Protein AF-0000000068631338 (afdb_homodimer)

Organism: Oncorhynchus mykiss (NCBI:txid8022)

Nearest PDB structures (foldseek):
  1qh4-assembly1_A  TM=9.628E-01  e=1.682E-66  Gallus gallus
  3drb-assembly1_A  TM=9.688E-01  e=2.022E-65  Homo sapiens
  1u6r-assembly1_B  TM=9.627E-01  e=1.023E-63  Oryctolagus cuniculus
  1vrp-assembly1_A  TM=9.760E-01  e=5.885E-61  Tetronarce californica
  1qk1-assembly1_E  TM=9.845E-01  e=9.499E-56  Homo sapiens

Secondary structure (DSSP, 8-state):
----GGG-TTGGGS-HHHHS---TT--BHHHHH--HHHHHHHTT-B-TT--BHHHHHHHHHH---BTTB-B-----SSTTHHHHTHHHHHHHHHHHTTS--TT--------GGG----S---TTTEEEEEEEEEE-BTTS--TTT--HHHHHHHHHHHHHHHTT--GGG-EEEEESTT--HHHHHHHHHTT-PPPPP-SHHHHHHTTTTTTTTT-EEEEETTSSEEEEESSSSSEEEEEEEESS-HHHHHHHHHHHHHHHHHHHHHTT--B-EETTTEE--SSGGG-BT--EEEEEEE-TTGGGSTTHHHHHHHHTEEEEBTTBTT---BTTEEEEEES--TTS-HHHHHHHHHHHHHHHHHHHHHHHTT---GGGPPP--/----GGG-TTGGGS-HHHHS---TT--BHHHHH--HHHHHHHTT-B-TT--BHHHHHHHHHH---BTTB-B-----SSTTHHHHTHHHHHHHHHHHTTS--TT--------GGG----S---TTTEEEEEEEEEE-BTTS--TTT--HHHHHHHHHHHHHHHTT--GGG-EEEEESTT--HHHHHHHHHTT-PPPPP-SHHHHHHTTTTTTTTT-EEEEETTSSEEEEESSSSSEEEEEEEESS-HHHHHHHHHHHHHHHHHHHHHTT--B-EETTTEE--SSGGG-BT--EEEEEEE-TTGGGSTTHHHHHHHHTEEEEBTTBTT---BTTEEEEEES--TTS-HHHHHHHHHHHHHHHHHHHHHHHTT---GGGPPP--

Solvent-accessible surface area (backbone atoms only — not comparable to full-atom values): 38717 Å² total; per-residue (Å²): 23,9,34,40,44,58,57,29,66,58,46,78,80,38,53,52,76,51,48,50,79,85,49,89,78,39,35,26,40,37,55,74,64,64,42,70,66,58,45,52,71,37,65,87,47,58,36,94,48,49,48,32,52,48,50,25,37,37,28,23,52,59,39,33,60,42,98,88,44,76,46,58,27,48,42,32,33,36,80,54,38,65,63,77,43,30,87,60,45,40,58,34,42,14,62,75,60,76,63,46,51,88,82,43,63,38,49,80,41,71,56,54,82,73,46,76,70,30,68,74,48,54,63,91,35,23,54,24,25,37,38,33,28,56,45,23,52,54,94,46,51,26,44,34,37,30,24,56,30,54,38,37,49,51,38,50,52,48,53,59,46,54,63,68,40,54,79,86,51,25,55,50,76,44,49,53,74,74,52,47,70,65,56,49,50,49,31,51,75,66,68,68,62,79,72,81,66,79,48,68,54,46,27,25,40,6,42,46,52,50,58,51,60,42,25,34,41,30,35,17,76,78,67,36,39,35,36,40,30,49,57,71,32,49,29,34,44,35,14,34,47,78,28,27,45,39,40,59,34,45,38,51,34,37,52,49,52,53,50,49,53,49,45,37,42,76,71,76,39,49,64,32,66,48,63,52,53,23,33,46,54,30,40,68,83,41,20,16,50,25,46,43,35,34,31,38,31,58,34,63,63,45,68,69,37,89,55,38,66,58,52,31,54,30,50,47,33,39,78,36,13,60,79,28,86,93,37,67,61,57,90,34,25,29,31,41,24,39,61,63,26,57,63,39,25,53,40,57,45,46,40,40,36,46,54,41,48,54,50,52,51,51,38,33,53,27,48,73,70,74,39,81,48,77,89,68,61,70,66,83,106,21,8,34,42,43,59,57,27,66,57,48,78,81,39,54,54,78,50,48,50,80,86,49,90,79,40,35,25,40,37,55,74,65,64,42,70,68,58,46,52,73,37,64,86,47,58,35,94,47,49,49,29,52,47,50,24,38,37,29,22,52,60,39,33,60,41,98,88,45,77,45,58,26,50,44,31,34,36,79,52,39,65,62,79,42,28,87,59,46,40,57,32,41,14,62,75,59,76,62,48,51,86,83,44,63,38,49,82,42,71,56,54,82,75,46,77,69,30,68,74,49,55,63,92,36,23,54,23,25,37,39,34,29,55,45,23,53,53,97,47,51,27,45,34,36,29,24,57,30,55,38,38,50,52,38,51,51,50,53,60,44,55,65,68,39,53,80,86,51,26,55,50,77,46,49,52,75,74,53,47,71,68,55,48,49,49,32,51,75,67,69,66,62,78,72,81,66,76,49,66,55,45,29,23,40,8,42,46,54,50,59,51,61,44,25,33,40,30,34,18,76,78,66,35,38,35,35,40,31,49,58,72,31,50,30,34,44,36,13,34,47,79,28,27,44,40,41,60,33,44,37,52,35,38,52,49,50,51,50,50,52,49,46,37,42,75,70,75,38,48,63,31,66,45,62,52,52,22,36,46,53,30,39,70,84,42,21,16,51,26,45,43,35,35,31,38,32,58,34,63,63,45,69,70,38,88,54,38,65,57,51,31,53,30,50,45,33,40,78,36,12,60,79,28,88,96,35,68,61,58,90,32,24,30,30,41,22,39,62,62,26,57,64,38,25,51,40,56,44,46,41,40,38,45,54,40,50,54,51,51,51,51,38,32,53,27,49,73,69,74,40,81,48,76,91,67,62,70,65,83,108

Radius of gyration: 29.47 Å; Cα contacts (8 Å, |Δi|>4): 1676; chains: 2; bounding box: 50×88×73 Å

pLDDT: mean 93.45, std 9.39, range [26.97, 98.81]

Sequence (762 aa):
MPFGNTHNKLKMNYSAEQEYPDLSQHNNHMAKVLTPEMYSNLRDKETPSGFTVDDVIQTGVDNPGHPFIMTVGCVAGDEETYEVFKELLDPVIEDRHGGYKPSDKHKTDLNPDNLVGGDDLDPNYVLSSRVRTGRSVRGFCLPPHCSRGERRAIENMAIESLASLDGDLNGQYYALKNMTDDEQQQLIDDHFLFDKPVSPLLLASGMGRDWPDGRGIWHNDGKTFLVWVNEEDHLRVISMQKGGNMKEVFHRFCTGLTKIESLFKDKGHEFMWNEHLGYVLTCPSNLGTGLRAGVHVKLPNVSKHEKFGEILKRLRLQKRGTGGVDTAAVGGVFDISNADRLGFSEVELVQMVVDGVKTLVEMEKRLEGGQSFDDLMPDQKMPFGNTHNKLKMNYSAEQEYPDLSQHNNHMAKVLTPEMYSNLRDKETPSGFTVDDVIQTGVDNPGHPFIMTVGCVAGDEETYEVFKELLDPVIEDRHGGYKPSDKHKTDLNPDNLVGGDDLDPNYVLSSRVRTGRSVRGFCLPPHCSRGERRAIENMAIESLASLDGDLNGQYYALKNMTDDEQQQLIDDHFLFDKPVSPLLLASGMGRDWPDGRGIWHNDGKTFLVWVNEEDHLRVISMQKGGNMKEVFHRFCTGLTKIESLFKDKGHEFMWNEHLGYVLTCPSNLGTGLRAGVHVKLPNVSKHEKFGEILKRLRLQKRGTGGVDTAAVGGVFDISNADRLGFSEVELVQMVVDGVKTLVEMEKRLEGGQSFDDLMPDQK

InterPro domains:
  IPR000749 ATP:guanido phosphotransferase [PTHR11547] (11-378)
  IPR014746 Glutamine synthetase/guanido kinase, catalytic domain [SSF55931] (105-378)
  IPR022413 ATP:guanido phosphotransferase, N-terminal [PF02807] (24-94)
  IPR022413 ATP:guanido phosphotransferase, N-terminal [PS51509] (11-98)
  IPR022414 ATP:guanido phosphotransferase, catalytic domain [PF00217] (154-366)
  IPR022414 ATP:guanido phosphotransferase, catalytic domain [PS51510] (125-367)
  IPR022415 ATP:guanido phosphotransferase active site [PS00112] (283-289)
  IPR036802 ATP:guanido phosphotransferase, N-terminal domain superfamily [G3DSA:1.10.135.10] (1-102)
  IPR036802 ATP:guanido phosphotransferase, N-terminal domain superfamily [SSF48034] (8-107)

Foldseek 3Di:
DDDQPQPPPCLVVDALVVVPADLVQAAALLSVQDDSVLSNVFNPDADPLGHGVSLFQQLRSQDRDDPVDYHLRGWFFALCRCVSSVSRLQSSLCVLFVGQHQPDFFDADLPLVPFDDQQDQDQVWFWKKKKKFFWAWHPATWLLHGDLVRLQVLLVLLQVLQCPDDDQSHWDKDQPVPADPVRVVVCVVLVNDDDQDPDSSCVSSNLNPPPPRSWTKMGGPVRQWIWTASRQGRIMIMGMDTGRNNSVSSNCRSVVVVSSQVSQVVVVIHTSADGRFGGDGTGSQCTHRSMKIKTWTAQQPLVPDPCNVVQCQQLQKDWDAPSGPPDHNDNRIIIIIHNHHTRDYPSRRSSSRRVSSNLSVVQSVQVVVVHHSVVSRHDRD/DDPQPQPPPCLVVDALVVVPADLVQAAALLSVQDDSVLSNVFNPDADPLGHGVSLFQQLRSQDRDDPVDYHLRGWFFALCRCVSSVSRLQSSLCVLFVGQHQPDFFDADLPLVPFDDQQDQDQVWFWKKKKKFFWAWHPATWLLHGDLVRLQVLLVLCQVLQCPDDDQSHWDKDQPVPADPVRVVVCVVLVNDDDQDPDSSCVSSNLNPPPPRSWTKMGGPVRQWIWTASRQGRIMIMGMDTGRNNSVSSNCRSVVVVSSQVSQVVVVIHTSADGRFGGDGTGSQCTHRSMKIKTWTAQQPLVPDPCNVVQCQQLQKDWDAPSGPPDHNDNRIIIIIHNHHTRDYPSRRSSSRRVSSNLSVVQSVQVVVVHHSVVSRHDRD

Structure (mmCIF, N/CA/C/O backbone):
data_AF-0000000068631338-model_v1
#
loop_
_entity.id
_entity.type
_entity.pdbx_description
1 polymer 'creatine kinase'
#
loop_
_atom_site.group_PDB
_atom_site.id
_atom_site.type_symbol
_atom_site.label_atom_id
_atom_site.label_alt_id
_atom_site.label_comp_id
_atom_site.label_asym_id
_atom_site.label_entity_id
_atom_site.label_seq_id
_atom_site.pdbx_PDB_ins_code
_atom_site.Cartn_x
_atom_site.Cartn_y
_atom_site.Cartn_z
_atom_site.occupancy
_atom_site.B_iso_or_equiv
_atom_site.auth_seq_id
_atom_site.auth_comp_id
_atom_site.auth_asym_id
_atom_site.auth_atom_id
_atom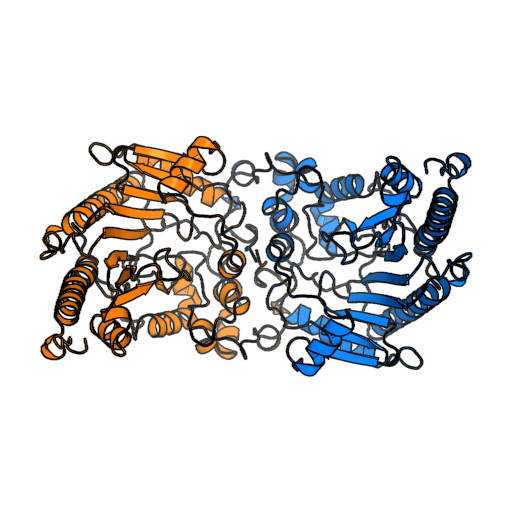_site.pdbx_PDB_model_num
ATOM 1 N N . MET A 1 1 ? -1.948 -2.043 2.312 1 27.7 1 MET A N 1
ATOM 2 C CA . MET A 1 1 ? -0.671 -1.409 2.627 1 27.7 1 MET A CA 1
ATOM 3 C C . MET A 1 1 ? 0.286 -2.404 3.275 1 27.7 1 MET A C 1
ATOM 5 O O . MET A 1 1 ? -0.148 -3.363 3.914 1 27.7 1 MET A O 1
ATOM 9 N N . PRO A 1 2 ? 1.5 -2.311 2.9 1 30.45 2 PRO A N 1
ATOM 10 C CA . PRO A 1 2 ? 2.5 -3.33 3.23 1 30.45 2 PRO A CA 1
ATOM 11 C C . PRO A 1 2 ? 2.615 -3.58 4.73 1 30.45 2 PRO A C 1
ATOM 13 O O . PRO A 1 2 ? 2.309 -2.693 5.535 1 30.45 2 PRO A O 1
ATOM 16 N N . PHE A 1 3 ? 2.367 -4.738 5.184 1 37.66 3 PHE A N 1
ATOM 17 C CA . PHE A 1 3 ? 2.762 -5.352 6.445 1 37.66 3 PHE A CA 1
ATOM 18 C C . PHE A 1 3 ? 4.156 -4.898 6.855 1 37.66 3 PHE A C 1
ATOM 20 O O . PHE A 1 3 ? 5.059 -4.82 6.02 1 37.66 3 PHE A O 1
ATOM 27 N N . GLY A 1 4 ? 4.195 -3.877 7.484 1 38.41 4 GLY A N 1
ATOM 28 C CA . GLY A 1 4 ? 5.539 -3.697 8.008 1 38.41 4 GLY A CA 1
ATOM 29 C C . GLY A 1 4 ? 6.184 -4.992 8.461 1 38.41 4 GLY A C 1
ATOM 30 O O . GLY A 1 4 ? 5.492 -5.988 8.688 1 38.41 4 GLY A O 1
ATOM 31 N N . ASN A 1 5 ? 7.277 -5.246 8.055 1 41.75 5 ASN A N 1
ATOM 32 C CA . ASN A 1 5 ? 8.188 -6.277 8.531 1 41.75 5 ASN A CA 1
ATOM 33 C C . ASN A 1 5 ? 7.953 -6.598 10.008 1 41.75 5 ASN A C 1
ATOM 35 O O . ASN A 1 5 ? 8.383 -7.645 10.492 1 41.75 5 ASN A O 1
ATOM 39 N N . THR A 1 6 ? 7.145 -5.762 10.75 1 57.34 6 THR A N 1
ATOM 40 C CA . THR A 1 6 ? 7.664 -5.598 12.102 1 57.34 6 THR A CA 1
ATOM 41 C C . THR A 1 6 ? 6.926 -6.508 13.078 1 57.34 6 THR A C 1
ATOM 43 O O . THR A 1 6 ? 7.367 -6.691 14.219 1 57.34 6 THR A O 1
ATOM 46 N N . HIS A 1 7 ? 5.91 -7.328 12.289 1 82.81 7 HIS A N 1
ATOM 47 C CA . HIS A 1 7 ? 5.449 -8.094 13.438 1 82.81 7 HIS A CA 1
ATOM 48 C C . HIS A 1 7 ? 5.691 -9.586 13.242 1 82.81 7 HIS A C 1
ATOM 50 O O . HIS A 1 7 ? 5 -10.414 13.844 1 82.81 7 HIS A O 1
ATOM 56 N N . ASN A 1 8 ? 6.66 -9.812 12.312 1 89.19 8 ASN A N 1
ATOM 57 C CA . ASN A 1 8 ? 7.227 -11.148 12.164 1 89.19 8 ASN A CA 1
ATOM 58 C C . ASN A 1 8 ? 8.016 -11.562 13.406 1 89.19 8 ASN A C 1
ATOM 60 O O . ASN A 1 8 ? 9.055 -10.977 13.711 1 89.19 8 ASN A O 1
ATOM 64 N N . LYS A 1 9 ? 7.566 -12.555 14.133 1 91.25 9 LYS A N 1
ATOM 65 C CA . LYS A 1 9 ? 8.164 -12.969 15.398 1 91.25 9 LYS A CA 1
ATOM 66 C C . LYS A 1 9 ? 9.484 -13.695 15.164 1 91.25 9 LYS A C 1
ATOM 68 O O . LYS A 1 9 ? 10.227 -13.961 16.109 1 91.25 9 LYS A O 1
ATOM 73 N N . LEU A 1 10 ? 9.789 -13.938 13.922 1 93.38 10 LEU A N 1
ATOM 74 C CA . LEU A 1 10 ? 11.016 -14.656 13.586 1 93.38 10 LEU A CA 1
ATOM 75 C C . LEU A 1 10 ? 12.117 -13.695 13.164 1 93.38 10 LEU A C 1
ATOM 77 O O . LEU A 1 10 ? 13.258 -14.109 12.945 1 93.38 10 LEU A O 1
ATOM 81 N N . LYS A 1 11 ? 11.836 -12.469 13.102 1 93.12 11 LYS A N 1
ATOM 82 C CA . LYS A 1 11 ? 12.781 -11.445 12.656 1 93.12 11 LYS A CA 1
ATOM 83 C C . LYS A 1 11 ? 14.039 -11.453 13.516 1 93.12 11 LYS A C 1
ATOM 85 O O . LYS A 1 11 ? 15.148 -11.242 13.008 1 93.12 11 LYS A O 1
ATOM 90 N N . MET A 1 12 ? 13.867 -11.711 14.805 1 94.06 12 MET A N 1
ATOM 91 C CA . MET A 1 12 ? 14.977 -11.641 15.75 1 94.06 12 MET A CA 1
ATOM 92 C C . MET A 1 12 ? 15.906 -12.836 15.594 1 94.06 12 MET A C 1
ATOM 94 O O . MET A 1 12 ? 16.984 -12.883 16.188 1 94.06 12 MET A O 1
ATOM 98 N N . ASN A 1 13 ? 15.516 -13.836 14.789 1 95.75 13 ASN A N 1
ATOM 99 C CA . ASN A 1 13 ? 16.422 -14.922 14.422 1 95.75 13 ASN A CA 1
ATOM 100 C C . ASN A 1 13 ? 17.516 -14.438 13.492 1 95.75 13 ASN A C 1
ATOM 102 O O . ASN A 1 13 ? 18.516 -15.141 13.273 1 95.75 13 ASN A O 1
ATOM 106 N N . TYR A 1 14 ? 17.422 -13.281 12.977 1 96.75 14 TYR A N 1
ATOM 107 C CA . TYR A 1 14 ? 18.391 -12.672 12.078 1 96.75 14 TYR A CA 1
ATOM 108 C C . TYR A 1 14 ? 19.094 -11.5 12.75 1 96.75 14 TYR A C 1
ATOM 110 O O . TYR A 1 14 ? 18.516 -10.82 13.602 1 96.75 14 TYR A O 1
ATOM 118 N N . SER A 1 15 ? 20.328 -11.289 12.367 1 97.62 15 SER A N 1
ATOM 119 C CA . SER A 1 15 ? 21.109 -10.195 12.938 1 97.62 15 SER A CA 1
ATOM 120 C C . SER A 1 15 ? 20.562 -8.844 12.508 1 97.62 15 SER A C 1
ATOM 122 O O . SER A 1 15 ? 19.766 -8.758 11.57 1 97.62 15 SER A O 1
ATOM 124 N N . ALA A 1 16 ? 20.922 -7.82 13.258 1 97.25 16 ALA A N 1
ATOM 125 C CA . ALA A 1 16 ? 20.531 -6.461 12.898 1 97.25 16 ALA A CA 1
ATOM 126 C C . ALA A 1 16 ? 20.984 -6.113 11.484 1 97.25 16 ALA A C 1
ATOM 128 O O . ALA A 1 16 ? 20.266 -5.434 10.75 1 97.25 16 ALA A O 1
ATOM 129 N N . GLU A 1 17 ? 22.156 -6.527 11.117 1 97.31 17 GLU A N 1
ATOM 130 C CA . GLU A 1 17 ? 22.688 -6.266 9.781 1 97.31 17 GLU A CA 1
ATOM 131 C C . GLU A 1 17 ? 21.828 -6.918 8.703 1 97.31 17 GLU A C 1
ATOM 133 O O . GLU A 1 17 ? 21.578 -6.324 7.652 1 97.31 17 GLU A O 1
ATOM 138 N N . GLN A 1 18 ? 21.344 -8.102 8.945 1 97.19 18 GLN A N 1
ATOM 139 C CA . GLN A 1 18 ? 20.516 -8.836 8 1 97.19 18 GLN A CA 1
ATOM 140 C C . GLN A 1 18 ? 19.141 -8.188 7.852 1 97.19 18 GLN A C 1
ATOM 142 O O . GLN A 1 18 ? 18.516 -8.289 6.797 1 97.19 18 GLN A O 1
ATOM 147 N N . GLU A 1 19 ? 18.766 -7.535 8.922 1 96.75 19 GLU A N 1
ATOM 148 C CA . GLU A 1 19 ? 17.422 -6.969 8.953 1 96.75 19 GLU A CA 1
ATOM 149 C C . GLU A 1 19 ? 17.438 -5.492 8.578 1 96.75 19 GLU A C 1
ATOM 151 O O . GLU A 1 19 ? 16.375 -4.898 8.336 1 96.75 19 GLU A O 1
ATOM 156 N N . TYR A 1 20 ? 18.641 -4.883 8.516 1 97.62 20 TYR A N 1
ATOM 157 C CA . TYR A 1 20 ? 18.75 -3.457 8.227 1 97.62 20 TYR A CA 1
ATOM 158 C C . TYR A 1 20 ? 18.297 -3.15 6.805 1 97.62 20 TYR A C 1
ATOM 160 O O . TYR A 1 20 ? 18.672 -3.84 5.859 1 97.62 20 TYR A O 1
ATOM 168 N N . PRO A 1 21 ? 17.375 -2.145 6.613 1 96.69 21 PRO A N 1
ATOM 169 C CA . PRO A 1 21 ? 16.906 -1.845 5.258 1 96.69 21 PRO A CA 1
ATOM 170 C C . PRO A 1 21 ? 18.016 -1.29 4.363 1 96.69 21 PRO A C 1
ATOM 172 O O . PRO A 1 21 ? 18.938 -0.635 4.852 1 96.69 21 PRO A O 1
ATOM 175 N N . ASP A 1 22 ? 17.938 -1.6 3.088 1 95.75 22 ASP A N 1
ATOM 176 C CA . ASP A 1 22 ? 18.812 -0.965 2.119 1 95.75 22 ASP A CA 1
ATOM 177 C C . ASP A 1 22 ? 18.375 0.464 1.817 1 95.75 22 ASP A C 1
ATOM 179 O O . ASP A 1 22 ? 17.328 0.674 1.185 1 95.75 22 ASP A O 1
ATOM 183 N N . LEU A 1 23 ? 19.141 1.408 2.201 1 96.38 23 LEU A N 1
ATOM 184 C CA . LEU A 1 23 ? 18.781 2.814 2.062 1 96.38 23 LEU A CA 1
ATOM 185 C C . LEU A 1 23 ? 19.734 3.535 1.123 1 96.38 23 LEU A C 1
ATOM 187 O O . LEU A 1 23 ? 19.781 4.766 1.101 1 96.38 23 LEU A O 1
ATOM 191 N N . SER A 1 24 ? 20.5 2.801 0.33 1 93.06 24 SER A N 1
ATOM 192 C CA . SER A 1 24 ? 21.578 3.352 -0.478 1 93.06 24 SER A CA 1
ATOM 193 C C . SER A 1 24 ? 21.047 4.285 -1.558 1 93.06 24 SER A C 1
ATOM 195 O O . SER A 1 24 ? 21.766 5.164 -2.037 1 93.06 24 SER A O 1
ATOM 197 N N . GLN A 1 25 ? 19.797 4.16 -1.947 1 90.69 25 GLN A N 1
ATOM 198 C CA . GLN A 1 25 ? 19.234 4.977 -3.018 1 90.69 25 GLN A CA 1
ATOM 199 C C . GLN A 1 25 ? 18.125 5.883 -2.492 1 90.69 25 GLN A C 1
ATOM 201 O O . GLN A 1 25 ? 17.281 6.348 -3.26 1 90.69 25 GLN A O 1
ATOM 206 N N . HIS A 1 26 ? 18.078 6.035 -1.253 1 94.88 26 HIS A N 1
ATOM 207 C CA . HIS A 1 26 ? 17 6.785 -0.639 1 94.88 26 HIS A CA 1
ATOM 208 C C . HIS A 1 26 ? 17.406 8.227 -0.349 1 94.88 26 HIS A C 1
ATOM 210 O O . HIS A 1 26 ? 18.562 8.477 0.045 1 94.88 26 HIS A O 1
ATOM 216 N N . ASN A 1 27 ? 16.5 9.109 -0.657 1 95.12 27 ASN A N 1
ATOM 217 C CA . ASN A 1 27 ? 16.656 10.523 -0.321 1 95.12 27 ASN A CA 1
ATOM 218 C C . ASN A 1 27 ? 15.5 11.031 0.534 1 95.12 27 ASN A C 1
ATOM 220 O O . ASN A 1 27 ? 14.602 11.711 0.031 1 95.12 27 ASN A O 1
ATOM 224 N N . ASN A 1 28 ? 15.516 10.852 1.799 1 96 28 ASN A N 1
ATOM 225 C CA . ASN A 1 28 ? 14.594 11.359 2.809 1 96 28 ASN A CA 1
ATOM 226 C C . ASN A 1 28 ? 15.273 11.516 4.164 1 96 28 ASN A C 1
ATOM 228 O O . ASN A 1 28 ? 16.391 11.031 4.363 1 96 28 ASN A O 1
ATOM 232 N N . HIS A 1 29 ? 14.711 12.203 5.07 1 97.25 29 HIS A N 1
ATOM 233 C CA . HIS A 1 29 ? 15.344 12.531 6.344 1 97.25 29 HIS A CA 1
ATOM 234 C C . HIS A 1 29 ? 15.641 11.273 7.148 1 97.25 29 HIS A C 1
ATOM 236 O O . HIS A 1 29 ? 16.688 11.172 7.789 1 97.25 29 HIS A O 1
ATOM 242 N N . MET A 1 30 ? 14.766 10.32 7.156 1 98.06 30 MET A N 1
ATOM 243 C CA . MET A 1 30 ? 14.953 9.07 7.895 1 98.06 30 MET A CA 1
ATOM 244 C C . MET A 1 30 ? 16.188 8.32 7.391 1 98.06 30 MET A C 1
ATOM 246 O O . MET A 1 30 ? 17.016 7.891 8.188 1 98.06 30 MET A O 1
ATOM 250 N N . ALA A 1 31 ? 16.328 8.219 6.086 1 97.75 31 ALA A N 1
ATOM 251 C CA . ALA A 1 31 ? 17.438 7.496 5.488 1 97.75 31 ALA A CA 1
ATOM 252 C C . ALA A 1 31 ? 18.766 8.172 5.816 1 97.75 31 ALA A C 1
ATOM 254 O O . ALA A 1 31 ? 19.797 7.504 5.961 1 97.75 31 ALA A O 1
ATOM 255 N N . LYS A 1 32 ? 18.766 9.453 5.973 1 97.12 32 LYS A N 1
ATOM 256 C CA . LYS A 1 32 ? 19.969 10.211 6.309 1 97.12 32 LYS A CA 1
ATOM 257 C C . LYS A 1 32 ? 20.391 9.953 7.75 1 97.12 32 LYS A C 1
ATOM 259 O O . LYS A 1 32 ? 21.578 10.023 8.078 1 97.12 32 LYS A O 1
ATOM 264 N N . VAL A 1 33 ? 19.469 9.656 8.586 1 98.25 33 VAL A N 1
ATOM 265 C CA . VAL A 1 33 ? 19.719 9.625 10.023 1 98.25 33 VAL A CA 1
ATOM 266 C C . VAL A 1 33 ? 19.953 8.188 10.477 1 98.25 33 VAL A C 1
ATOM 268 O O . VAL A 1 33 ? 20.812 7.93 11.328 1 98.25 33 VAL A O 1
ATOM 271 N N . LEU A 1 34 ? 19.219 7.242 9.961 1 98.69 34 LEU A N 1
ATOM 272 C CA . LEU A 1 34 ? 19.219 5.871 10.461 1 98.69 34 LEU A CA 1
ATOM 273 C C . LEU A 1 34 ? 20.547 5.18 10.148 1 98.69 34 LEU A C 1
ATOM 275 O O . LEU A 1 34 ? 21 5.164 9 1 98.69 34 LEU A O 1
ATOM 279 N N . THR A 1 35 ? 21.188 4.656 11.125 1 98.38 35 THR A N 1
ATOM 280 C CA . THR A 1 35 ? 22.406 3.869 10.984 1 98.38 35 THR A CA 1
ATOM 281 C C . THR A 1 35 ? 22.172 2.428 11.43 1 98.38 35 THR A C 1
ATOM 283 O O . THR A 1 35 ? 21.219 2.145 12.164 1 98.38 35 THR A O 1
ATOM 286 N N . PRO A 1 36 ? 23.016 1.534 11 1 98 36 PRO A N 1
ATOM 287 C CA . PRO A 1 36 ? 22.891 0.147 11.453 1 98 36 PRO A CA 1
ATOM 288 C C . PRO A 1 36 ? 22.938 0.02 12.977 1 98 36 PRO A C 1
ATOM 290 O O . PRO A 1 36 ? 22.219 -0.798 13.555 1 98 36 PRO A O 1
ATOM 293 N N . GLU A 1 37 ? 23.75 0.789 13.602 1 98.44 37 GLU A N 1
ATOM 294 C CA . GLU A 1 37 ? 23.859 0.762 15.055 1 98.44 37 GLU A CA 1
ATOM 295 C C . GLU A 1 37 ? 22.562 1.229 15.719 1 98.44 37 GLU A C 1
ATOM 297 O O . GLU A 1 37 ? 22.078 0.604 16.672 1 98.44 37 GLU A O 1
ATOM 302 N N . MET A 1 38 ? 22.047 2.352 15.211 1 98.44 38 MET A N 1
ATOM 303 C CA . MET A 1 38 ? 20.766 2.854 15.727 1 98.44 38 MET A CA 1
ATOM 304 C C . MET A 1 38 ? 19.672 1.811 15.57 1 98.44 38 MET A C 1
ATOM 306 O O . MET A 1 38 ? 18.891 1.581 16.484 1 98.44 38 MET A O 1
ATOM 310 N N . TYR A 1 39 ? 19.641 1.215 14.359 1 98.25 39 TYR A N 1
ATOM 311 C CA . TYR A 1 39 ? 18.656 0.18 14.102 1 98.25 39 TYR A CA 1
ATOM 312 C C . TYR A 1 39 ? 18.812 -0.979 15.078 1 98.25 39 TYR A C 1
ATOM 314 O O . TYR A 1 39 ? 17.812 -1.49 15.602 1 98.25 39 TYR A O 1
ATOM 322 N N . SER A 1 40 ? 20 -1.417 15.297 1 98.12 40 SER A N 1
ATOM 323 C CA . SER A 1 40 ? 20.266 -2.5 16.234 1 98.12 40 SER A CA 1
ATOM 324 C C . SER A 1 40 ? 19.766 -2.168 17.641 1 98.12 40 SER A C 1
ATOM 326 O O . SER A 1 40 ? 19.234 -3.037 18.328 1 98.12 40 SER A O 1
ATOM 328 N N . ASN A 1 41 ? 19.844 -0.925 18.062 1 98.31 41 ASN A N 1
ATOM 329 C CA . ASN A 1 41 ? 19.422 -0.479 19.375 1 98.31 41 ASN A CA 1
ATOM 330 C C . ASN A 1 41 ? 17.906 -0.415 19.484 1 98.31 41 ASN A C 1
ATOM 332 O O . ASN A 1 41 ? 17.344 -0.566 20.578 1 98.31 41 ASN A O 1
ATOM 336 N N . LEU A 1 42 ? 17.266 -0.201 18.328 1 98.06 42 LEU A N 1
ATOM 337 C CA . LEU A 1 42 ? 15.844 0.133 18.375 1 98.06 42 LEU A CA 1
ATOM 338 C C . LEU A 1 42 ? 14.992 -1.058 17.953 1 98.06 42 LEU A C 1
ATOM 340 O O . LEU A 1 42 ? 13.789 -1.096 18.234 1 98.06 42 LEU A O 1
ATOM 344 N N . ARG A 1 43 ? 15.539 -2.049 17.266 1 95.62 43 ARG A N 1
ATOM 345 C CA . ARG A 1 43 ? 14.781 -3.066 16.547 1 95.62 43 ARG A CA 1
ATOM 346 C C . ARG A 1 43 ? 14.008 -3.957 17.516 1 95.62 43 ARG A C 1
ATOM 348 O O . ARG A 1 43 ? 13.055 -4.629 17.125 1 95.62 43 ARG A O 1
ATOM 355 N N . ASP A 1 44 ? 14.367 -4.062 18.781 1 94.44 44 ASP A N 1
ATOM 356 C CA . ASP A 1 44 ? 13.664 -4.93 19.719 1 94.44 44 ASP A CA 1
ATOM 357 C C . ASP A 1 44 ? 12.711 -4.125 20.594 1 94.44 44 ASP A C 1
ATOM 359 O O . ASP A 1 44 ? 12.125 -4.66 21.547 1 94.44 44 ASP A O 1
ATOM 363 N N . LYS A 1 45 ? 12.539 -2.832 20.359 1 95.75 45 LYS A N 1
ATOM 364 C CA . LYS A 1 45 ? 11.625 -1.979 21.125 1 95.75 45 LYS A CA 1
ATOM 365 C C . LYS A 1 45 ? 10.266 -1.886 20.438 1 95.75 45 LYS A C 1
ATOM 367 O O . LYS A 1 45 ? 10.164 -2.096 19.219 1 95.75 45 LYS A O 1
ATOM 372 N N . GLU A 1 46 ? 9.266 -1.628 21.156 1 94.69 46 GLU A N 1
ATOM 373 C CA . GLU A 1 46 ? 7.918 -1.349 20.672 1 94.69 46 GLU A CA 1
ATOM 374 C C . GLU A 1 46 ? 7.164 -0.423 21.609 1 94.69 46 GLU A C 1
ATOM 376 O O . GLU A 1 46 ? 7.457 -0.375 22.812 1 94.69 46 GLU A O 1
ATOM 381 N N . THR A 1 47 ? 6.305 0.335 21.125 1 96.56 47 THR A N 1
ATOM 382 C CA . THR A 1 47 ? 5.43 1.148 21.969 1 96.56 47 THR A CA 1
ATOM 383 C C . THR A 1 47 ? 4.418 0.273 22.703 1 96.56 47 THR A C 1
ATOM 385 O O . THR A 1 47 ? 4.285 -0.916 22.406 1 96.56 47 THR A O 1
ATOM 388 N N . PRO A 1 48 ? 3.684 0.838 23.703 1 95.38 48 PRO A N 1
ATOM 389 C CA . PRO A 1 48 ? 2.67 0.054 24.406 1 95.38 48 PRO A CA 1
ATOM 390 C C . PRO A 1 48 ? 1.608 -0.523 23.469 1 95.38 48 PRO A C 1
ATOM 392 O O . PRO A 1 48 ? 1.059 -1.594 23.75 1 95.38 48 PRO A O 1
ATOM 395 N N . SER A 1 49 ? 1.347 0.132 22.359 1 95.12 49 SER A N 1
ATOM 396 C CA . SER A 1 49 ? 0.345 -0.349 21.406 1 95.12 49 SER A CA 1
ATOM 397 C C . SER A 1 49 ? 0.946 -1.351 20.438 1 95.12 49 SER A C 1
ATOM 399 O O . SER A 1 49 ? 0.234 -1.919 19.594 1 95.12 49 SER A O 1
ATOM 401 N N . GLY A 1 50 ? 2.254 -1.545 20.484 1 93.81 50 GLY A N 1
ATOM 402 C CA . GLY A 1 50 ? 2.896 -2.562 19.656 1 93.81 50 GLY A CA 1
ATOM 403 C C . GLY A 1 50 ? 3.551 -2 18.406 1 93.81 50 GLY A C 1
ATOM 404 O O . GLY A 1 50 ? 3.949 -2.752 17.516 1 93.81 50 GLY A O 1
ATOM 405 N N . PHE A 1 51 ? 3.695 -0.754 18.297 1 94.94 51 PHE A N 1
ATOM 406 C CA . PHE A 1 51 ? 4.324 -0.105 17.141 1 94.94 51 PHE A CA 1
ATOM 407 C C . PHE A 1 51 ? 5.84 -0.21 17.234 1 94.94 51 PHE A C 1
ATOM 409 O O . PHE A 1 51 ? 6.43 0.049 18.281 1 94.94 51 PHE A O 1
ATOM 416 N N . THR A 1 52 ? 6.508 -0.614 16.172 1 94.88 52 THR A N 1
ATOM 417 C CA . THR A 1 52 ? 7.941 -0.896 16.188 1 94.88 52 THR A CA 1
ATOM 418 C C . THR A 1 52 ? 8.703 0.099 15.312 1 94.88 52 THR A C 1
ATOM 420 O O . THR A 1 52 ? 8.094 0.924 14.633 1 94.88 52 THR A O 1
ATOM 423 N N . VAL A 1 53 ? 10.062 0.008 15.383 1 96.12 53 VAL A N 1
ATOM 424 C CA . VAL A 1 53 ? 10.867 0.915 14.578 1 96.12 53 VAL A CA 1
ATOM 425 C C . VAL A 1 53 ? 10.672 0.6 13.094 1 96.12 53 VAL A C 1
ATOM 427 O O . VAL A 1 53 ? 10.688 1.502 12.25 1 96.12 53 VAL A O 1
ATOM 430 N N . ASP A 1 54 ? 10.438 -0.673 12.75 1 94.62 54 ASP A N 1
ATOM 431 C CA . ASP A 1 54 ? 10.203 -1.046 11.359 1 94.62 54 ASP A CA 1
ATOM 432 C C . ASP A 1 54 ? 8.906 -0.43 10.836 1 94.62 54 ASP A C 1
ATOM 434 O O . ASP A 1 54 ? 8.805 -0.09 9.656 1 94.62 54 ASP A O 1
ATOM 438 N N . ASP A 1 55 ? 7.945 -0.308 11.727 1 93.81 55 ASP A N 1
ATOM 439 C CA . ASP A 1 55 ? 6.723 0.399 11.352 1 93.81 55 ASP A CA 1
ATOM 440 C C . ASP A 1 55 ? 7 1.883 11.117 1 93.81 55 ASP A C 1
ATOM 442 O O . ASP A 1 55 ? 6.488 2.471 10.156 1 93.81 55 ASP A O 1
ATOM 446 N N . VAL A 1 56 ? 7.805 2.49 11.938 1 95.38 56 VAL A N 1
ATOM 447 C CA . VAL A 1 56 ? 8.125 3.912 11.867 1 95.38 56 VAL A CA 1
ATOM 448 C C . VAL A 1 56 ? 8.781 4.23 10.531 1 95.38 56 VAL A C 1
ATOM 450 O O . VAL A 1 56 ? 8.469 5.242 9.898 1 95.38 56 VAL A O 1
ATOM 453 N N . ILE A 1 57 ? 9.648 3.355 10.055 1 95.69 57 ILE A N 1
ATOM 454 C CA . ILE A 1 57 ? 10.547 3.73 8.969 1 95.69 57 ILE A CA 1
ATOM 455 C C . ILE A 1 57 ? 10.023 3.168 7.652 1 95.69 57 ILE A C 1
ATOM 457 O O . ILE A 1 57 ? 10.539 3.496 6.578 1 95.69 57 ILE A O 1
ATOM 461 N N . GLN A 1 58 ? 8.992 2.301 7.648 1 93 58 GLN A N 1
ATOM 462 C CA . GLN A 1 58 ? 8.609 1.513 6.477 1 93 58 GLN A CA 1
ATOM 463 C C . GLN A 1 58 ? 8.234 2.416 5.305 1 93 58 GLN A C 1
ATOM 465 O O . GLN A 1 58 ? 8.586 2.129 4.156 1 93 58 GLN A O 1
ATOM 470 N N . THR A 1 59 ? 7.457 3.457 5.586 1 91.88 59 THR A N 1
ATOM 471 C CA . THR A 1 59 ? 7.051 4.367 4.523 1 91.88 59 THR A CA 1
ATOM 472 C C . THR A 1 59 ? 8.266 4.949 3.811 1 91.88 59 THR A C 1
ATOM 474 O O . THR A 1 59 ? 8.258 5.125 2.592 1 91.88 59 THR A O 1
ATOM 477 N N . GLY A 1 60 ? 9.297 5.312 4.543 1 93.75 60 GLY A N 1
ATOM 478 C CA . GLY A 1 60 ? 10.516 5.848 3.951 1 93.75 60 GLY A CA 1
ATOM 479 C C . GLY A 1 60 ? 11.32 4.809 3.193 1 93.75 60 GLY A C 1
ATOM 480 O O . GLY A 1 60 ? 11.977 5.125 2.201 1 93.75 60 GLY A O 1
ATOM 481 N N . VAL A 1 61 ? 11.266 3.578 3.713 1 93.94 61 VAL A N 1
ATOM 482 C CA . VAL A 1 61 ? 11.977 2.479 3.062 1 93.94 61 VAL A CA 1
ATOM 483 C C . VAL A 1 61 ? 11.328 2.174 1.716 1 93.94 61 VAL A C 1
ATOM 485 O O . VAL A 1 61 ? 12.016 1.989 0.713 1 93.94 61 VAL A O 1
ATOM 488 N N . ASP A 1 62 ? 10.047 2.178 1.663 1 90.94 62 ASP A N 1
ATOM 489 C CA . ASP A 1 62 ? 9.312 1.804 0.457 1 90.94 62 ASP A CA 1
ATOM 490 C C . ASP A 1 62 ? 9.289 2.949 -0.551 1 90.94 62 ASP A C 1
ATOM 492 O O . ASP A 1 62 ? 8.992 2.742 -1.729 1 90.94 62 ASP A O 1
ATOM 496 N N . ASN A 1 63 ? 9.555 4.148 -0.051 1 89.44 63 ASN A N 1
ATOM 497 C CA . ASN A 1 63 ? 9.578 5.324 -0.913 1 89.44 63 ASN A CA 1
ATOM 498 C C . ASN A 1 63 ? 10.93 6.027 -0.874 1 89.44 63 ASN A C 1
ATOM 500 O O . ASN A 1 63 ? 11.164 6.887 -0.023 1 89.44 63 ASN A O 1
ATOM 504 N N . PRO A 1 64 ? 11.742 5.746 -1.803 1 89.06 64 PRO A N 1
ATOM 505 C CA . PRO A 1 64 ? 13.109 6.281 -1.768 1 89.06 64 PRO A CA 1
ATOM 506 C C . PRO A 1 64 ? 13.148 7.801 -1.931 1 89.06 64 PRO A C 1
ATOM 508 O O . PRO A 1 64 ? 14.156 8.43 -1.604 1 89.06 64 PRO A O 1
ATOM 511 N N . GLY A 1 65 ? 12.086 8.312 -2.355 1 85.5 65 GLY A N 1
ATOM 512 C CA . GLY A 1 65 ? 12.062 9.758 -2.512 1 85.5 65 GLY A CA 1
ATOM 513 C C . GLY A 1 65 ? 12.586 10.219 -3.859 1 85.5 65 GLY A C 1
ATOM 514 O O . GLY A 1 65 ? 12.82 9.406 -4.754 1 85.5 65 GLY A O 1
ATOM 515 N N . HIS A 1 66 ? 12.539 11.477 -4.082 1 83.56 66 HIS A N 1
ATOM 516 C CA . HIS A 1 66 ? 13.016 12.133 -5.289 1 83.56 66 HIS A CA 1
ATOM 517 C C . HIS A 1 66 ? 14.32 12.883 -5.027 1 83.56 66 HIS A C 1
ATOM 519 O O . HIS A 1 66 ? 14.523 13.422 -3.936 1 83.56 66 HIS A O 1
ATOM 525 N N . PRO A 1 67 ? 15.156 12.914 -6.012 1 81.81 67 PRO A N 1
ATOM 526 C CA . PRO A 1 67 ? 16.453 13.562 -5.797 1 81.81 67 PRO A CA 1
ATOM 527 C C . PRO A 1 67 ? 16.328 15.023 -5.379 1 81.81 67 PRO A C 1
ATOM 529 O O . PRO A 1 67 ? 17.172 15.547 -4.656 1 81.81 67 PRO A O 1
ATOM 532 N N . PHE A 1 68 ? 15.203 15.633 -5.703 1 79.12 68 PHE A N 1
ATOM 533 C CA . PHE A 1 68 ? 15.117 17.078 -5.492 1 79.12 68 PHE A CA 1
ATOM 534 C C . PHE A 1 68 ? 14.102 17.406 -4.402 1 79.12 68 PHE A C 1
ATOM 536 O O . PHE A 1 68 ? 13.922 18.562 -4.039 1 79.12 68 PHE A O 1
ATOM 543 N N . ILE A 1 69 ? 13.453 16.469 -3.879 1 79 69 ILE A N 1
ATOM 544 C CA . ILE A 1 69 ? 12.453 16.688 -2.842 1 79 69 ILE A CA 1
ATOM 545 C C . ILE A 1 69 ? 12.703 15.734 -1.674 1 79 69 ILE A C 1
ATOM 547 O O . ILE A 1 69 ? 12.656 14.508 -1.835 1 79 69 ILE A O 1
ATOM 551 N N . MET A 1 70 ? 12.953 16.344 -0.638 1 86.44 70 MET A N 1
ATOM 552 C CA . MET A 1 70 ? 13.234 15.539 0.55 1 86.44 70 MET A CA 1
ATOM 553 C C . MET A 1 70 ? 11.969 15.289 1.36 1 86.44 70 MET A C 1
ATOM 555 O O . MET A 1 70 ? 11.344 16.234 1.842 1 86.44 70 MET A O 1
ATOM 559 N N . THR A 1 71 ? 11.57 14.109 1.48 1 90.38 71 THR A N 1
ATOM 560 C CA . THR A 1 71 ? 10.453 13.727 2.336 1 90.38 71 THR A CA 1
ATOM 561 C C . THR A 1 71 ? 10.953 13.305 3.717 1 90.38 71 THR A C 1
ATOM 563 O O . THR A 1 71 ? 12.156 13.25 3.957 1 90.38 71 THR A O 1
ATOM 566 N N . VAL A 1 72 ? 10.047 13.102 4.648 1 95.31 72 VAL A N 1
ATOM 567 C CA . VAL A 1 72 ? 10.438 12.758 6.016 1 95.31 72 VAL A CA 1
ATOM 568 C C . VAL A 1 72 ? 10.898 11.305 6.07 1 95.31 72 VAL A C 1
ATOM 570 O O . VAL A 1 72 ? 11.961 11 6.613 1 95.31 72 VAL A O 1
ATOM 573 N N . GLY A 1 73 ? 10.031 10.414 5.617 1 95.19 73 GLY A N 1
ATOM 574 C CA . GLY A 1 73 ? 10.367 9 5.566 1 95.19 73 GLY A CA 1
ATOM 575 C C . GLY A 1 73 ? 9.984 8.25 6.828 1 95.19 73 GLY A C 1
ATOM 576 O O . GLY A 1 73 ? 10.398 7.105 7.027 1 95.19 73 GLY A O 1
ATOM 577 N N . CYS A 1 74 ? 9.258 8.883 7.73 1 95.5 74 CYS A N 1
ATOM 578 C CA . CYS A 1 74 ? 8.789 8.266 8.969 1 95.5 74 CYS A CA 1
ATOM 579 C C . CYS A 1 74 ? 7.344 8.633 9.25 1 95.5 74 CYS A C 1
ATOM 581 O O . CYS A 1 74 ? 6.875 9.695 8.828 1 95.5 74 CYS A O 1
ATOM 583 N N . VAL A 1 75 ? 6.734 7.738 10 1 95.94 75 VAL A N 1
ATOM 584 C CA . VAL A 1 75 ? 5.426 8.055 10.555 1 95.94 75 VAL A CA 1
ATOM 585 C C . VAL A 1 75 ? 5.328 7.539 11.984 1 95.94 75 VAL A C 1
ATOM 587 O O . VAL A 1 75 ? 6.047 6.609 12.367 1 95.94 75 VAL A O 1
ATOM 590 N N . ALA A 1 76 ? 4.477 8.141 12.758 1 97 76 ALA A N 1
ATOM 591 C CA . ALA A 1 76 ? 4.184 7.672 14.109 1 97 76 ALA A CA 1
ATOM 592 C C . ALA A 1 76 ? 2.895 6.859 14.148 1 97 76 ALA A C 1
ATOM 594 O O . ALA A 1 76 ? 1.955 7.141 13.398 1 97 76 ALA A O 1
ATOM 595 N N . GLY A 1 77 ? 2.861 5.867 15.047 1 95.81 77 GLY A N 1
ATOM 596 C CA . GLY A 1 77 ? 1.671 5.043 15.188 1 95.81 77 GLY A CA 1
ATOM 597 C C . GLY A 1 77 ? 0.864 5.371 16.422 1 95.81 77 GLY A C 1
ATOM 598 O O . GLY A 1 77 ? -0.296 4.973 16.547 1 95.81 77 GLY A O 1
ATOM 599 N N . ASP A 1 78 ? 1.435 6.031 17.328 1 96.81 78 ASP A N 1
ATOM 600 C CA . ASP A 1 78 ? 0.815 6.469 18.578 1 96.81 78 ASP A CA 1
ATOM 601 C C . ASP A 1 78 ? 1.635 7.578 19.234 1 96.81 78 ASP A C 1
ATOM 603 O O . ASP A 1 78 ? 2.65 8.016 18.688 1 96.81 78 ASP A O 1
ATOM 607 N N . GLU A 1 79 ? 1.094 8.109 20.297 1 98.12 79 GLU A N 1
ATOM 608 C CA . GLU A 1 79 ? 1.73 9.227 20.969 1 98.12 79 GLU A CA 1
ATOM 609 C C . GLU A 1 79 ? 3.109 8.844 21.5 1 98.12 79 GLU A C 1
ATOM 611 O O . GLU A 1 79 ? 4.047 9.641 21.453 1 98.12 79 GLU A O 1
ATOM 616 N N . GLU A 1 80 ? 3.312 7.648 21.984 1 98.25 80 GLU A N 1
ATOM 617 C CA . GLU A 1 80 ? 4.527 7.16 22.625 1 98.25 80 GLU A CA 1
ATOM 618 C C . GLU A 1 80 ? 5.637 6.926 21.609 1 98.25 80 GLU A C 1
ATOM 620 O O . GLU A 1 80 ? 6.801 6.762 21.969 1 98.25 80 GLU A O 1
ATOM 625 N N . THR A 1 81 ? 5.301 6.891 20.312 1 98 81 THR A N 1
ATOM 626 C CA . THR A 1 81 ? 6.285 6.668 19.266 1 98 81 THR A CA 1
ATOM 627 C C . THR A 1 81 ? 7.445 7.652 19.391 1 98 81 THR A C 1
ATOM 629 O O . THR A 1 81 ? 8.609 7.266 19.266 1 98 81 THR A O 1
ATOM 632 N N . TYR A 1 82 ? 7.16 8.914 19.672 1 98.62 82 TYR A N 1
ATOM 633 C CA . TYR A 1 82 ? 8.148 9.984 19.688 1 98.62 82 TYR A CA 1
ATOM 634 C C . TYR A 1 82 ? 9.055 9.875 20.906 1 98.62 82 TYR A C 1
ATOM 636 O O . TYR A 1 82 ? 10.125 10.484 20.953 1 98.62 82 TYR A O 1
ATOM 644 N N . GLU A 1 83 ? 8.617 9.133 21.891 1 98.31 83 GLU A N 1
ATOM 645 C CA . GLU A 1 83 ? 9.461 8.891 23.047 1 98.31 83 GLU A CA 1
ATOM 646 C C . GLU A 1 83 ? 10.258 7.594 22.906 1 98.31 83 GLU A C 1
ATOM 648 O O . GLU A 1 83 ? 11.461 7.57 23.125 1 98.31 83 GLU A O 1
ATOM 653 N N . VAL A 1 84 ? 9.633 6.523 22.547 1 98.31 84 VAL A N 1
ATOM 654 C CA . VAL A 1 84 ? 10.25 5.203 22.453 1 98.31 84 VAL A CA 1
ATOM 655 C C . VAL A 1 84 ? 11.352 5.223 21.391 1 98.31 84 VAL A C 1
ATOM 657 O O . VAL A 1 84 ? 12.398 4.605 21.578 1 98.31 84 VAL A O 1
ATOM 660 N N . PHE A 1 85 ? 11.148 5.969 20.328 1 98.56 85 PHE A N 1
ATOM 661 C CA . PHE A 1 85 ? 12.094 5.961 19.219 1 98.56 85 PHE A CA 1
ATOM 662 C C . PHE A 1 85 ? 12.742 7.332 19.047 1 98.56 85 PHE A C 1
ATOM 664 O O . PHE A 1 85 ? 13.07 7.734 17.938 1 98.56 85 PHE A O 1
ATOM 671 N N . LYS A 1 86 ? 12.914 8.07 20.094 1 98.56 86 LYS A N 1
ATOM 672 C CA . LYS A 1 86 ? 13.453 9.43 20.062 1 98.56 86 LYS A CA 1
ATOM 673 C C . LYS A 1 86 ? 14.875 9.445 19.516 1 98.56 86 LYS A C 1
ATOM 675 O O . LYS A 1 86 ? 15.305 10.43 18.906 1 98.56 86 LYS A O 1
ATOM 680 N N . GLU A 1 87 ? 15.633 8.297 19.688 1 98.62 87 GLU A N 1
ATOM 681 C CA . GLU A 1 87 ? 16.984 8.211 19.141 1 98.62 87 GLU A CA 1
ATOM 682 C C . GLU A 1 87 ? 16.984 8.453 17.641 1 98.62 87 GLU A C 1
ATOM 684 O O . GLU A 1 87 ? 17.938 9.031 17.109 1 98.62 87 GLU A O 1
ATOM 689 N N . LEU A 1 88 ? 16.016 8.016 16.938 1 98.81 88 LEU A N 1
ATOM 690 C CA . LEU A 1 88 ? 15.852 8.195 15.5 1 98.81 88 LEU A CA 1
ATOM 691 C C . LEU A 1 88 ? 15.078 9.477 15.195 1 98.81 88 LEU A C 1
ATOM 693 O O . LEU A 1 88 ? 15.5 10.281 14.359 1 98.81 88 LEU A O 1
ATOM 697 N N . LEU A 1 89 ? 14 9.695 15.914 1 98.81 89 LEU A N 1
ATOM 698 C CA . LEU A 1 89 ? 13.039 10.719 15.523 1 98.81 89 LEU A CA 1
ATOM 699 C C . LEU A 1 89 ? 13.531 12.109 15.906 1 98.81 89 LEU A C 1
ATOM 701 O O . LEU A 1 89 ? 13.258 13.086 15.203 1 98.81 89 LEU A O 1
ATOM 705 N N . ASP A 1 90 ? 14.258 12.242 16.984 1 98.62 90 ASP A N 1
ATOM 706 C CA . ASP A 1 90 ? 14.758 13.562 17.375 1 98.62 90 ASP A CA 1
ATOM 707 C C . ASP A 1 90 ? 15.656 14.141 16.281 1 98.62 90 ASP A C 1
ATOM 709 O O . ASP A 1 90 ? 15.453 15.281 15.844 1 98.62 90 ASP A O 1
ATOM 713 N N . PRO A 1 91 ? 16.672 13.352 15.805 1 98.62 91 PRO A N 1
ATOM 714 C CA . PRO A 1 91 ? 17.484 13.906 14.727 1 98.62 91 PRO A CA 1
ATOM 715 C C . PRO A 1 91 ? 16.703 14.164 13.445 1 98.62 91 PRO A C 1
ATOM 717 O O . PRO A 1 91 ? 16.984 15.117 12.719 1 98.62 91 PRO A O 1
ATOM 720 N N . VAL A 1 92 ? 15.75 13.352 13.109 1 98.56 92 VAL A N 1
ATOM 721 C CA . VAL A 1 92 ? 14.898 13.562 11.938 1 98.56 92 VAL A CA 1
ATOM 722 C C . VAL A 1 92 ? 14.141 14.875 12.078 1 98.56 92 VAL A C 1
ATOM 724 O O . VAL A 1 92 ? 14.094 15.68 11.141 1 98.56 92 VAL A O 1
ATOM 727 N N . ILE A 1 93 ? 13.547 15.062 13.242 1 98.44 93 ILE A N 1
ATOM 728 C CA . ILE A 1 93 ? 12.789 16.266 13.531 1 98.44 93 ILE A CA 1
ATOM 729 C C . ILE A 1 93 ? 13.703 17.484 13.469 1 98.44 93 ILE A C 1
ATOM 731 O O . ILE A 1 93 ? 13.352 18.516 12.883 1 98.44 93 ILE A O 1
ATOM 735 N N . GLU A 1 94 ? 14.875 17.344 14.07 1 98.12 94 GLU A N 1
ATOM 736 C CA . GLU A 1 94 ? 15.844 18.438 14.055 1 98.12 94 GLU A CA 1
ATOM 737 C C . GLU A 1 94 ? 16.219 18.828 12.633 1 98.12 94 GLU A C 1
ATOM 739 O O . GLU A 1 94 ? 16.25 20.016 12.289 1 98.12 94 GLU A O 1
ATOM 744 N N . ASP A 1 95 ? 16.484 17.859 11.852 1 96.62 95 ASP A N 1
ATOM 745 C CA . ASP A 1 95 ? 16.859 18.094 10.461 1 96.62 95 ASP A CA 1
ATOM 746 C C . ASP A 1 95 ? 15.703 18.688 9.664 1 96.62 95 ASP A C 1
ATOM 748 O O . ASP A 1 95 ? 15.867 19.672 8.945 1 96.62 95 ASP A O 1
ATOM 752 N N . ARG A 1 96 ? 14.555 18.156 9.773 1 95.88 96 ARG A N 1
ATOM 753 C CA . ARG A 1 96 ? 13.383 18.562 9 1 95.88 96 ARG A CA 1
ATOM 754 C C . ARG A 1 96 ? 12.945 19.969 9.367 1 95.88 96 ARG A C 1
ATOM 756 O O . ARG A 1 96 ? 12.477 20.734 8.508 1 95.88 96 ARG A O 1
ATOM 763 N N . HIS A 1 97 ? 13.07 20.328 10.648 1 95.81 97 HIS A N 1
ATOM 764 C CA . HIS A 1 97 ? 12.539 21.594 11.148 1 95.81 97 HIS A CA 1
ATOM 765 C C . HIS A 1 97 ? 13.656 22.609 11.344 1 95.81 97 HIS A C 1
ATOM 767 O O . HIS A 1 97 ? 13.547 23.5 12.203 1 95.81 97 HIS A O 1
ATOM 773 N N . GLY A 1 98 ? 14.734 22.453 10.656 1 92.38 98 GLY A N 1
ATOM 774 C CA . GLY A 1 98 ? 15.758 23.484 10.57 1 92.38 98 GLY A CA 1
ATOM 775 C C . GLY A 1 98 ? 16.516 23.688 11.867 1 92.38 98 GLY A C 1
ATOM 776 O O . GLY A 1 98 ? 16.828 24.812 12.25 1 92.38 98 GLY A O 1
ATOM 777 N N . GLY A 1 99 ? 16.688 22.641 12.633 1 96.31 99 GLY A N 1
ATOM 778 C CA . GLY A 1 99 ? 17.547 22.719 13.797 1 96.31 99 GLY A CA 1
ATOM 779 C C . GLY A 1 99 ? 16.797 22.703 15.109 1 96.31 99 GLY A C 1
ATOM 780 O O . GLY A 1 99 ? 17.312 23.141 16.141 1 96.31 99 GLY A O 1
ATOM 781 N N . TYR A 1 100 ? 15.586 22.281 15.117 1 97.44 100 TYR A N 1
ATOM 782 C CA . TYR A 1 100 ? 14.812 22.156 16.344 1 97.44 100 TYR A CA 1
ATOM 783 C C . TYR A 1 100 ? 15.391 21.078 17.25 1 97.44 100 TYR A C 1
ATOM 785 O O . TYR A 1 100 ? 15.219 19.891 17 1 97.44 100 TYR A O 1
ATOM 793 N N . LYS A 1 101 ? 15.977 21.406 18.359 1 98 101 LYS A N 1
ATOM 794 C CA . LYS A 1 101 ? 16.734 20.5 19.219 1 98 101 LYS A CA 1
ATOM 795 C C . LYS A 1 101 ? 15.812 19.734 20.156 1 98 101 LYS A C 1
ATOM 797 O O . LYS A 1 101 ? 14.711 20.188 20.469 1 98 101 LYS A O 1
ATOM 802 N N . PRO A 1 102 ? 16.328 18.562 20.641 1 96.75 102 PRO A N 1
ATOM 803 C CA . PRO A 1 102 ? 15.531 17.766 21.578 1 96.75 102 PRO A CA 1
ATOM 804 C C . PRO A 1 102 ? 15.172 18.516 22.844 1 96.75 102 PRO A C 1
ATOM 806 O O . PRO A 1 102 ? 14.195 18.172 23.516 1 96.75 102 PRO A O 1
ATOM 809 N N . SER A 1 103 ? 15.891 19.547 23.172 1 97.31 103 SER A N 1
ATOM 810 C CA . SER A 1 103 ? 15.68 20.297 24.406 1 97.31 103 SER A CA 1
ATOM 811 C C . SER A 1 103 ? 14.758 21.484 24.188 1 97.31 103 SER A C 1
ATOM 813 O O . SER A 1 103 ? 14.32 22.125 25.141 1 97.31 103 SER A O 1
ATOM 815 N N . ASP A 1 104 ? 14.477 21.812 22.938 1 97.75 104 ASP A N 1
ATOM 816 C CA . ASP A 1 104 ? 13.656 22.984 22.641 1 97.75 104 ASP A CA 1
ATOM 817 C C . ASP A 1 104 ? 12.219 22.781 23.094 1 97.75 104 ASP A C 1
ATOM 819 O O . ASP A 1 104 ? 11.766 21.656 23.266 1 97.75 104 ASP A O 1
ATOM 823 N N . LYS A 1 105 ? 11.531 23.906 23.312 1 97.69 105 LYS A N 1
ATOM 824 C CA . LYS A 1 105 ? 10.133 23.906 23.719 1 97.69 105 LYS A CA 1
ATOM 825 C C . LYS A 1 105 ? 9.258 24.594 22.688 1 97.69 105 LYS A C 1
ATOM 827 O O . LYS A 1 105 ? 9.695 25.531 22.031 1 97.69 105 LYS A O 1
ATOM 832 N N . HIS A 1 106 ? 8.039 24.109 22.516 1 97.25 106 HIS A N 1
ATOM 833 C CA . HIS A 1 106 ? 7.102 24.641 21.547 1 97.25 106 HIS A CA 1
ATOM 834 C C . HIS A 1 106 ? 6.219 25.719 22.156 1 97.25 106 HIS A C 1
ATOM 836 O O . HIS A 1 106 ? 5.875 25.641 23.344 1 97.25 106 HIS A O 1
ATOM 842 N N . LYS A 1 107 ? 5.891 26.766 21.359 1 95.44 107 LYS A N 1
ATOM 843 C CA . LYS A 1 107 ? 5.02 27.859 21.797 1 95.44 107 LYS A CA 1
ATOM 844 C C . LYS A 1 107 ? 3.65 27.766 21.125 1 95.44 107 LYS A C 1
ATOM 846 O O . LYS A 1 107 ? 3.529 27.25 20.016 1 95.44 107 LYS A O 1
ATOM 851 N N . THR A 1 108 ? 2.668 28.25 21.797 1 95.81 108 THR A N 1
ATOM 852 C CA . THR A 1 108 ? 1.311 28.297 21.266 1 95.81 108 THR A CA 1
ATOM 853 C C . THR A 1 108 ? 0.684 29.656 21.484 1 95.81 108 THR A C 1
ATOM 855 O O . THR A 1 108 ? 0.931 30.297 22.516 1 95.81 108 THR A O 1
ATOM 858 N N . ASP A 1 109 ? 0.015 30.234 20.562 1 97.81 109 ASP A N 1
ATOM 859 C CA . ASP A 1 109 ? -0.798 31.438 20.609 1 97.81 109 ASP A CA 1
ATOM 860 C C . ASP A 1 109 ? -1.993 31.344 19.672 1 97.81 109 ASP A C 1
ATOM 862 O O . ASP A 1 109 ? -1.856 31.562 18.469 1 97.81 109 ASP A O 1
ATOM 866 N N . LEU A 1 110 ? -3.148 31.109 20.266 1 97.19 110 LEU A N 1
ATOM 867 C CA . LEU A 1 110 ? -4.375 30.953 19.484 1 97.19 110 LEU A CA 1
ATOM 868 C C . LEU A 1 110 ? -5.289 32.156 19.688 1 97.19 110 LEU A C 1
ATOM 870 O O . LEU A 1 110 ? -6.496 32.062 19.438 1 97.19 110 LEU A O 1
ATOM 874 N N . ASN A 1 111 ? -4.738 33.25 20.188 1 98.12 111 ASN A N 1
ATOM 875 C CA . ASN A 1 111 ? -5.508 34.5 20.281 1 98.12 111 ASN A CA 1
ATOM 876 C C . ASN A 1 111 ? -5.484 35.25 18.953 1 98.12 111 ASN A C 1
ATOM 878 O O . ASN A 1 111 ? -4.535 36 18.672 1 98.12 111 ASN A O 1
ATOM 882 N N . PRO A 1 112 ? -6.562 35.188 18.25 1 97.75 112 PRO A N 1
ATOM 883 C CA . PRO A 1 112 ? -6.555 35.812 16.922 1 97.75 112 PRO A CA 1
ATOM 884 C C . PRO A 1 112 ? -6.363 37.312 16.953 1 97.75 112 PRO A C 1
ATOM 886 O O . PRO A 1 112 ? -5.949 37.906 15.961 1 97.75 112 PRO A O 1
ATOM 889 N N . ASP A 1 113 ? -6.598 37.938 18.047 1 97.88 113 ASP A N 1
ATOM 890 C CA . ASP A 1 113 ? -6.473 39.375 18.172 1 97.88 113 ASP A CA 1
ATOM 891 C C . ASP A 1 113 ? -5.008 39.812 18.109 1 97.88 113 ASP A C 1
ATOM 893 O O . ASP A 1 113 ? -4.711 41 17.906 1 97.88 113 ASP A O 1
ATOM 897 N N . ASN A 1 114 ? -4.145 38.906 18.312 1 98.5 114 ASN A N 1
ATOM 898 C CA . ASN A 1 114 ? -2.717 39.219 18.266 1 98.5 114 ASN A CA 1
ATOM 899 C C . ASN A 1 114 ? -2.207 39.312 16.828 1 98.5 114 ASN A C 1
ATOM 901 O O . ASN A 1 114 ? -1.086 39.781 16.594 1 98.5 114 ASN A O 1
ATOM 905 N N . LEU A 1 115 ? -2.986 38.906 15.875 1 98.31 115 LEU A N 1
ATOM 906 C CA . LEU A 1 115 ? -2.619 39.031 14.469 1 98.31 115 LEU A CA 1
ATOM 907 C C . LEU A 1 115 ? -2.707 40.5 14.023 1 98.31 115 LEU A C 1
ATOM 909 O O . LEU A 1 115 ? -3.682 41.188 14.336 1 98.31 115 LEU A O 1
ATOM 913 N N . VAL A 1 116 ? -1.688 40.938 13.375 1 98.06 116 VAL A N 1
ATOM 914 C CA . VAL A 1 116 ? -1.681 42.312 12.844 1 98.06 116 VAL A CA 1
ATOM 915 C C . VAL A 1 116 ? -1.9 42.25 11.328 1 98.06 116 VAL A C 1
ATOM 917 O O . VAL A 1 116 ? -1.148 41.594 10.602 1 98.06 116 VAL A O 1
ATOM 920 N N . GLY A 1 117 ? -2.979 42.969 10.914 1 96.56 117 GLY A N 1
ATOM 921 C CA . GLY A 1 117 ? -3.301 42.969 9.5 1 96.56 117 GLY A CA 1
ATOM 922 C C . GLY A 1 117 ? -4.031 41.688 9.062 1 96.56 117 GLY A C 1
ATOM 923 O O . GLY A 1 117 ? -4.727 41.062 9.859 1 96.56 117 GLY A O 1
ATOM 924 N N . GLY A 1 118 ? -4.02 41.438 7.727 1 96.44 118 GLY A N 1
ATOM 925 C CA . GLY A 1 118 ? -4.641 40.25 7.18 1 96.44 118 GLY A CA 1
ATOM 926 C C . GLY A 1 118 ? -6.035 40.5 6.629 1 96.44 118 GLY A C 1
ATOM 927 O O . GLY A 1 118 ? -6.605 39.625 5.957 1 96.44 118 GLY A O 1
ATOM 928 N N . ASP A 1 119 ? -6.52 41.625 6.914 1 96.69 119 ASP A N 1
ATOM 929 C CA . ASP A 1 119 ? -7.816 42 6.355 1 96.69 119 ASP A CA 1
ATOM 930 C C . ASP A 1 119 ? -7.652 42.938 5.156 1 96.69 119 ASP A C 1
ATOM 932 O O . ASP A 1 119 ? -8.641 43.438 4.613 1 96.69 119 ASP A O 1
ATOM 936 N N . ASP A 1 120 ? -6.465 43.156 4.719 1 95.19 120 ASP A N 1
ATOM 937 C CA . ASP A 1 120 ? -6.207 44.156 3.689 1 95.19 120 ASP A CA 1
ATOM 938 C C . ASP A 1 120 ? -5.387 43.594 2.543 1 95.19 120 ASP A C 1
ATOM 940 O O . ASP A 1 120 ? -4.691 44.312 1.833 1 95.19 120 ASP A O 1
ATOM 944 N N . LEU A 1 121 ? -5.383 42.25 2.387 1 97.44 121 LEU A N 1
ATOM 945 C CA . LEU A 1 121 ? -4.707 41.656 1.237 1 97.44 121 LEU A CA 1
ATOM 946 C C . LEU A 1 121 ? -5.438 42 -0.058 1 97.44 121 LEU A C 1
ATOM 948 O O . LEU A 1 121 ? -6.668 42 -0.102 1 97.44 121 LEU A O 1
ATOM 952 N N . ASP A 1 122 ? -4.727 42.344 -1.078 1 97.38 122 ASP A N 1
ATOM 953 C CA . ASP A 1 122 ? -5.281 42.875 -2.314 1 97.38 122 ASP A CA 1
ATOM 954 C C . ASP A 1 122 ? -6.133 41.844 -3.039 1 97.38 122 ASP A C 1
ATOM 956 O O . ASP A 1 122 ? -5.613 40.812 -3.516 1 97.38 122 ASP A O 1
ATOM 960 N N . PRO A 1 123 ? -7.418 42.094 -3.195 1 96.75 123 PRO A N 1
ATOM 961 C CA . PRO A 1 123 ? -8.32 41.125 -3.797 1 96.75 123 PRO A CA 1
ATOM 962 C C . PRO A 1 123 ? -8.031 40.875 -5.277 1 96.75 123 PRO A C 1
ATOM 964 O O . PRO A 1 123 ? -8.523 39.906 -5.855 1 96.75 123 PRO A O 1
ATOM 967 N N . ASN A 1 124 ? -7.328 41.75 -5.914 1 96.88 124 ASN A N 1
ATOM 968 C CA . ASN A 1 124 ? -6.961 41.531 -7.312 1 96.88 124 ASN A CA 1
ATOM 969 C C . ASN A 1 124 ? -5.926 40.438 -7.461 1 96.88 124 ASN A C 1
ATOM 971 O O . ASN A 1 124 ? -5.738 39.875 -8.555 1 96.88 124 ASN A O 1
ATOM 975 N N . TYR A 1 125 ? -5.277 40.125 -6.379 1 97.81 125 TYR A N 1
ATOM 976 C CA . TYR A 1 125 ? -4.199 39.125 -6.445 1 97.81 125 TYR A CA 1
ATOM 977 C C . TYR A 1 125 ? -4.52 37.906 -5.598 1 97.81 125 TYR A C 1
ATOM 979 O O . TYR A 1 125 ? -4.242 36.781 -6 1 97.81 125 TYR A O 1
ATOM 987 N N . VAL A 1 126 ? -5.031 38.156 -4.406 1 98.12 126 VAL A N 1
ATOM 988 C CA . VAL A 1 126 ? -5.316 37.062 -3.492 1 98.12 126 VAL A CA 1
ATOM 989 C C . VAL A 1 126 ? -6.734 36.531 -3.732 1 98.12 126 VAL A C 1
ATOM 991 O O . VAL A 1 126 ? -7.711 37.25 -3.504 1 98.12 126 VAL A O 1
ATOM 994 N N . LEU A 1 127 ? -6.82 35.281 -4.094 1 97 127 LEU A N 1
ATOM 995 C CA . LEU A 1 127 ? -8.078 34.719 -4.57 1 97 127 LEU A CA 1
ATOM 996 C C . LEU A 1 127 ? -8.812 34 -3.443 1 97 127 LEU A C 1
ATOM 998 O O . LEU A 1 127 ? -10.047 33.938 -3.443 1 97 127 LEU A O 1
ATOM 1002 N N . SER A 1 128 ? -8.055 33.375 -2.545 1 96.94 128 SER A N 1
ATOM 1003 C CA . SER A 1 128 ? -8.641 32.656 -1.429 1 96.94 128 SER A CA 1
ATOM 1004 C C . SER A 1 128 ? -7.652 32.5 -0.277 1 96.94 128 SER A C 1
ATOM 1006 O O . SER A 1 128 ? -6.441 32.625 -0.473 1 96.94 128 SER A O 1
ATOM 1008 N N . SER A 1 129 ? -8.18 32.375 0.916 1 97.88 129 SER A N 1
ATOM 1009 C CA . SER A 1 129 ? -7.395 32.188 2.135 1 97.88 129 SER A CA 1
ATOM 1010 C C . SER A 1 129 ? -7.84 30.938 2.898 1 97.88 129 SER A C 1
ATOM 1012 O O . SER A 1 129 ? -9.031 30.625 2.951 1 97.88 129 SER A O 1
ATOM 1014 N N . ARG A 1 130 ? -6.883 30.25 3.469 1 97.81 130 ARG A N 1
ATOM 1015 C CA . ARG A 1 130 ? -7.168 29 4.176 1 97.81 130 ARG A CA 1
ATOM 1016 C C . ARG A 1 130 ? -6.188 28.797 5.324 1 97.81 130 ARG A C 1
ATOM 1018 O O . ARG A 1 130 ? -4.992 29.062 5.188 1 97.81 130 ARG A O 1
ATOM 1025 N N . VAL A 1 131 ? -6.695 28.406 6.48 1 98.62 131 VAL A N 1
ATOM 1026 C CA . VAL A 1 131 ? -5.898 27.969 7.625 1 98.62 131 VAL A CA 1
ATOM 1027 C C . VAL A 1 131 ? -6.348 26.578 8.07 1 98.62 131 VAL A C 1
ATOM 1029 O O . VAL A 1 131 ? -7.547 26.328 8.234 1 98.62 131 VAL A O 1
ATOM 1032 N N . ARG A 1 132 ? -5.402 25.672 8.18 1 98.19 132 ARG A N 1
ATOM 1033 C CA . ARG A 1 132 ? -5.742 24.312 8.57 1 98.19 132 ARG A CA 1
ATOM 1034 C C . ARG A 1 132 ? -4.738 23.766 9.578 1 98.19 132 ARG A C 1
ATOM 1036 O O . ARG A 1 132 ? -3.6 24.219 9.641 1 98.19 132 ARG A O 1
ATOM 1043 N N . THR A 1 133 ? -5.156 22.75 10.391 1 98.5 133 THR A N 1
ATOM 1044 C CA . THR A 1 133 ? -4.27 22.078 11.328 1 98.5 133 THR A CA 1
ATOM 1045 C C . THR A 1 133 ? -4.754 20.656 11.602 1 98.5 133 THR A C 1
ATOM 1047 O O . THR A 1 133 ? -5.926 20.344 11.383 1 98.5 133 THR A O 1
ATOM 1050 N N . GLY A 1 134 ? -3.828 19.797 12.047 1 98.12 134 GLY A N 1
ATOM 1051 C CA . GLY A 1 134 ? -4.164 18.453 12.5 1 98.12 134 GLY A CA 1
ATOM 1052 C C . GLY A 1 134 ? -4.242 18.344 14.016 1 98.12 134 GLY A C 1
ATOM 1053 O O . GLY A 1 134 ? -3.494 19.016 14.734 1 98.12 134 GLY A O 1
ATOM 1054 N N . ARG A 1 135 ? -5.145 17.547 14.516 1 98.75 135 ARG A N 1
ATOM 1055 C CA . ARG A 1 135 ? -5.234 17.172 15.922 1 98.75 135 ARG A CA 1
ATOM 1056 C C . ARG A 1 135 ? -5.453 15.664 16.062 1 98.75 135 ARG A C 1
ATOM 1058 O O . ARG A 1 135 ? -6.203 15.062 15.297 1 98.75 135 ARG A O 1
ATOM 1065 N N . SER A 1 136 ? -4.793 15.109 17.016 1 98.69 136 SER A N 1
ATOM 1066 C CA . SER A 1 136 ? -4.949 13.695 17.344 1 98.69 136 SER A CA 1
ATOM 1067 C C . SER A 1 136 ? -5.352 13.508 18.812 1 98.69 136 SER A C 1
ATOM 1069 O O . SER A 1 136 ? -4.855 14.219 19.688 1 98.69 136 SER A O 1
ATOM 1071 N N . VAL A 1 137 ? -6.164 12.586 19.047 1 98.56 137 VAL A N 1
ATOM 1072 C CA . VAL A 1 137 ? -6.746 12.375 20.359 1 98.56 137 VAL A CA 1
ATOM 1073 C C . VAL A 1 137 ? -5.852 11.445 21.172 1 98.56 137 VAL A C 1
ATOM 1075 O O . VAL A 1 137 ? -5.465 10.375 20.703 1 98.56 137 VAL A O 1
ATOM 1078 N N . ARG A 1 138 ? -5.508 11.867 22.406 1 98.06 138 ARG A N 1
ATOM 1079 C CA . ARG A 1 138 ? -4.699 11.07 23.328 1 98.06 138 ARG A CA 1
ATOM 1080 C C . ARG A 1 138 ? -5.387 9.75 23.656 1 98.06 138 ARG A C 1
ATOM 1082 O O . ARG A 1 138 ? -6.602 9.711 23.875 1 98.06 138 ARG A O 1
ATOM 1089 N N . GLY A 1 139 ? -4.598 8.695 23.75 1 96.75 139 GLY A N 1
ATOM 1090 C CA . GLY A 1 139 ? -5.137 7.406 24.141 1 96.75 139 GLY A CA 1
ATOM 1091 C C . GLY A 1 139 ? -5.523 6.535 22.969 1 96.75 139 GLY A C 1
ATOM 1092 O O . GLY A 1 139 ? -5.914 5.379 23.141 1 96.75 139 GLY A O 1
ATOM 1093 N N . PHE A 1 140 ? -5.477 7.051 21.781 1 97.31 140 PHE A N 1
ATOM 1094 C CA . PHE A 1 140 ? -5.77 6.312 20.562 1 97.31 140 PHE A CA 1
ATOM 1095 C C . PHE A 1 140 ? -4.539 6.238 19.672 1 97.31 140 PHE A C 1
ATOM 1097 O O . PHE A 1 140 ? -3.715 7.156 19.656 1 97.31 140 PHE A O 1
ATOM 1104 N N . CYS A 1 141 ? -4.422 5.133 18.938 1 96.69 141 CYS A N 1
ATOM 1105 C CA . CYS A 1 141 ? -3.35 5.051 17.953 1 96.69 141 CYS A CA 1
ATOM 1106 C C . CYS A 1 141 ? -3.645 5.938 16.75 1 96.69 141 CYS A C 1
ATOM 1108 O O . CYS A 1 141 ? -4.805 6.199 16.438 1 96.69 141 CYS A O 1
ATOM 1110 N N . LEU A 1 142 ? -2.619 6.41 16.156 1 97 142 LEU A N 1
ATOM 1111 C CA . LEU A 1 142 ? -2.719 7.227 14.945 1 97 142 LEU A CA 1
ATOM 1112 C C . LEU A 1 142 ? -3.082 6.375 13.734 1 97 142 LEU A C 1
ATOM 1114 O O . LEU A 1 142 ? -3.008 5.145 13.797 1 97 142 LEU A O 1
ATOM 1118 N N . PRO A 1 143 ? -3.486 6.949 12.648 1 93.94 143 PRO A N 1
ATOM 1119 C CA . PRO A 1 143 ? -4.055 6.238 11.5 1 93.94 143 PRO A CA 1
ATOM 1120 C C . PRO A 1 143 ? -3.137 5.137 10.977 1 93.94 143 PRO A C 1
ATOM 1122 O O . PRO A 1 143 ? -3.611 4.07 10.578 1 93.94 143 PRO A O 1
ATOM 1125 N N . PRO A 1 144 ? -1.821 5.25 10.969 1 92.69 144 PRO A N 1
ATOM 1126 C CA . PRO A 1 144 ? -0.986 4.156 10.469 1 92.69 144 PRO A CA 1
ATOM 1127 C C . PRO A 1 144 ? -1.105 2.887 11.305 1 92.69 144 PRO A C 1
ATOM 1129 O O . PRO A 1 144 ? -0.742 1.802 10.844 1 92.69 144 PRO A O 1
ATOM 1132 N N . HIS A 1 145 ? -1.581 3.012 12.531 1 94.12 145 HIS A N 1
ATOM 1133 C CA . HIS A 1 145 ? -1.48 1.881 13.445 1 94.12 145 HIS A CA 1
ATOM 1134 C C . HIS A 1 145 ? -2.818 1.596 14.117 1 94.12 145 HIS A C 1
ATOM 1136 O O . HIS A 1 145 ? -2.965 0.592 14.82 1 94.12 145 HIS A O 1
ATOM 1142 N N . CYS A 1 146 ? -3.824 2.389 13.922 1 95 146 CYS A N 1
ATOM 1143 C CA . CYS A 1 146 ? -5.086 2.227 14.633 1 95 146 CYS A CA 1
ATOM 1144 C C . CYS A 1 146 ? -5.836 0.996 14.141 1 95 146 CYS A C 1
ATOM 1146 O O . CYS A 1 146 ? -5.695 0.599 12.984 1 95 146 CYS A O 1
ATOM 1148 N N . SER A 1 147 ? -6.57 0.35 15.008 1 94.38 147 SER A N 1
ATOM 1149 C CA . SER A 1 147 ? -7.48 -0.722 14.617 1 94.38 147 SER A CA 1
ATOM 1150 C C . SER A 1 147 ? -8.781 -0.163 14.055 1 94.38 147 SER A C 1
ATOM 1152 O O . SER A 1 147 ? -9.008 1.049 14.086 1 94.38 147 SER A O 1
ATOM 1154 N N . ARG A 1 148 ? -9.625 -1.046 13.531 1 95.88 148 ARG A N 1
ATOM 1155 C CA . ARG A 1 148 ? -10.922 -0.609 13.016 1 95.88 148 ARG A CA 1
ATOM 1156 C C . ARG A 1 148 ? -11.781 -0.012 14.133 1 95.88 148 ARG A C 1
ATOM 1158 O O . ARG A 1 148 ? -12.422 1.022 13.938 1 95.88 148 ARG A O 1
ATOM 1165 N N . GLY A 1 149 ? -11.773 -0.717 15.234 1 96.62 149 GLY A N 1
ATOM 1166 C CA . GLY A 1 149 ? -12.523 -0.219 16.375 1 96.62 149 GLY A CA 1
ATOM 1167 C C . GLY A 1 149 ? -12.078 1.162 16.828 1 96.62 149 GLY A C 1
ATOM 1168 O O . GLY A 1 149 ? -12.914 2.018 17.125 1 96.62 149 GLY A O 1
ATOM 1169 N N . GLU A 1 150 ? -10.797 1.422 16.875 1 96.44 150 GLU A N 1
ATOM 1170 C CA . GLU A 1 150 ? -10.266 2.729 17.25 1 96.44 150 GLU A CA 1
ATOM 1171 C C . GLU A 1 150 ? -10.68 3.803 16.25 1 96.44 150 GLU A C 1
ATOM 1173 O O . GLU A 1 150 ? -11.086 4.898 16.641 1 96.44 150 GLU A O 1
ATOM 1178 N N . ARG A 1 151 ? -10.508 3.502 14.969 1 97 151 ARG A N 1
ATOM 1179 C CA . ARG A 1 151 ? -10.867 4.457 13.922 1 97 151 ARG A CA 1
ATOM 1180 C C . ARG A 1 151 ? -12.336 4.859 14.023 1 97 151 ARG A C 1
ATOM 1182 O O . ARG A 1 151 ? -12.672 6.039 13.914 1 97 151 ARG A O 1
ATOM 1189 N N . ARG A 1 152 ? -13.203 3.895 14.242 1 97.81 152 ARG A N 1
ATOM 1190 C CA . ARG A 1 152 ? -14.633 4.141 14.383 1 97.81 152 ARG A CA 1
ATOM 1191 C C . ARG A 1 152 ? -14.93 4.934 15.648 1 97.81 152 ARG A C 1
ATOM 1193 O O . ARG A 1 152 ? -15.836 5.773 15.664 1 97.81 152 ARG A O 1
ATOM 1200 N N . ALA A 1 153 ? -14.219 4.637 16.672 1 97.75 153 ALA A N 1
ATOM 1201 C CA . ALA A 1 153 ? -14.398 5.383 17.906 1 97.75 153 ALA A CA 1
ATOM 1202 C C . ALA A 1 153 ? -14.078 6.859 17.719 1 97.75 153 ALA A C 1
ATOM 1204 O O . ALA A 1 153 ? -14.789 7.73 18.219 1 97.75 153 ALA A O 1
ATOM 1205 N N . ILE A 1 154 ? -13.023 7.137 17.031 1 97.88 154 ILE A N 1
ATOM 1206 C CA . ILE A 1 154 ? -12.641 8.516 16.734 1 97.88 154 ILE A CA 1
ATOM 1207 C C . ILE A 1 154 ? -13.734 9.188 15.906 1 97.88 154 ILE A C 1
ATOM 1209 O O . ILE A 1 154 ? -14.109 10.336 16.172 1 97.88 154 ILE A O 1
ATOM 1213 N N . GLU A 1 155 ? -14.18 8.492 14.914 1 98 155 GLU A N 1
ATOM 1214 C CA . GLU A 1 155 ? -15.25 9.039 14.086 1 98 155 GLU A CA 1
ATOM 1215 C C . GLU A 1 155 ? -16.484 9.367 14.93 1 98 155 GLU A C 1
ATOM 1217 O O . GLU A 1 155 ? -17.047 10.453 14.805 1 98 155 GLU A O 1
ATOM 1222 N N . ASN A 1 156 ? -16.875 8.438 15.75 1 97.44 156 ASN A N 1
ATOM 1223 C CA . ASN A 1 156 ? -18.047 8.648 16.594 1 97.44 156 ASN A CA 1
ATOM 1224 C C . ASN A 1 156 ? -17.859 9.836 17.531 1 97.44 156 ASN A C 1
ATOM 1226 O O . ASN A 1 156 ? -18.781 10.625 17.734 1 97.44 156 ASN A O 1
ATOM 1230 N N . MET A 1 157 ? -16.703 9.922 18.094 1 96.56 157 MET A N 1
ATOM 1231 C CA . MET A 1 157 ? -16.391 11.055 18.969 1 96.56 157 MET A CA 1
ATOM 1232 C C . MET A 1 157 ? -16.5 12.375 18.203 1 96.56 157 MET A C 1
ATOM 1234 O O . MET A 1 157 ? -17.016 13.359 18.734 1 96.56 157 MET A O 1
ATOM 1238 N N . ALA A 1 158 ? -15.938 12.375 17.016 1 97.25 158 ALA A N 1
ATOM 1239 C CA . ALA A 1 158 ? -15.984 13.57 16.188 1 97.25 158 ALA A CA 1
ATOM 1240 C C . ALA A 1 158 ? -17.438 13.945 15.859 1 97.25 158 ALA A C 1
ATOM 1242 O O . ALA A 1 158 ? -17.812 15.117 15.977 1 97.25 158 ALA A O 1
ATOM 1243 N N . ILE A 1 159 ? -18.234 12.945 15.484 1 96.94 159 ILE A N 1
ATOM 1244 C CA . ILE A 1 159 ? -19.625 13.172 15.148 1 96.94 159 ILE A CA 1
ATOM 1245 C C . ILE A 1 159 ? -20.359 13.805 16.328 1 96.94 159 ILE A C 1
ATOM 1247 O O . ILE A 1 159 ? -21.047 14.82 16.188 1 96.94 159 ILE A O 1
ATOM 1251 N N . GLU A 1 160 ? -20.203 13.25 17.453 1 96.06 160 GLU A N 1
ATOM 1252 C CA . GLU A 1 160 ? -20.891 13.711 18.656 1 96.06 160 GLU A CA 1
ATOM 1253 C C . GLU A 1 160 ? -20.438 15.117 19.031 1 96.06 160 GLU A C 1
ATOM 1255 O O . GLU A 1 160 ? -21.266 15.977 19.359 1 96.06 160 GLU A O 1
ATOM 1260 N N . SER A 1 161 ? -19.172 15.352 19.031 1 96.12 161 SER A N 1
ATOM 1261 C CA . SER A 1 161 ? -18.625 16.641 19.438 1 96.12 161 SER A CA 1
ATOM 1262 C C . SER A 1 161 ? -19.016 17.75 18.453 1 96.12 161 SER A C 1
ATOM 1264 O O . SER A 1 161 ? -19.438 18.828 18.844 1 96.12 161 SER A O 1
ATOM 1266 N N . LEU A 1 162 ? -18.875 17.484 17.172 1 97.19 162 LEU A N 1
ATOM 1267 C CA . LEU A 1 162 ? -19.094 18.5 16.156 1 97.19 162 LEU A CA 1
ATOM 1268 C C . LEU A 1 162 ? -20.578 18.828 16.047 1 97.19 162 LEU A C 1
ATOM 1270 O O . LEU A 1 162 ? -20.938 19.938 15.617 1 97.19 162 LEU A O 1
ATOM 1274 N N . ALA A 1 163 ? -21.422 17.891 16.453 1 96.12 163 ALA A N 1
ATOM 1275 C CA . ALA A 1 163 ? -22.859 18.125 16.438 1 96.12 163 ALA A CA 1
ATOM 1276 C C . ALA A 1 163 ? -23.266 19.203 17.438 1 96.12 163 ALA A C 1
ATOM 1278 O O . ALA A 1 163 ? -24.344 19.797 17.328 1 96.12 163 ALA A O 1
ATOM 1279 N N . SER A 1 164 ? -22.422 19.453 18.344 1 95.31 164 SER A N 1
ATOM 1280 C CA . SER A 1 164 ? -22.734 20.406 19.406 1 95.31 164 SER A CA 1
ATOM 1281 C C . SER A 1 164 ? -22.359 21.828 19 1 95.31 164 SER A C 1
ATOM 1283 O O . SER A 1 164 ? -22.656 22.781 19.719 1 95.31 164 SER A O 1
ATOM 1285 N N . LEU A 1 165 ? -21.672 21.953 17.891 1 96.56 165 LEU A N 1
ATOM 1286 C CA . LEU A 1 165 ? -21.328 23.297 17.422 1 96.56 165 LEU A CA 1
ATOM 1287 C C . LEU A 1 165 ? -22.578 24.062 16.984 1 96.56 165 LEU A C 1
ATOM 1289 O O . LEU A 1 165 ? -23.5 23.469 16.438 1 96.56 165 LEU A O 1
ATOM 1293 N N . ASP A 1 166 ? -22.641 25.359 17.281 1 95.81 166 ASP A N 1
ATOM 1294 C CA . ASP A 1 166 ? -23.828 26.156 17.016 1 95.81 166 ASP A CA 1
ATOM 1295 C C . ASP A 1 166 ? -23.438 27.484 16.375 1 95.81 166 ASP A C 1
ATOM 1297 O O . ASP A 1 166 ? -22.281 27.719 16.047 1 95.81 166 ASP A O 1
ATOM 1301 N N . GLY A 1 167 ? -24.5 28.25 16.078 1 96.06 167 GLY A N 1
ATOM 1302 C CA . GLY A 1 167 ? -24.25 29.531 15.445 1 96.06 167 GLY A CA 1
ATOM 1303 C C . GLY A 1 167 ? -23.641 29.406 14.07 1 96.06 167 GLY A C 1
ATOM 1304 O O . GLY A 1 167 ? -24.125 28.641 13.234 1 96.06 167 GLY A O 1
ATOM 1305 N N . ASP A 1 168 ? -22.562 30.172 13.844 1 95.62 168 ASP A N 1
ATOM 1306 C CA . ASP A 1 168 ? -21.891 30.188 12.555 1 95.62 168 ASP A CA 1
ATOM 1307 C C . ASP A 1 168 ? -21.141 28.875 12.312 1 95.62 168 ASP A C 1
ATOM 1309 O O . ASP A 1 168 ? -20.766 28.562 11.18 1 95.62 168 ASP A O 1
ATOM 1313 N N . LEU A 1 169 ? -21.047 28.062 13.359 1 97.12 169 LEU A N 1
ATOM 1314 C CA . LEU A 1 169 ? -20.312 26.812 13.25 1 97.12 169 LEU A CA 1
ATOM 1315 C C . LEU A 1 169 ? -21.266 25.625 13.203 1 97.12 169 LEU A C 1
ATOM 1317 O O . LEU A 1 169 ? -20.828 24.469 13.227 1 97.12 169 LEU A O 1
ATOM 1321 N N . ASN A 1 170 ? -22.578 25.953 13.117 1 97.44 170 ASN A N 1
ATOM 1322 C CA . ASN A 1 170 ? -23.516 24.859 12.922 1 97.44 170 ASN A CA 1
ATOM 1323 C C . ASN A 1 170 ? -23.297 24.156 11.586 1 97.44 170 ASN A C 1
ATOM 1325 O O . ASN A 1 170 ? -23.031 24.812 10.578 1 97.44 170 ASN A O 1
ATOM 1329 N N . GLY A 1 171 ? -23.375 22.812 11.625 1 97.25 171 GLY A N 1
ATOM 1330 C CA . GLY A 1 171 ? -23.109 22.125 10.375 1 97.25 171 GLY A CA 1
ATOM 1331 C C . GLY A 1 171 ? -23.531 20.656 10.414 1 97.25 171 GLY A C 1
ATOM 1332 O O . GLY A 1 171 ? -24.391 20.281 11.195 1 97.25 171 GLY A O 1
ATOM 1333 N N . GLN A 1 172 ? -22.906 19.953 9.438 1 95.19 172 GLN A N 1
ATOM 1334 C CA . GLN A 1 172 ? -23.312 18.562 9.242 1 95.19 172 GLN A CA 1
ATOM 1335 C C . GLN A 1 172 ? -22.125 17.672 8.906 1 95.19 172 GLN A C 1
ATOM 1337 O O . GLN A 1 172 ? -21.188 18.125 8.242 1 95.19 172 GLN A O 1
ATOM 1342 N N . TYR A 1 173 ? -22.266 16.406 9.398 1 96.69 173 TYR A N 1
ATOM 1343 C CA . TYR A 1 173 ? -21.25 15.406 9.125 1 96.69 173 TYR A CA 1
ATOM 1344 C C . TYR A 1 173 ? -21.672 14.5 7.98 1 96.69 173 TYR A C 1
ATOM 1346 O O . TYR A 1 173 ? -22.828 14.109 7.887 1 96.69 173 TYR A O 1
ATOM 1354 N N . TYR A 1 174 ? -20.766 14.211 7.098 1 95.94 174 TYR A N 1
ATOM 1355 C CA . TYR A 1 174 ? -20.938 13.281 5.984 1 95.94 174 TYR A CA 1
ATOM 1356 C C . TYR A 1 174 ? -19.938 12.133 6.07 1 95.94 174 TYR A C 1
ATOM 1358 O O . TYR A 1 174 ? -18.75 12.312 5.758 1 95.94 174 TYR A O 1
ATOM 1366 N N . ALA A 1 175 ? -20.438 10.953 6.41 1 95.56 175 ALA A N 1
ATOM 1367 C CA . ALA A 1 175 ? -19.578 9.773 6.43 1 95.56 175 ALA A CA 1
ATOM 1368 C C . ALA A 1 175 ? -19.234 9.32 5.012 1 95.56 175 ALA A C 1
ATOM 1370 O O . ALA A 1 175 ? -20.094 9.336 4.125 1 95.56 175 ALA A O 1
ATOM 1371 N N . LEU A 1 176 ? -17.969 8.922 4.758 1 94.12 176 LEU A N 1
ATOM 1372 C CA . LEU A 1 176 ? -17.578 8.508 3.42 1 94.12 176 LEU A CA 1
ATOM 1373 C C . LEU A 1 176 ? -18.281 7.215 3.02 1 94.12 176 LEU A C 1
ATOM 1375 O O . LEU A 1 176 ? -18.625 7.031 1.852 1 94.12 176 LEU A O 1
ATOM 1379 N N . LYS A 1 177 ? -18.391 6.227 3.889 1 90.31 177 LYS A N 1
ATOM 1380 C CA . LYS A 1 177 ? -18.922 4.906 3.566 1 90.31 177 LYS A CA 1
ATOM 1381 C C . LYS A 1 177 ? -20.375 5.004 3.107 1 90.31 177 LYS A C 1
ATOM 1383 O O . LYS A 1 177 ? -20.859 4.145 2.365 1 90.31 177 LYS A O 1
ATOM 1388 N N . ASN A 1 178 ? -21.156 6.047 3.406 1 84.31 178 ASN A N 1
ATOM 1389 C CA . ASN A 1 178 ? -22.578 6.145 3.107 1 84.31 178 ASN A CA 1
ATOM 1390 C C . ASN A 1 178 ? -22.906 7.383 2.27 1 84.31 178 ASN A C 1
ATOM 1392 O O . ASN A 1 178 ? -24.031 7.852 2.256 1 84.31 178 ASN A O 1
ATOM 1396 N N . MET A 1 179 ? -21.891 7.797 1.68 1 88.38 179 MET A N 1
ATOM 1397 C CA . MET A 1 179 ? -22.125 9.008 0.904 1 88.38 179 MET A CA 1
ATOM 1398 C C . MET A 1 179 ? -22.828 8.688 -0.411 1 88.38 179 MET A C 1
ATOM 1400 O O . MET A 1 179 ? -22.438 7.754 -1.114 1 88.38 179 MET A O 1
ATOM 1404 N N . THR A 1 180 ? -23.859 9.352 -0.709 1 90.5 180 THR A N 1
ATOM 1405 C CA . THR A 1 180 ? -24.531 9.203 -1.997 1 90.5 180 THR A CA 1
ATOM 1406 C C . THR A 1 180 ? -23.688 9.82 -3.115 1 90.5 180 THR A C 1
ATOM 1408 O O . THR A 1 180 ? -22.797 10.633 -2.855 1 90.5 180 THR A O 1
ATOM 1411 N N . ASP A 1 181 ? -24 9.523 -4.277 1 88.94 181 ASP A N 1
ATOM 1412 C CA . ASP A 1 181 ? -23.297 10.078 -5.43 1 88.94 181 ASP A CA 1
ATOM 1413 C C . ASP A 1 181 ? -23.453 11.594 -5.492 1 88.94 181 ASP A C 1
ATOM 1415 O O . ASP A 1 181 ? -22.5 12.312 -5.82 1 88.94 181 ASP A O 1
ATOM 1419 N N . ASP A 1 182 ? -24.625 12.016 -5.172 1 92.44 182 ASP A N 1
ATOM 1420 C CA . ASP A 1 182 ? -24.891 13.445 -5.215 1 92.44 182 ASP A CA 1
ATOM 1421 C C . ASP A 1 182 ? -24.094 14.188 -4.145 1 92.44 182 ASP A C 1
ATOM 1423 O O . ASP A 1 182 ? -23.547 15.266 -4.406 1 92.44 182 ASP A O 1
ATOM 1427 N N . GLU A 1 183 ? -24.094 13.602 -3.021 1 90.31 183 GLU A N 1
ATOM 1428 C CA . GLU A 1 183 ? -23.328 14.203 -1.942 1 90.31 183 GLU A CA 1
ATOM 1429 C C . GLU A 1 183 ? -21.844 14.234 -2.285 1 90.31 183 GLU A C 1
ATOM 1431 O O . GLU A 1 183 ? -21.156 15.242 -2.061 1 90.31 183 GLU A O 1
ATOM 1436 N N . GLN A 1 184 ? -21.375 13.172 -2.764 1 89.56 184 GLN A N 1
ATOM 1437 C CA . GLN A 1 184 ? -19.969 13.07 -3.143 1 89.56 184 GLN A CA 1
ATOM 1438 C C . GLN A 1 184 ? -19.609 14.117 -4.195 1 89.56 184 GLN A C 1
ATOM 1440 O O . GLN A 1 184 ? -18.578 14.789 -4.086 1 89.56 184 GLN A O 1
ATOM 1445 N N . GLN A 1 185 ? -20.422 14.211 -5.176 1 90.38 185 GLN A N 1
ATOM 1446 C CA . GLN A 1 185 ? -20.172 15.18 -6.238 1 90.38 185 GLN A CA 1
ATOM 1447 C C . GLN A 1 185 ? -20.156 16.609 -5.691 1 90.38 185 GLN A C 1
ATOM 1449 O O . GLN A 1 185 ? -19.328 17.422 -6.094 1 90.38 185 GLN A O 1
ATOM 1454 N N . GLN A 1 186 ? -21.047 16.844 -4.859 1 89.75 186 GLN A N 1
ATOM 1455 C CA . GLN A 1 186 ? -21.094 18.172 -4.258 1 89.75 186 GLN A CA 1
ATOM 1456 C C . GLN A 1 186 ? -19.781 18.484 -3.516 1 89.75 186 GLN A C 1
ATOM 1458 O O . GLN A 1 186 ? -19.25 19.594 -3.623 1 89.75 186 GLN A O 1
ATOM 1463 N N . LEU A 1 187 ? -19.391 17.562 -2.715 1 89.75 187 LEU A N 1
ATOM 1464 C CA . LEU A 1 187 ? -18.172 17.766 -1.94 1 89.75 187 LEU A CA 1
ATOM 1465 C C . LEU A 1 187 ? -16.953 17.906 -2.859 1 89.75 187 LEU A C 1
ATOM 1467 O O . LEU A 1 187 ? -16.016 18.641 -2.545 1 89.75 187 LEU A O 1
ATOM 1471 N N . ILE A 1 188 ? -16.938 17.172 -3.912 1 86.31 188 ILE A N 1
ATOM 1472 C CA . ILE A 1 188 ? -15.891 17.312 -4.914 1 86.31 188 ILE A CA 1
ATOM 1473 C C . ILE A 1 188 ? -15.914 18.719 -5.504 1 86.31 188 ILE A C 1
ATOM 1475 O O . ILE A 1 188 ? -14.875 19.375 -5.574 1 86.31 188 ILE A O 1
ATOM 1479 N N . ASP A 1 189 ? -17.109 19.141 -5.918 1 86.06 189 ASP A N 1
ATOM 1480 C CA . ASP A 1 189 ? -17.266 20.469 -6.512 1 86.06 189 ASP A CA 1
ATOM 1481 C C . ASP A 1 189 ? -16.844 21.562 -5.543 1 86.06 189 ASP A C 1
ATOM 1483 O O . ASP A 1 189 ? -16.312 22.594 -5.961 1 86.06 189 ASP A O 1
ATOM 1487 N N . ASP A 1 190 ? -17.078 21.281 -4.34 1 86.38 190 ASP A N 1
ATOM 1488 C CA . ASP A 1 190 ? -16.75 22.266 -3.314 1 86.38 190 ASP A CA 1
ATOM 1489 C C . ASP A 1 190 ? -15.289 22.141 -2.885 1 86.38 190 ASP A C 1
ATOM 1491 O O . ASP A 1 190 ? -14.797 22.938 -2.082 1 86.38 190 ASP A O 1
ATOM 1495 N N . HIS A 1 191 ? -14.578 21.125 -3.26 1 82 191 HIS A N 1
ATOM 1496 C CA . HIS A 1 191 ? -13.18 20.859 -2.934 1 82 191 HIS A CA 1
ATOM 1497 C C . HIS A 1 191 ? -13.008 20.562 -1.45 1 82 191 HIS A C 1
ATOM 1499 O O . HIS A 1 191 ? -12.094 21.078 -0.806 1 82 191 HIS A O 1
ATOM 1505 N N . PHE A 1 192 ? -14.023 19.797 -0.972 1 88.56 192 PHE A N 1
ATOM 1506 C CA . PHE A 1 192 ? -14.016 19.453 0.443 1 88.56 192 PHE A CA 1
ATOM 1507 C C . PHE A 1 192 ? -13.555 18.016 0.639 1 88.56 192 PHE A C 1
ATOM 1509 O O . PHE A 1 192 ? -13.109 17.641 1.727 1 88.56 192 PHE A O 1
ATOM 1516 N N . LEU A 1 193 ? -13.727 17.234 -0.423 1 86.81 193 LEU A N 1
ATOM 1517 C CA . LEU A 1 193 ? -13.5 15.805 -0.296 1 86.81 193 LEU A CA 1
ATOM 1518 C C . LEU A 1 193 ? -12.008 15.484 -0.326 1 86.81 193 LEU A C 1
ATOM 1520 O O . LEU A 1 193 ? -11.266 16.047 -1.137 1 86.81 193 LEU A O 1
ATOM 1524 N N . PHE A 1 194 ? -11.57 14.711 0.734 1 83.25 194 PHE A N 1
ATOM 1525 C CA . PHE A 1 194 ? -10.234 14.148 0.583 1 83.25 194 PHE A CA 1
ATOM 1526 C C . PHE A 1 194 ? -10.289 12.789 -0.107 1 83.25 194 PHE A C 1
ATOM 1528 O O . PHE A 1 194 ? -11.242 12.031 0.085 1 83.25 194 PHE A O 1
ATOM 1535 N N . ASP A 1 195 ? -9.352 12.57 -0.913 1 78.38 195 ASP A N 1
ATOM 1536 C CA . ASP A 1 195 ? -9.375 11.43 -1.823 1 78.38 195 ASP A CA 1
ATOM 1537 C C . ASP A 1 195 ? -8.828 10.18 -1.146 1 78.38 195 ASP A C 1
ATOM 1539 O O . ASP A 1 195 ? -8.055 10.266 -0.188 1 78.38 195 ASP A O 1
ATOM 1543 N N . LYS A 1 196 ? -9.406 9.078 -1.691 1 80.19 196 LYS A N 1
ATOM 1544 C CA . LYS A 1 196 ? -8.766 7.82 -1.312 1 80.19 196 LYS A CA 1
ATOM 1545 C C . LYS A 1 196 ? -7.262 7.863 -1.582 1 80.19 196 LYS A C 1
ATOM 1547 O O . LYS A 1 196 ? -6.832 8.258 -2.668 1 80.19 196 LYS A O 1
ATOM 1552 N N . PRO A 1 197 ? -6.598 7.555 -0.556 1 77.56 197 PRO A N 1
ATOM 1553 C CA . PRO A 1 197 ? -5.156 7.52 -0.807 1 77.56 197 PRO A CA 1
ATOM 1554 C C . PRO A 1 197 ? -4.766 6.5 -1.872 1 77.56 197 PRO A C 1
ATOM 1556 O O . PRO A 1 197 ? -5.176 5.336 -1.797 1 77.56 197 PRO A O 1
ATOM 1559 N N . VAL A 1 198 ? -4.062 6.914 -2.93 1 73.88 198 VAL A N 1
ATOM 1560 C CA . VAL A 1 198 ? -3.625 6 -3.98 1 73.88 198 VAL A CA 1
ATOM 1561 C C . VAL A 1 198 ? -2.105 6.062 -4.121 1 73.88 198 VAL A C 1
ATOM 1563 O O . VAL A 1 198 ? -1.498 5.195 -4.754 1 73.88 198 VAL A O 1
ATOM 1566 N N . SER A 1 199 ? -1.547 7.078 -3.449 1 75.31 199 SER A N 1
ATOM 1567 C CA . SER A 1 199 ? -0.097 7.211 -3.537 1 75.31 199 SER A CA 1
ATOM 1568 C C . SER A 1 199 ? 0.61 6.094 -2.779 1 75.31 199 SER A C 1
ATOM 1570 O O . SER A 1 199 ? 0.198 5.723 -1.678 1 75.31 199 SER A O 1
ATOM 1572 N N . PRO A 1 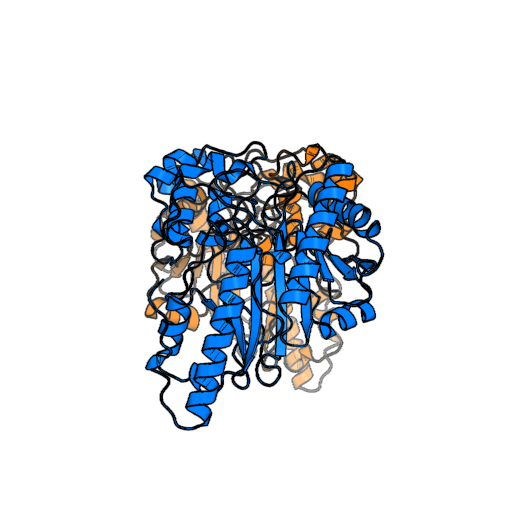200 ? 1.703 5.605 -3.369 1 77.94 200 PRO A N 1
ATOM 1573 C CA . PRO A 1 200 ? 2.465 4.555 -2.686 1 77.94 200 PRO A CA 1
ATOM 1574 C C . PRO A 1 200 ? 2.93 4.977 -1.293 1 77.94 200 PRO A C 1
ATOM 1576 O O . PRO A 1 200 ? 2.977 4.152 -0.377 1 77.94 200 PRO A O 1
ATOM 1579 N N . LEU A 1 201 ? 3.174 6.242 -1.127 1 78.5 201 LEU A N 1
ATOM 1580 C CA . LEU A 1 201 ? 3.637 6.742 0.162 1 78.5 201 LEU A CA 1
ATOM 1581 C C . LEU A 1 201 ? 2.562 6.57 1.231 1 78.5 201 LEU A C 1
ATOM 1583 O O . LEU A 1 201 ? 2.832 6.027 2.305 1 78.5 201 LEU A O 1
ATOM 1587 N N . LEU A 1 202 ? 1.344 6.938 0.91 1 79 202 LEU A N 1
ATOM 1588 C CA . LEU A 1 202 ? 0.252 6.867 1.875 1 79 202 LEU A CA 1
ATOM 1589 C C . LEU A 1 202 ? -0.182 5.426 2.102 1 79 202 LEU A C 1
ATOM 1591 O O . LEU A 1 202 ? -0.504 5.039 3.227 1 79 202 LEU A O 1
ATOM 1595 N N . LEU A 1 203 ? -0.094 4.664 1.008 1 80.5 203 LEU A N 1
ATOM 1596 C CA . LEU A 1 203 ? -0.474 3.262 1.125 1 80.5 203 LEU A CA 1
ATOM 1597 C C . LEU A 1 203 ? 0.537 2.494 1.971 1 80.5 203 LEU A C 1
ATOM 1599 O O . LEU A 1 203 ? 0.156 1.668 2.803 1 80.5 203 LEU A O 1
ATOM 1603 N N . ALA A 1 204 ? 1.782 2.838 1.84 1 80.75 204 ALA A N 1
ATOM 1604 C CA . ALA A 1 204 ? 2.842 2.164 2.588 1 80.75 204 ALA A CA 1
ATOM 1605 C C . ALA A 1 204 ? 2.787 2.533 4.066 1 80.75 204 ALA A C 1
ATOM 1607 O O . ALA A 1 204 ? 3.293 1.796 4.918 1 80.75 204 ALA A O 1
ATOM 1608 N N . SER A 1 205 ? 2.172 3.635 4.352 1 84.19 205 SER A N 1
ATOM 1609 C CA . SER A 1 205 ? 2.08 4.07 5.742 1 84.19 205 SER A CA 1
ATOM 1610 C C . SER A 1 205 ? 0.94 3.365 6.469 1 84.19 205 SER A C 1
ATOM 1612 O O . SER A 1 205 ? 0.867 3.396 7.699 1 84.19 205 SER A O 1
ATOM 1614 N N . GLY A 1 206 ? 0.03 2.799 5.672 1 84.88 206 GLY A N 1
ATOM 1615 C CA . GLY A 1 206 ? -1.1 2.098 6.262 1 84.88 206 GLY A CA 1
ATOM 1616 C C . GLY A 1 206 ? -2.273 3.008 6.566 1 84.88 206 GLY A C 1
ATOM 1617 O O . GLY A 1 206 ? -3.309 2.553 7.059 1 84.88 206 GLY A O 1
ATOM 1618 N N . MET A 1 207 ? -2.209 4.25 6.203 1 86.81 207 MET A N 1
ATOM 1619 C CA . MET A 1 207 ? -3.246 5.223 6.527 1 86.81 207 MET A CA 1
ATOM 1620 C C . MET A 1 207 ? -4.52 4.945 5.734 1 86.81 207 MET A C 1
ATOM 1622 O O . MET A 1 207 ? -5.617 5.297 6.172 1 86.81 207 MET A O 1
ATOM 1626 N N . GLY A 1 208 ? -4.387 4.285 4.621 1 88.06 208 GLY A N 1
ATOM 1627 C CA . GLY A 1 208 ? -5.527 4.059 3.748 1 88.06 208 GLY A CA 1
ATOM 1628 C C . GLY A 1 208 ? -6.246 2.752 4.031 1 88.06 208 GLY A C 1
ATOM 1629 O O . GLY A 1 208 ? -7.234 2.426 3.375 1 88.06 208 GLY A O 1
ATOM 1630 N N . ARG A 1 209 ? -5.848 1.97 5.027 1 89.94 209 ARG A N 1
ATOM 1631 C CA . ARG A 1 209 ? -6.438 0.667 5.324 1 89.94 209 ARG A CA 1
ATOM 1632 C C . ARG A 1 209 ? -7.926 0.796 5.629 1 89.94 209 ARG A C 1
ATOM 1634 O O . ARG A 1 209 ? -8.352 1.745 6.289 1 89.94 209 ARG A O 1
ATOM 1641 N N . ASP A 1 210 ? -8.742 -0.168 5.156 1 92 210 ASP A N 1
ATOM 1642 C CA . ASP A 1 210 ? -10.172 -0.302 5.445 1 92 210 ASP A CA 1
ATOM 1643 C C . ASP A 1 210 ? -10.969 0.851 4.836 1 92 210 ASP A C 1
ATOM 1645 O O . ASP A 1 210 ? -12.078 1.147 5.281 1 92 210 ASP A O 1
ATOM 1649 N N . TRP A 1 211 ? -10.367 1.526 3.936 1 90.81 211 TRP A N 1
ATOM 1650 C CA . TRP A 1 211 ? -11.055 2.635 3.287 1 90.81 211 TRP A CA 1
ATOM 1651 C C . TRP A 1 211 ? -12.398 2.186 2.723 1 90.81 211 TRP A C 1
ATOM 1653 O O . TRP A 1 211 ? -12.492 1.134 2.084 1 90.81 211 TRP A O 1
ATOM 1663 N N . PRO A 1 212 ? -13.398 3.021 2.879 1 93.12 212 PRO A N 1
ATOM 1664 C CA . PRO A 1 212 ? -13.508 4.355 3.471 1 93.12 212 PRO A CA 1
ATOM 1665 C C . PRO A 1 212 ? -14.039 4.324 4.902 1 93.12 212 PRO A C 1
ATOM 1667 O O . PRO A 1 212 ? -14.438 5.363 5.441 1 93.12 212 PRO A O 1
ATOM 1670 N N . ASP A 1 213 ? -13.992 3.238 5.523 1 94.44 213 ASP A N 1
ATOM 1671 C CA . ASP A 1 213 ? -14.609 2.988 6.82 1 94.44 213 ASP A CA 1
ATOM 1672 C C . ASP A 1 213 ? -14.039 3.918 7.891 1 94.44 213 ASP A C 1
ATOM 1674 O O . ASP A 1 213 ? -12.82 4.109 7.969 1 94.44 213 ASP A O 1
ATOM 1678 N N . GLY A 1 214 ? -14.938 4.488 8.703 1 96.44 214 GLY A N 1
ATOM 1679 C CA . GLY A 1 214 ? -14.539 5.297 9.844 1 96.44 214 GLY A CA 1
ATOM 1680 C C . GLY A 1 214 ? -13.969 6.648 9.453 1 96.44 214 GLY A C 1
ATOM 1681 O O . GLY A 1 214 ? -13.148 7.215 10.172 1 96.44 214 GLY A O 1
ATOM 1682 N N . ARG A 1 215 ? -14.336 7.199 8.344 1 96.88 215 ARG A N 1
ATOM 1683 C CA . ARG A 1 215 ? -13.844 8.469 7.82 1 96.88 215 ARG A CA 1
ATOM 1684 C C . ARG A 1 215 ? -14.992 9.352 7.355 1 96.88 215 ARG A C 1
ATOM 1686 O O . ARG A 1 215 ? -16.062 8.852 7.004 1 96.88 215 ARG A O 1
ATOM 1693 N N . GLY A 1 216 ? -14.758 10.656 7.32 1 96.81 216 GLY A N 1
ATOM 1694 C CA . GLY A 1 216 ? -15.781 11.555 6.801 1 96.81 216 GLY A CA 1
ATOM 1695 C C . GLY A 1 216 ? -15.398 13.016 6.895 1 96.81 216 GLY A C 1
ATOM 1696 O O . GLY A 1 216 ? -14.242 13.344 7.16 1 96.81 216 GLY A O 1
ATOM 1697 N N . ILE A 1 217 ? -16.375 13.852 6.559 1 97 217 ILE A N 1
ATOM 1698 C CA . ILE A 1 217 ? -16.188 15.297 6.492 1 97 217 ILE A CA 1
ATOM 1699 C C . ILE A 1 217 ? -17.344 16 7.195 1 97 217 ILE A C 1
ATOM 1701 O O . ILE A 1 217 ? -18.5 15.672 6.969 1 97 217 ILE A O 1
ATOM 1705 N N . TRP A 1 218 ? -16.953 16.875 8.016 1 97.5 218 TRP A N 1
ATOM 1706 C CA . TRP A 1 218 ? -17.922 17.812 8.578 1 97.5 218 TRP A CA 1
ATOM 1707 C C . TRP A 1 218 ? -17.703 19.219 8.031 1 97.5 218 TRP A C 1
ATOM 1709 O O . TRP A 1 218 ? -16.562 19.656 7.871 1 97.5 218 TRP A O 1
ATOM 1719 N N . HIS A 1 219 ? -18.75 19.906 7.711 1 97.31 219 HIS A N 1
ATOM 1720 C CA . HIS A 1 219 ? -18.609 21.328 7.387 1 97.31 219 HIS A CA 1
ATOM 1721 C C . HIS A 1 219 ? -19.797 22.125 7.914 1 97.31 219 HIS A C 1
ATOM 1723 O O . HIS A 1 219 ? -20.891 21.594 8.062 1 97.31 219 HIS A O 1
ATOM 1729 N N . ASN A 1 220 ? -19.531 23.359 8.227 1 97.81 220 ASN A N 1
ATOM 1730 C CA . ASN A 1 220 ? -20.609 24.234 8.648 1 97.81 220 ASN A CA 1
ATOM 1731 C C . ASN A 1 220 ? -21.5 24.641 7.477 1 97.81 220 ASN A C 1
ATOM 1733 O O . ASN A 1 220 ? -21.141 24.422 6.32 1 97.81 220 ASN A O 1
ATOM 1737 N N . ASP A 1 221 ? -22.641 25.25 7.762 1 96.44 221 ASP A N 1
ATOM 1738 C CA . ASP A 1 221 ? -23.609 25.641 6.742 1 96.44 221 ASP A CA 1
ATOM 1739 C C . ASP A 1 221 ? -23 26.641 5.754 1 96.44 221 ASP A C 1
ATOM 1741 O O . ASP A 1 221 ? -23.297 26.578 4.555 1 96.44 221 ASP A O 1
ATOM 1745 N N . GLY A 1 222 ? -22.188 27.438 6.23 1 95.94 222 GLY A N 1
ATOM 1746 C CA . GLY A 1 222 ? -21.594 28.453 5.402 1 95.94 222 GLY A CA 1
ATOM 1747 C C . GLY A 1 222 ? -20.438 27.938 4.555 1 95.94 222 GLY A C 1
ATOM 1748 O O . GLY A 1 222 ? -19.906 28.672 3.719 1 95.94 222 GLY A O 1
ATOM 1749 N N . LYS A 1 223 ? -20.016 26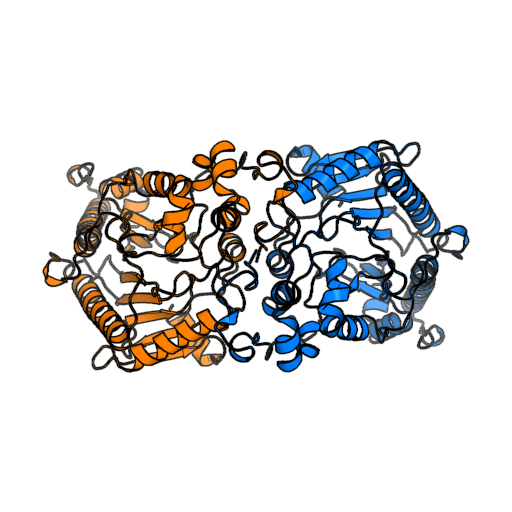.719 4.785 1 96.12 223 LYS A N 1
ATOM 1750 C CA . LYS A 1 223 ? -18.969 26.047 4.027 1 96.12 223 LYS A CA 1
ATOM 1751 C C . LYS A 1 223 ? -17.641 26.812 4.129 1 96.12 223 LYS A C 1
ATOM 1753 O O . LYS A 1 223 ? -16.906 26.922 3.154 1 96.12 223 LYS A O 1
ATOM 1758 N N . THR A 1 224 ? -17.391 27.359 5.258 1 97.69 224 THR A N 1
ATOM 1759 C CA . THR A 1 224 ? -16.156 28.109 5.504 1 97.69 224 THR A CA 1
ATOM 1760 C C . THR A 1 224 ? -15.336 27.453 6.602 1 97.69 224 THR A C 1
ATOM 1762 O O . THR A 1 224 ? -14.219 27.875 6.891 1 97.69 224 THR A O 1
ATOM 1765 N N . PHE A 1 225 ? -15.945 26.5 7.234 1 98.25 225 PHE A N 1
ATOM 1766 C CA . PHE A 1 225 ? -15.297 25.734 8.305 1 98.25 225 PHE A CA 1
ATOM 1767 C C . PHE A 1 225 ? -15.539 24.25 8.125 1 98.25 225 PHE A C 1
ATOM 1769 O O . PHE A 1 225 ? -16.688 23.797 8.023 1 98.25 225 PHE A O 1
ATOM 1776 N N . LEU A 1 226 ? -14.469 23.484 8.07 1 97.94 226 LEU A N 1
ATOM 1777 C CA . LEU A 1 226 ? -14.539 22.047 7.785 1 97.94 226 LEU A CA 1
ATOM 1778 C C . LEU A 1 226 ? -13.68 21.266 8.758 1 97.94 226 LEU A C 1
ATOM 1780 O O . LEU A 1 226 ? -12.68 21.766 9.266 1 97.94 226 LEU A O 1
ATOM 1784 N N . VAL A 1 227 ? -14.078 20.031 9 1 98.25 227 VAL A N 1
ATOM 1785 C CA . VAL A 1 227 ? -13.273 19.094 9.766 1 98.25 227 VAL A CA 1
ATOM 1786 C C . VAL A 1 227 ? -13.203 17.75 9.031 1 98.25 227 VAL A C 1
ATOM 1788 O O . VAL A 1 227 ? -14.234 17.125 8.781 1 98.25 227 VAL A O 1
ATOM 1791 N N . TRP A 1 228 ? -12.031 17.375 8.609 1 97.69 228 TRP A N 1
ATOM 1792 C CA . TRP A 1 228 ? -11.805 16.016 8.109 1 97.69 228 TRP A CA 1
ATOM 1793 C C . TRP A 1 228 ? -11.547 15.055 9.258 1 97.69 228 TRP A C 1
ATOM 1795 O O . TRP A 1 228 ? -10.859 15.391 10.219 1 97.69 228 TRP A O 1
ATOM 1805 N N . VAL A 1 229 ? -12.078 13.883 9.172 1 97.94 229 VAL A N 1
ATOM 1806 C CA . VAL A 1 229 ? -11.93 12.883 10.219 1 97.94 229 VAL A CA 1
ATOM 1807 C C . VAL A 1 229 ? -11.195 11.656 9.672 1 97.94 229 VAL A C 1
ATOM 1809 O O . VAL A 1 229 ? -11.633 11.055 8.688 1 97.94 229 VAL A O 1
ATOM 1812 N N . ASN A 1 230 ? -10.055 11.242 10.273 1 96.94 230 ASN A N 1
ATOM 1813 C CA . ASN A 1 230 ? -9.273 10.039 10.016 1 96.94 230 ASN A CA 1
ATOM 1814 C C . ASN A 1 230 ? -8.68 10.047 8.609 1 96.94 230 ASN A C 1
ATOM 1816 O O . ASN A 1 230 ? -8.75 9.047 7.895 1 96.94 230 ASN A O 1
ATOM 1820 N N . GLU A 1 231 ? -8.219 11.18 8.172 1 93.5 231 GLU A N 1
ATOM 1821 C CA . GLU A 1 231 ? -7.422 11.266 6.953 1 93.5 231 GLU A CA 1
ATOM 1822 C C . GLU A 1 231 ? -5.949 10.969 7.238 1 93.5 231 GLU A C 1
ATOM 1824 O O . GLU A 1 231 ? -5.574 9.812 7.453 1 93.5 231 GLU A O 1
ATOM 1829 N N . GLU A 1 232 ? -5.074 11.922 7.531 1 92.44 232 GLU A N 1
ATOM 1830 C CA . GLU A 1 232 ? -3.684 11.719 7.922 1 92.44 232 GLU A CA 1
ATOM 1831 C C . GLU A 1 232 ? -3.547 11.602 9.438 1 92.44 232 GLU A C 1
ATOM 1833 O O . GLU A 1 232 ? -2.764 10.789 9.938 1 92.44 232 GLU A O 1
ATOM 1838 N N . ASP A 1 233 ? -4.328 12.43 10.109 1 96.81 233 ASP A N 1
ATOM 1839 C CA . ASP A 1 233 ? -4.465 12.438 11.562 1 96.81 233 ASP A CA 1
ATOM 1840 C C . ASP A 1 233 ? -5.918 12.195 11.977 1 96.81 233 ASP A C 1
ATOM 1842 O O . ASP A 1 233 ? -6.77 11.906 11.133 1 96.81 233 ASP A O 1
ATOM 1846 N N . HIS A 1 234 ? -6.242 12.234 13.258 1 98.44 234 HIS A N 1
ATOM 1847 C CA . HIS A 1 234 ? -7.613 12.008 13.695 1 98.44 234 HIS A CA 1
ATOM 1848 C C . HIS A 1 234 ? -8.539 13.109 13.195 1 98.44 234 HIS A C 1
ATOM 1850 O O . HIS A 1 234 ? -9.625 12.828 12.672 1 98.44 234 HIS A O 1
ATOM 1856 N N . LEU A 1 235 ? -8.102 14.336 13.328 1 98.56 235 LEU A N 1
ATOM 1857 C CA . LEU A 1 235 ? -8.875 15.484 12.859 1 98.56 235 LEU A CA 1
ATOM 1858 C C . LEU A 1 235 ? -8.008 16.422 12.031 1 98.56 235 LEU A C 1
ATOM 1860 O O . LEU A 1 235 ? -6.84 16.641 12.359 1 98.56 235 LEU A O 1
ATOM 1864 N N . ARG A 1 236 ? -8.555 16.953 11.016 1 98.12 236 ARG A N 1
ATOM 1865 C CA . ARG A 1 236 ? -8.023 18.125 10.312 1 98.12 236 ARG A CA 1
ATOM 1866 C C . ARG A 1 236 ? -9.047 19.25 10.281 1 98.12 236 ARG A C 1
ATOM 1868 O O . ARG A 1 236 ? -10.07 19.156 9.602 1 98.12 236 ARG A O 1
ATOM 1875 N N . VAL A 1 237 ? -8.734 20.281 10.969 1 98.44 237 VAL A N 1
ATOM 1876 C CA . VAL A 1 237 ? -9.625 21.438 11.078 1 98.44 237 VAL A CA 1
ATOM 1877 C C . VAL A 1 237 ? -9.227 22.5 10.055 1 98.44 237 VAL A C 1
ATOM 1879 O O . VAL A 1 237 ? -8.062 22.891 9.977 1 98.44 237 VAL A O 1
ATOM 1882 N N . ILE A 1 238 ? -10.172 23 9.297 1 98.19 238 ILE A N 1
ATOM 1883 C CA . ILE A 1 238 ? -9.875 23.891 8.188 1 98.19 238 ILE A CA 1
ATOM 1884 C C . ILE A 1 238 ? -10.836 25.078 8.203 1 98.19 238 ILE A C 1
ATOM 1886 O O . ILE A 1 238 ? -12.055 24.891 8.258 1 98.19 238 ILE A O 1
ATOM 1890 N N . SER A 1 239 ? -10.398 26.234 8.234 1 98.62 239 SER A N 1
ATOM 1891 C CA . SER A 1 239 ? -11.125 27.469 7.965 1 98.62 239 SER A CA 1
ATOM 1892 C C . SER A 1 239 ? -10.711 28.078 6.629 1 98.62 239 SER A C 1
ATOM 1894 O O . SER A 1 239 ? -9.523 28.234 6.355 1 98.62 239 SER A O 1
ATOM 1896 N N . MET A 1 240 ? -11.695 28.359 5.797 1 97.69 240 MET A N 1
ATOM 1897 C CA . MET A 1 240 ? -11.344 28.859 4.469 1 97.69 240 MET A CA 1
ATOM 1898 C C . MET A 1 240 ? -12.43 29.781 3.928 1 97.69 240 MET A C 1
ATOM 1900 O O . MET A 1 240 ? -13.578 29.719 4.379 1 97.69 240 MET A O 1
ATOM 1904 N N . GLN A 1 241 ? -12.125 30.625 3.021 1 96.5 241 GLN A N 1
ATOM 1905 C CA . GLN A 1 241 ? -13.086 31.422 2.273 1 96.5 241 GLN A CA 1
ATOM 1906 C C . GLN A 1 241 ? -12.43 32.062 1.044 1 96.5 241 GLN A C 1
ATOM 1908 O O . GLN A 1 241 ? -11.203 32.062 0.915 1 96.5 241 GLN A O 1
ATOM 1913 N N . LYS A 1 242 ? -13.266 32.5 0.121 1 96 242 LYS A N 1
ATOM 1914 C CA . LYS A 1 242 ? -12.781 33.281 -1.016 1 96 242 LYS A CA 1
ATOM 1915 C C . LYS A 1 242 ? -12.266 34.625 -0.569 1 96 242 LYS A C 1
ATOM 1917 O O . LYS A 1 242 ? -12.719 35.188 0.443 1 96 242 LYS A O 1
ATOM 1922 N N . GLY A 1 243 ? -11.281 35.094 -1.292 1 96.38 243 GLY A N 1
ATOM 1923 C CA . GLY A 1 243 ? -10.734 36.406 -1 1 96.38 243 GLY A CA 1
ATOM 1924 C C . GLY A 1 243 ? -9.57 36.344 -0.028 1 96.38 243 GLY A C 1
ATOM 1925 O O . GLY A 1 243 ? -9.156 35.281 0.408 1 96.38 243 GLY A O 1
ATOM 1926 N N . GLY A 1 244 ? -9.078 37.562 0.314 1 96.81 244 GLY A N 1
ATOM 1927 C CA . GLY A 1 244 ? -7.832 37.625 1.054 1 96.81 244 GLY A CA 1
ATOM 1928 C C . GLY A 1 244 ? -8.023 38.062 2.5 1 96.81 244 GLY A C 1
ATOM 1929 O O . GLY A 1 244 ? -7.09 38.531 3.137 1 96.81 244 GLY A O 1
ATOM 1930 N N . ASN A 1 245 ? -9.25 37.875 3.037 1 98 245 ASN A N 1
ATOM 1931 C CA . ASN A 1 245 ? -9.461 38.281 4.43 1 98 245 ASN A CA 1
ATOM 1932 C C . ASN A 1 245 ? -8.953 37.188 5.387 1 98 245 ASN A C 1
ATOM 1934 O O . ASN A 1 245 ? -9.742 36.562 6.102 1 98 245 ASN A O 1
ATOM 1938 N N . MET A 1 246 ? -7.668 37.094 5.547 1 98.56 246 MET A N 1
ATOM 1939 C CA . MET A 1 246 ? -7.004 36.125 6.398 1 98.56 246 MET A CA 1
ATOM 1940 C C . MET A 1 246 ? -7.355 36.312 7.863 1 98.56 246 MET A C 1
ATOM 1942 O O . MET A 1 246 ? -7.457 35.375 8.633 1 98.56 246 MET A O 1
ATOM 1946 N N . LYS A 1 247 ? -7.551 37.562 8.227 1 98.38 247 LYS A N 1
ATOM 1947 C CA . LYS A 1 247 ? -7.91 37.875 9.609 1 98.38 247 LYS A CA 1
ATOM 1948 C C . LYS A 1 247 ? -9.211 37.188 10.008 1 98.38 247 LYS A C 1
ATOM 1950 O O . LYS A 1 247 ? -9.297 36.594 11.086 1 98.38 247 LYS A O 1
ATOM 1955 N N . GLU A 1 248 ? -10.195 37.25 9.164 1 98.31 248 GLU A N 1
ATOM 1956 C CA . GLU A 1 248 ? -11.477 36.625 9.414 1 98.31 248 GLU A CA 1
ATOM 1957 C C . GLU A 1 248 ? -11.328 35.094 9.422 1 98.31 248 GLU A C 1
ATOM 1959 O O . GLU A 1 248 ? -11.898 34.406 10.281 1 98.31 248 GLU A O 1
ATOM 1964 N N . VAL A 1 249 ? -10.617 34.562 8.5 1 98.62 249 VAL A N 1
ATOM 1965 C CA . VAL A 1 249 ? -10.391 33.125 8.391 1 98.62 249 VAL A CA 1
ATOM 1966 C C . VAL A 1 249 ? -9.688 32.625 9.648 1 98.62 249 VAL A C 1
ATOM 1968 O O . VAL A 1 249 ? -10.078 31.594 10.211 1 98.62 249 VAL A O 1
ATOM 1971 N N . PHE A 1 250 ? -8.695 33.375 10.109 1 98.81 250 PHE A N 1
ATOM 1972 C CA . PHE A 1 250 ? -7.91 32.969 11.273 1 98.81 250 PHE A CA 1
ATOM 1973 C C . PHE A 1 250 ? -8.742 33.062 12.547 1 98.81 250 PHE A C 1
ATOM 1975 O O . PHE A 1 250 ? -8.641 32.219 13.43 1 98.81 250 PHE A O 1
ATOM 1982 N N . HIS A 1 251 ? -9.484 34.094 12.609 1 98.56 251 HIS A N 1
ATOM 1983 C CA . HIS A 1 251 ? -10.375 34.219 13.75 1 98.56 251 HIS A CA 1
ATOM 1984 C C . HIS A 1 251 ? -11.344 33.062 13.852 1 98.56 251 HIS A C 1
ATOM 1986 O O . HIS A 1 251 ? -11.523 32.469 14.93 1 98.56 251 HIS A O 1
ATOM 1992 N N . ARG A 1 252 ? -12.008 32.688 12.789 1 98.56 252 ARG A N 1
ATOM 1993 C CA . ARG A 1 252 ? -12.914 31.547 12.75 1 98.56 252 ARG A CA 1
ATOM 1994 C C . ARG A 1 252 ? -12.18 30.25 13.109 1 98.56 252 ARG A C 1
ATOM 1996 O O . ARG A 1 252 ? -12.711 29.422 13.844 1 98.56 252 ARG A O 1
ATOM 2003 N N . PHE A 1 253 ? -11.055 30.125 12.625 1 98.62 253 PHE A N 1
ATOM 2004 C CA . PHE A 1 253 ? -10.211 28.969 12.898 1 98.62 253 PHE A CA 1
ATOM 2005 C C . PHE A 1 253 ? -9.961 28.812 14.391 1 98.62 253 PHE A C 1
ATOM 2007 O O . PHE A 1 253 ? -10.188 27.75 14.969 1 98.62 253 PHE A O 1
ATOM 2014 N N . CYS A 1 254 ? -9.414 29.891 14.969 1 98.5 254 CYS A N 1
ATOM 2015 C CA . CYS A 1 254 ? -9.07 29.859 16.391 1 98.5 254 CYS A CA 1
ATOM 2016 C C . CYS A 1 254 ? -10.305 29.594 17.234 1 98.5 254 CYS A C 1
ATOM 2018 O O . CYS A 1 254 ? -10.258 28.797 18.172 1 98.5 254 CYS A O 1
ATOM 2020 N N . THR A 1 255 ? -11.383 30.266 16.875 1 97.75 255 THR A N 1
ATOM 2021 C CA . THR A 1 255 ? -12.625 30.094 17.625 1 97.75 255 THR A CA 1
ATOM 2022 C C . THR A 1 255 ? -13.133 28.656 17.5 1 97.75 255 THR A C 1
ATOM 2024 O O . THR A 1 255 ? -13.469 28.031 18.5 1 97.75 255 THR A O 1
ATOM 2027 N N . GLY A 1 256 ? -13.195 28.203 16.297 1 98 256 GLY A N 1
ATOM 2028 C CA . GLY A 1 256 ? -13.672 26.844 16.062 1 98 256 GLY A CA 1
ATOM 2029 C C . GLY A 1 256 ? -12.805 25.781 16.719 1 98 256 GLY A C 1
ATOM 2030 O O . GLY A 1 256 ? -13.32 24.844 17.328 1 98 256 GLY A O 1
ATOM 2031 N N . LEU A 1 257 ? -11.531 25.906 16.578 1 98.06 257 LEU A N 1
ATOM 2032 C CA . LEU A 1 257 ? -10.594 24.953 17.156 1 98.06 257 LEU A CA 1
ATOM 2033 C C . LEU A 1 257 ? -10.719 24.906 18.672 1 98.06 257 LEU A C 1
ATOM 2035 O O . LEU A 1 257 ? -10.711 23.828 19.266 1 98.06 257 LEU A O 1
ATOM 2039 N N . THR A 1 258 ? -10.773 26.062 19.281 1 97.25 258 THR A N 1
ATOM 2040 C CA . THR A 1 258 ? -10.922 26.156 20.734 1 97.25 258 THR A CA 1
ATOM 2041 C C . THR A 1 258 ? -12.219 25.5 21.188 1 97.25 258 THR A C 1
ATOM 2043 O O . THR A 1 258 ? -12.242 24.781 22.203 1 97.25 258 THR A O 1
ATOM 2046 N N . LYS A 1 259 ? -13.273 25.719 20.484 1 97.06 259 LYS A N 1
ATOM 2047 C CA . LYS A 1 259 ? -14.562 25.109 20.812 1 97.06 259 LYS A CA 1
ATOM 2048 C C . LYS A 1 259 ? -14.5 23.594 20.703 1 97.06 259 LYS A C 1
ATOM 2050 O O . LYS A 1 259 ? -15.008 22.875 21.562 1 97.06 259 LYS A O 1
ATOM 2055 N N . ILE A 1 260 ? -13.914 23.141 19.656 1 97.38 260 ILE A N 1
ATOM 2056 C CA . ILE A 1 260 ? -13.781 21.703 19.422 1 97.38 260 ILE A CA 1
ATOM 2057 C C . ILE A 1 260 ? -12.977 21.078 20.562 1 97.38 260 ILE A C 1
ATOM 2059 O O . ILE A 1 260 ? -13.359 20.047 21.109 1 97.38 260 ILE A O 1
ATOM 2063 N N . GLU A 1 261 ? -11.867 21.672 20.891 1 96.5 261 GLU A N 1
ATOM 2064 C CA . GLU A 1 261 ? -11.031 21.156 21.984 1 96.5 261 GLU A CA 1
ATOM 2065 C C . GLU A 1 261 ? -11.812 21.094 23.281 1 96.5 261 GLU A C 1
ATOM 2067 O O . GLU A 1 261 ? -11.68 20.141 24.047 1 96.5 261 GLU A O 1
ATOM 2072 N N . SER A 1 262 ? -12.578 22.109 23.531 1 96.94 262 SER A N 1
ATOM 2073 C CA . SER A 1 262 ? -13.398 22.156 24.75 1 96.94 262 SER A CA 1
ATOM 2074 C C . SER A 1 262 ? -14.43 21.031 24.75 1 96.94 262 SER A C 1
ATOM 2076 O O . SER A 1 262 ? -14.688 20.422 25.781 1 96.94 262 SER A O 1
ATOM 2078 N N . LEU A 1 263 ? -15.078 20.844 23.656 1 96.19 263 LEU A N 1
ATOM 2079 C CA . LEU A 1 263 ? -16.094 19.797 23.531 1 96.19 263 LEU A CA 1
ATOM 2080 C C . LEU A 1 263 ? -15.477 18.422 23.766 1 96.19 263 LEU A C 1
ATOM 2082 O O . LEU A 1 263 ? -16.078 17.578 24.438 1 96.19 263 LEU A O 1
ATOM 2086 N N . PHE A 1 264 ? -14.312 18.188 23.25 1 96.19 264 PHE A N 1
ATOM 2087 C CA . PHE A 1 264 ? -13.617 16.922 23.484 1 96.19 264 PHE A CA 1
ATOM 2088 C C . PHE A 1 264 ? -13.258 16.766 24.969 1 96.19 264 PHE A C 1
ATOM 2090 O O . PHE A 1 264 ? -13.43 15.695 25.547 1 96.19 264 PHE A O 1
ATOM 2097 N N . LYS A 1 265 ? -12.781 17.828 25.578 1 95.81 265 LYS A N 1
ATOM 2098 C CA . LYS A 1 265 ? -12.422 17.812 27 1 95.81 265 LYS A CA 1
ATOM 2099 C C . LYS A 1 265 ? -13.641 17.516 27.859 1 95.81 265 LYS A C 1
ATOM 2101 O O . LYS A 1 265 ? -13.547 16.766 28.844 1 95.81 265 LYS A O 1
ATOM 2106 N N . ASP A 1 266 ? -14.719 18.094 27.484 1 95.81 266 ASP A N 1
ATOM 2107 C CA . ASP A 1 266 ? -15.969 17.875 28.219 1 95.81 266 ASP A CA 1
ATOM 2108 C C . ASP A 1 266 ? -16.375 16.406 28.188 1 95.81 266 ASP A C 1
ATOM 2110 O O . ASP A 1 266 ? -17.031 15.93 29.109 1 95.81 266 ASP A O 1
ATOM 2114 N N . LYS A 1 267 ? -15.938 15.789 27.188 1 93.31 267 LYS A N 1
ATOM 2115 C CA . LYS A 1 267 ? -16.266 14.367 27.062 1 93.31 267 LYS A CA 1
ATOM 2116 C C . LYS A 1 267 ? -15.125 13.492 27.562 1 93.31 267 LYS A C 1
ATOM 2118 O O . LYS A 1 267 ? -15.094 12.289 27.297 1 93.31 267 LYS A O 1
ATOM 2123 N N . GLY A 1 268 ? -14.117 14.117 28.203 1 94.5 268 GLY A N 1
ATOM 2124 C CA . GLY A 1 268 ? -13.039 13.391 28.859 1 94.5 268 GLY A CA 1
ATOM 2125 C C . GLY A 1 268 ? -11.891 13.047 27.922 1 94.5 268 GLY A C 1
ATOM 2126 O O . GLY A 1 268 ? -11.109 12.141 28.203 1 94.5 268 GLY A O 1
ATOM 2127 N N . HIS A 1 269 ? -11.844 13.734 26.781 1 95.88 269 HIS A N 1
ATOM 2128 C CA . HIS A 1 269 ? -10.773 13.469 25.812 1 95.88 269 HIS A CA 1
ATOM 2129 C C . HIS A 1 269 ? -9.859 14.68 25.656 1 95.88 269 HIS A C 1
ATOM 2131 O O . HIS A 1 269 ? -10.297 15.82 25.828 1 95.88 269 HIS A O 1
ATOM 2137 N N . GLU A 1 270 ? -8.633 14.367 25.453 1 96.81 270 GLU A N 1
ATOM 2138 C CA . GLU A 1 270 ? -7.637 15.398 25.203 1 96.81 270 GLU A CA 1
ATOM 2139 C C . GLU A 1 270 ? -6.891 15.133 23.891 1 96.81 270 GLU A C 1
ATOM 2141 O O . GLU A 1 270 ? -6.805 13.984 23.453 1 96.81 270 GLU A O 1
ATOM 2146 N N . PHE A 1 271 ? -6.426 16.188 23.328 1 98.12 271 PHE A N 1
ATOM 2147 C CA . PHE A 1 271 ? -5.551 16.016 22.172 1 98.12 271 PHE A CA 1
ATOM 2148 C C . PHE A 1 271 ? -4.133 15.672 22.625 1 98.12 271 PHE A C 1
ATOM 2150 O O . PHE A 1 271 ? -3.707 16.047 23.719 1 98.12 271 PHE A O 1
ATOM 2157 N N . MET A 1 272 ? -3.398 14.922 21.781 1 98.5 272 MET A N 1
ATOM 2158 C CA . MET A 1 272 ? -1.988 14.625 22.016 1 98.5 272 MET A CA 1
ATOM 2159 C C . MET A 1 272 ? -1.16 15.906 22.016 1 98.5 272 MET A C 1
ATOM 2161 O O . MET A 1 272 ? -1.138 16.641 21.031 1 98.5 272 MET A O 1
ATOM 2165 N N . TRP A 1 273 ? -0.474 16.188 23.156 1 97.38 273 TRP A N 1
ATOM 2166 C CA . TRP A 1 273 ? 0.326 17.406 23.281 1 97.38 273 TRP A CA 1
ATOM 2167 C C . TRP A 1 273 ? 1.416 17.234 24.328 1 97.38 273 TRP A C 1
ATOM 2169 O O . TRP A 1 273 ? 1.204 16.594 25.359 1 97.38 273 TRP A O 1
ATOM 2179 N N . ASN A 1 274 ? 2.605 17.75 24.062 1 97 274 ASN A N 1
ATOM 2180 C CA . ASN A 1 274 ? 3.637 17.891 25.078 1 97 274 ASN A CA 1
ATOM 2181 C C . ASN A 1 274 ? 4.461 19.156 24.859 1 97 274 ASN A C 1
ATOM 2183 O O . ASN A 1 274 ? 4.398 19.766 23.797 1 97 274 ASN A O 1
ATOM 2187 N N . GLU A 1 275 ? 5.211 19.547 25.781 1 97.12 275 GLU A N 1
ATOM 2188 C CA . GLU A 1 275 ? 5.891 20.844 25.797 1 97.12 275 GLU A CA 1
ATOM 2189 C C . GLU A 1 275 ? 6.98 20.906 24.734 1 97.12 275 GLU A C 1
ATOM 2191 O O . GLU A 1 275 ? 7.289 21.984 24.219 1 97.12 275 GLU A O 1
ATOM 2196 N N . HIS A 1 276 ? 7.551 19.844 24.391 1 98 276 HIS A N 1
ATOM 2197 C CA . HIS A 1 276 ? 8.656 19.797 23.438 1 98 276 HIS A CA 1
ATOM 2198 C C . HIS A 1 276 ? 8.141 19.781 22 1 98 276 HIS A C 1
ATOM 2200 O O . HIS A 1 276 ? 8.562 20.594 21.172 1 98 276 HIS A O 1
ATOM 2206 N N . LEU A 1 277 ? 7.121 18.953 21.672 1 98.5 277 LEU A N 1
ATOM 2207 C CA . LEU A 1 277 ? 6.727 18.703 20.281 1 98.5 277 LEU A CA 1
ATOM 2208 C C . LEU A 1 277 ? 5.434 19.438 19.953 1 98.5 277 LEU A C 1
ATOM 2210 O O . LEU A 1 277 ? 5.008 19.438 18.797 1 98.5 277 LEU A O 1
ATOM 2214 N N . GLY A 1 278 ? 4.777 20.109 21.016 1 98.25 278 GLY A N 1
ATOM 2215 C CA . GLY A 1 278 ? 3.449 20.641 20.734 1 98.25 278 GLY A CA 1
ATOM 2216 C C . GLY A 1 278 ? 2.416 19.562 20.469 1 98.25 278 GLY A C 1
ATOM 2217 O O . GLY A 1 278 ? 2.346 18.562 21.188 1 98.25 278 GLY A O 1
ATOM 2218 N N . TYR A 1 279 ? 1.586 19.844 19.578 1 98.25 279 TYR A N 1
ATOM 2219 C CA . TYR A 1 279 ? 0.599 18.844 19.203 1 98.25 279 TYR A CA 1
ATOM 2220 C C . TYR A 1 279 ? 1.241 17.734 18.391 1 98.25 279 TYR A C 1
ATOM 2222 O O . TYR A 1 279 ? 1.969 18 17.422 1 98.25 279 TYR A O 1
ATOM 2230 N N . VAL A 1 280 ? 0.961 16.5 18.812 1 98.38 280 VAL A N 1
ATOM 2231 C CA . VAL A 1 280 ? 1.563 15.312 18.219 1 98.38 280 VAL A CA 1
ATOM 2232 C C . VAL A 1 280 ? 0.682 14.797 17.078 1 98.38 280 VAL A C 1
ATOM 2234 O O . VAL A 1 280 ? -0.532 14.656 17.25 1 98.38 280 VAL A O 1
ATOM 2237 N N . LEU A 1 281 ? 1.293 14.562 15.961 1 98.31 281 LEU A N 1
ATOM 2238 C CA . LEU A 1 281 ? 0.602 14.094 14.766 1 98.31 281 LEU A CA 1
ATOM 2239 C C . LEU A 1 281 ? 1.335 12.914 14.141 1 98.31 281 LEU A C 1
ATOM 2241 O O . LEU A 1 281 ? 2.346 12.453 14.672 1 98.31 281 LEU A O 1
ATOM 2245 N N . THR A 1 282 ? 0.832 12.352 13.094 1 97.06 282 THR A N 1
ATOM 2246 C CA . THR A 1 282 ? 1.337 11.148 12.43 1 97.06 282 THR A CA 1
ATOM 2247 C C . THR A 1 282 ? 2.697 11.422 11.797 1 97.06 282 THR A C 1
ATOM 2249 O O . THR A 1 282 ? 3.631 10.633 11.953 1 97.06 282 THR A O 1
ATOM 2252 N N . CYS A 1 283 ? 2.811 12.523 11.07 1 96.94 283 CYS A N 1
ATOM 2253 C CA . CYS A 1 283 ? 4.051 12.867 10.383 1 96.94 283 CYS A CA 1
ATOM 2254 C C . CYS A 1 283 ? 4.883 13.836 11.211 1 96.94 283 CYS A C 1
ATOM 2256 O O . CYS A 1 283 ? 4.391 14.891 11.617 1 96.94 283 CYS A O 1
ATOM 2258 N N . PRO A 1 284 ? 6.168 13.594 11.344 1 97.81 284 PRO A N 1
ATOM 2259 C CA . PRO A 1 284 ? 7.039 14.484 12.109 1 97.81 284 PRO A CA 1
ATOM 2260 C C . PRO A 1 284 ? 7.074 15.906 11.547 1 97.81 284 PRO A C 1
ATOM 2262 O O . PRO A 1 284 ? 7.34 16.859 12.281 1 97.81 284 PRO A O 1
ATOM 2265 N N . SER A 1 285 ? 6.793 16.031 10.273 1 96.5 285 SER A N 1
ATOM 2266 C CA . SER A 1 285 ? 6.848 17.359 9.672 1 96.5 285 SER A CA 1
ATOM 2267 C C . SER A 1 285 ? 5.688 18.234 10.141 1 96.5 285 SER A C 1
ATOM 2269 O O . SER A 1 285 ? 5.723 19.453 9.992 1 96.5 285 SER A O 1
ATOM 2271 N N . ASN A 1 286 ? 4.656 17.641 10.703 1 97.06 286 ASN A N 1
ATOM 2272 C CA . ASN A 1 286 ? 3.451 18.375 11.062 1 97.06 286 ASN A CA 1
ATOM 2273 C C . ASN A 1 286 ? 3.412 18.703 12.555 1 97.06 286 ASN A C 1
ATOM 2275 O O . ASN A 1 286 ? 2.471 19.328 13.031 1 97.06 286 ASN A O 1
ATOM 2279 N N . LEU A 1 287 ? 4.414 18.266 13.297 1 98.44 287 LEU A N 1
ATOM 2280 C CA . LEU A 1 287 ? 4.441 18.5 14.734 1 98.44 287 LEU A CA 1
ATOM 2281 C C . LEU A 1 287 ? 4.391 20 15.039 1 98.44 287 LEU A C 1
ATOM 2283 O O . LEU A 1 287 ? 4.625 20.828 14.156 1 98.44 287 LEU A O 1
ATOM 2287 N N . GLY A 1 288 ? 4.117 20.328 16.281 1 98.19 288 GLY A N 1
ATOM 2288 C CA . GLY A 1 288 ? 3.998 21.719 16.719 1 98.19 288 GLY A CA 1
ATOM 2289 C C . GLY A 1 288 ? 2.576 22.234 16.641 1 98.19 288 GLY A C 1
ATOM 2290 O O . GLY A 1 288 ? 1.67 21.672 17.25 1 98.19 288 GLY A O 1
ATOM 2291 N N . THR A 1 289 ? 2.381 23.219 15.859 1 97.56 289 THR A N 1
ATOM 2292 C CA . THR A 1 289 ? 1.035 23.766 15.68 1 97.56 289 THR A CA 1
ATOM 2293 C C . THR A 1 289 ? 0.235 22.906 14.711 1 97.56 289 THR A C 1
ATOM 2295 O O . THR A 1 289 ? -0.998 22.906 14.734 1 97.56 289 THR A O 1
ATOM 2298 N N . GLY A 1 290 ? 0.973 22.219 13.852 1 97.12 290 GLY A N 1
ATOM 2299 C CA . GLY A 1 290 ? 0.327 21.547 12.742 1 97.12 290 GLY A CA 1
ATOM 2300 C C . GLY A 1 290 ? -0.334 22.5 11.766 1 97.12 290 GLY A C 1
ATOM 2301 O O . GLY A 1 290 ? -1.021 22.062 10.836 1 97.12 290 GLY A O 1
ATOM 2302 N N . LEU A 1 291 ? -0.123 23.75 11.938 1 98.19 291 LEU A N 1
ATOM 2303 C CA . LEU A 1 291 ? -0.878 24.781 11.234 1 98.19 291 LEU A CA 1
ATOM 2304 C C . LEU A 1 291 ? -0.235 25.094 9.883 1 98.19 291 LEU A C 1
ATOM 2306 O O . LEU A 1 291 ? 0.985 25.25 9.797 1 98.19 291 LEU A O 1
ATOM 2310 N N . ARG A 1 292 ? -0.974 25.109 8.867 1 97.62 292 ARG A N 1
ATOM 2311 C CA . ARG A 1 292 ? -0.628 25.656 7.562 1 97.62 292 ARG A CA 1
ATOM 2312 C C . ARG A 1 292 ? -1.616 26.75 7.152 1 97.62 292 ARG A C 1
ATOM 2314 O O . ARG A 1 292 ? -2.811 26.484 7 1 97.62 292 ARG A O 1
ATOM 2321 N N . ALA A 1 293 ? -1.144 27.891 7.125 1 98.25 293 ALA A N 1
ATOM 2322 C CA . ALA A 1 293 ? -1.891 29.016 6.562 1 98.25 293 ALA A CA 1
ATOM 2323 C C . ALA A 1 293 ? -1.425 29.328 5.145 1 98.25 293 ALA A C 1
ATOM 2325 O O . ALA A 1 293 ? -0.225 29.297 4.855 1 98.25 293 ALA A O 1
ATOM 2326 N N . GLY A 1 294 ? -2.4 29.5 4.289 1 97.25 294 GLY A N 1
ATOM 2327 C CA . GLY A 1 294 ? -1.99 29.766 2.922 1 97.25 294 GLY A CA 1
ATOM 2328 C C . GLY A 1 294 ? -3.029 30.531 2.127 1 97.25 294 GLY A C 1
ATOM 2329 O O . GLY A 1 294 ? -4.164 30.703 2.578 1 97.25 294 GLY A O 1
ATOM 2330 N N . VAL A 1 295 ? -2.619 31.109 1.001 1 97.44 295 VAL A N 1
ATOM 2331 C CA . VAL A 1 295 ? -3.486 31.828 0.065 1 97.44 295 VAL A CA 1
ATOM 2332 C C . VAL A 1 295 ? -3.211 31.344 -1.358 1 97.44 295 VAL A C 1
ATOM 2334 O O . VAL A 1 295 ? -2.094 30.938 -1.676 1 97.44 295 VAL A O 1
ATOM 2337 N N . HIS A 1 296 ? -4.223 31.266 -2.127 1 96.5 296 HIS A N 1
ATOM 2338 C CA . HIS A 1 296 ? -4.027 31.266 -3.572 1 96.5 296 HIS A CA 1
ATOM 2339 C C . HIS A 1 296 ? -3.801 32.656 -4.098 1 96.5 296 HIS A C 1
ATOM 2341 O O . HIS A 1 296 ? -4.672 33.531 -3.967 1 96.5 296 HIS A O 1
ATOM 2347 N N . VAL A 1 297 ? -2.654 32.906 -4.766 1 97.56 297 VAL A N 1
ATOM 2348 C CA . VAL A 1 297 ? -2.277 34.25 -5.145 1 97.56 297 VAL A CA 1
ATOM 2349 C C . VAL A 1 297 ? -1.74 34.25 -6.574 1 97.56 297 VAL A C 1
ATOM 2351 O O . VAL A 1 297 ? -1.019 33.344 -6.977 1 97.56 297 VAL A O 1
ATOM 2354 N N . LYS A 1 298 ? -2.146 35.219 -7.309 1 97 298 LYS A N 1
ATOM 2355 C CA . LYS A 1 298 ? -1.677 35.438 -8.672 1 97 298 LYS A CA 1
ATOM 2356 C C . LYS A 1 298 ? -0.312 36.125 -8.695 1 97 298 LYS A C 1
ATOM 2358 O O . LYS A 1 298 ? -0.196 37.281 -8.336 1 97 298 LYS A O 1
ATOM 2363 N N . LEU A 1 299 ? 0.648 35.375 -9.172 1 97 299 LEU A N 1
ATOM 2364 C CA . LEU A 1 299 ? 2.01 35.906 -9.258 1 97 299 LEU A CA 1
ATOM 2365 C C . LEU A 1 299 ? 2.652 35.531 -10.586 1 97 299 LEU A C 1
ATOM 2367 O O . LEU A 1 299 ? 3.723 34.906 -10.617 1 97 299 LEU A O 1
ATOM 2371 N N . PRO A 1 300 ? 2.113 35.969 -11.703 1 95.62 300 PRO A N 1
ATOM 2372 C CA . PRO A 1 300 ? 2.617 35.531 -13 1 95.62 300 PRO A CA 1
ATOM 2373 C C . PRO A 1 300 ? 4.02 36.062 -13.305 1 95.62 300 PRO A C 1
ATOM 2375 O O . PRO A 1 300 ? 4.773 35.406 -14.047 1 95.62 300 PRO A O 1
ATOM 2378 N N . ASN A 1 301 ? 4.438 37.188 -12.789 1 96.06 301 ASN A N 1
ATOM 2379 C CA . ASN A 1 301 ? 5.738 37.781 -13.094 1 96.06 301 ASN A CA 1
ATOM 2380 C C . ASN A 1 301 ? 6.785 37.375 -12.055 1 96.06 301 ASN A C 1
ATOM 2382 O O . ASN A 1 301 ? 7.875 36.938 -12.406 1 96.06 301 ASN A O 1
ATOM 2386 N N . VAL A 1 302 ? 6.43 37.5 -10.812 1 96.06 302 VAL A N 1
ATOM 2387 C CA . VAL A 1 302 ? 7.371 37.188 -9.734 1 96.06 302 VAL A CA 1
ATOM 2388 C C . VAL A 1 302 ? 7.777 35.719 -9.805 1 96.06 302 VAL A C 1
ATOM 2390 O O . VAL A 1 302 ? 8.93 35.375 -9.523 1 96.06 302 VAL A O 1
ATOM 2393 N N . SER A 1 303 ? 6.859 34.844 -10.156 1 94.94 303 SER A N 1
ATOM 2394 C CA . SER A 1 303 ? 7.105 33.406 -10.172 1 94.94 303 SER A CA 1
ATOM 2395 C C . SER A 1 303 ? 8.117 33.031 -11.25 1 94.94 303 SER A C 1
ATOM 2397 O O . SER A 1 303 ? 8.742 31.984 -11.188 1 94.94 303 SER A O 1
ATOM 2399 N N . LYS A 1 304 ? 8.266 33.875 -12.211 1 94.56 304 LYS A N 1
ATOM 2400 C CA . LYS A 1 304 ? 9.203 33.625 -13.305 1 94.56 304 LYS A CA 1
ATOM 2401 C C . LYS A 1 304 ? 10.57 34.25 -13 1 94.56 304 LYS A C 1
ATOM 2403 O O . LYS A 1 304 ? 11.547 33.969 -13.711 1 94.56 304 LYS A O 1
ATOM 2408 N N . HIS A 1 305 ? 10.562 35 -12.031 1 94.19 305 HIS A N 1
ATOM 2409 C CA . HIS A 1 305 ? 11.82 35.656 -11.68 1 94.19 305 HIS A CA 1
ATOM 2410 C C . HIS A 1 305 ? 12.805 34.688 -11.07 1 94.19 305 HIS A C 1
ATOM 2412 O O . HIS A 1 305 ? 12.414 33.781 -10.297 1 94.19 305 HIS A O 1
ATOM 2418 N N . GLU A 1 306 ? 14.062 34.812 -11.234 1 94.81 306 GLU A N 1
ATOM 2419 C CA . GLU A 1 306 ? 15.102 33.875 -10.805 1 94.81 306 GLU A CA 1
ATOM 2420 C C . GLU A 1 306 ? 15.234 33.844 -9.281 1 94.81 306 GLU A C 1
ATOM 2422 O O . GLU A 1 306 ? 15.609 32.844 -8.703 1 94.81 306 GLU A O 1
ATOM 2427 N N . LYS A 1 307 ? 14.82 35 -8.719 1 95 307 LYS A N 1
ATOM 2428 C CA . LYS A 1 307 ? 15 35.125 -7.273 1 95 307 LYS A CA 1
ATOM 2429 C C . LYS A 1 307 ? 13.773 34.594 -6.52 1 95 307 LYS A C 1
ATOM 2431 O O . LYS A 1 307 ? 13.734 34.656 -5.289 1 95 307 LYS A O 1
ATOM 2436 N N . PHE A 1 308 ? 12.797 34.156 -7.168 1 94.81 308 PHE A N 1
ATOM 2437 C CA . PHE A 1 308 ? 11.539 33.75 -6.543 1 94.81 308 PHE A CA 1
ATOM 2438 C C . PHE A 1 308 ? 11.781 32.781 -5.395 1 94.81 308 PHE A C 1
ATOM 2440 O O . PHE A 1 308 ? 11.25 32.969 -4.297 1 94.81 308 PHE A O 1
ATOM 2447 N N . GLY A 1 309 ? 12.602 31.781 -5.637 1 93.94 309 GLY A N 1
ATOM 2448 C CA . GLY A 1 309 ? 12.922 30.812 -4.605 1 93.94 309 GLY A CA 1
ATOM 2449 C C . GLY A 1 309 ? 13.602 31.438 -3.395 1 93.94 309 GLY A C 1
ATOM 2450 O O . GLY A 1 309 ? 13.266 31.094 -2.254 1 93.94 309 GLY A O 1
ATOM 2451 N N . GLU A 1 310 ? 14.531 32.25 -3.688 1 95.12 310 GLU A N 1
ATOM 2452 C CA . GLU A 1 310 ? 15.258 32.906 -2.615 1 95.12 310 GLU A CA 1
ATOM 2453 C C . GLU A 1 310 ? 14.32 33.812 -1.792 1 95.12 310 GLU A C 1
ATOM 2455 O O . GLU A 1 310 ? 14.438 33.875 -0.566 1 95.12 310 GLU A O 1
ATOM 2460 N N . ILE A 1 311 ? 13.445 34.5 -2.451 1 96.06 311 ILE A N 1
ATOM 2461 C CA . ILE A 1 311 ? 12.477 35.375 -1.786 1 96.06 311 ILE A CA 1
ATOM 2462 C C . ILE A 1 311 ? 11.633 34.531 -0.819 1 96.06 311 ILE A C 1
ATOM 2464 O O . ILE A 1 311 ? 11.477 34.906 0.347 1 96.06 311 ILE A O 1
ATOM 2468 N N . LEU A 1 312 ? 11.102 33.438 -1.273 1 96.06 312 LEU A N 1
ATOM 2469 C CA . LEU A 1 312 ? 10.273 32.562 -0.443 1 96.06 312 LEU A CA 1
ATOM 2470 C C . LEU A 1 312 ? 11.047 32.062 0.765 1 96.06 312 LEU A C 1
ATOM 2472 O O . LEU A 1 312 ? 10.531 32.062 1.884 1 96.06 312 LEU A O 1
ATOM 2476 N N . LYS A 1 313 ? 12.219 31.703 0.562 1 93.88 313 LYS A N 1
ATOM 2477 C CA . LYS A 1 313 ? 13.062 31.203 1.644 1 93.88 313 LYS A CA 1
ATOM 2478 C C . LYS A 1 313 ? 13.273 32.281 2.717 1 93.88 313 LYS A C 1
ATOM 2480 O O . LYS A 1 313 ? 13.156 31.984 3.912 1 93.88 313 LYS A O 1
ATOM 2485 N N . ARG A 1 314 ? 13.531 33.438 2.287 1 95.25 314 ARG A N 1
ATOM 2486 C CA . ARG A 1 314 ? 13.797 34.531 3.215 1 95.25 314 ARG A CA 1
ATOM 2487 C C . ARG A 1 314 ? 12.539 34.906 3.975 1 95.25 314 ARG A C 1
ATOM 2489 O O . ARG A 1 314 ? 12.609 35.344 5.125 1 95.25 314 ARG A O 1
ATOM 2496 N N . LEU A 1 315 ? 11.461 34.719 3.32 1 95.75 315 LEU A N 1
ATOM 2497 C CA . LEU A 1 315 ? 10.188 35.062 3.945 1 95.75 315 LEU A CA 1
ATOM 2498 C C . LEU A 1 315 ? 9.672 33.875 4.77 1 95.75 315 LEU A C 1
ATOM 2500 O O . LEU A 1 315 ? 8.633 33.969 5.43 1 95.75 315 LEU A O 1
ATOM 2504 N N . ARG A 1 316 ? 10.336 32.688 4.715 1 95 316 ARG A N 1
ATOM 2505 C CA . ARG A 1 316 ? 9.945 31.469 5.379 1 95 316 ARG A CA 1
ATOM 2506 C C . ARG A 1 316 ? 8.586 30.984 4.891 1 95 316 ARG A C 1
ATOM 2508 O O . ARG A 1 316 ? 7.723 30.625 5.695 1 95 316 ARG A O 1
ATOM 2515 N N . LEU A 1 317 ? 8.461 31.141 3.602 1 96.62 317 LEU A N 1
ATOM 2516 C CA . LEU A 1 317 ? 7.27 30.672 2.908 1 96.62 317 LEU A CA 1
ATOM 2517 C C . LEU A 1 317 ? 7.609 29.562 1.92 1 96.62 317 LEU A C 1
ATOM 2519 O O . LEU A 1 317 ? 8.781 29.344 1.608 1 96.62 317 LEU A O 1
ATOM 2523 N N . GLN A 1 318 ? 6.559 28.844 1.561 1 94.31 318 GLN A N 1
ATOM 2524 C CA . GLN A 1 318 ? 6.695 27.812 0.533 1 94.31 318 GLN A CA 1
ATOM 2525 C C . GLN A 1 318 ? 5.598 27.938 -0.519 1 94.31 318 GLN A C 1
ATOM 2527 O O . GLN A 1 318 ? 4.562 28.562 -0.273 1 94.31 318 GLN A O 1
ATOM 2532 N N . LYS A 1 319 ? 5.875 27.359 -1.703 1 93.19 319 LYS A N 1
ATOM 2533 C CA . LYS A 1 319 ? 4.898 27.406 -2.789 1 93.19 319 LYS A CA 1
ATOM 2534 C C . LYS A 1 319 ? 4.477 25.984 -3.193 1 93.19 319 LYS A C 1
ATOM 2536 O O . LYS A 1 319 ? 5.254 25.047 -3.064 1 93.19 319 LYS A O 1
ATOM 2541 N N . ARG A 1 320 ? 3.287 25.781 -3.559 1 88.94 320 ARG A N 1
ATOM 2542 C CA . ARG A 1 320 ? 2.73 24.609 -4.223 1 88.94 320 ARG A CA 1
ATOM 2543 C C . ARG A 1 320 ? 1.889 25.016 -5.43 1 88.94 320 ARG A C 1
ATOM 2545 O O . ARG A 1 320 ? 1.59 26.188 -5.617 1 88.94 320 ARG A O 1
ATOM 2552 N N . GLY A 1 321 ? 1.638 23.969 -6.266 1 83.25 321 GLY A N 1
ATOM 2553 C CA . GLY A 1 321 ? 0.757 24.234 -7.391 1 83.25 321 GLY A CA 1
ATOM 2554 C C . GLY A 1 321 ? -0.652 24.609 -6.969 1 83.25 321 GLY A C 1
ATOM 2555 O O . GLY A 1 321 ? -0.969 24.609 -5.777 1 83.25 321 GLY A O 1
ATOM 2556 N N . THR A 1 322 ? -1.413 24.969 -8.016 1 78.44 322 THR A N 1
ATOM 2557 C CA . THR A 1 322 ? -2.768 25.453 -7.777 1 78.44 322 THR A CA 1
ATOM 2558 C C . THR A 1 322 ? -3.594 24.406 -7.035 1 78.44 322 THR A C 1
ATOM 2560 O O . THR A 1 322 ? -4.387 24.75 -6.156 1 78.44 322 THR A O 1
ATOM 2563 N N . GLY A 1 323 ? -3.328 23.141 -7.363 1 70.69 323 GLY A N 1
ATOM 2564 C CA . GLY A 1 323 ? -4.078 22.062 -6.738 1 70.69 323 GLY A CA 1
ATOM 2565 C C . GLY A 1 323 ? -3.406 21.516 -5.492 1 70.69 323 GLY A C 1
ATOM 2566 O O . GLY A 1 323 ? -3.867 20.531 -4.918 1 70.69 323 GLY A O 1
ATOM 2567 N N . GLY A 1 324 ? -2.355 22.078 -5.262 1 69.06 324 GLY A N 1
ATOM 2568 C CA . GLY A 1 324 ? -1.701 21.594 -4.055 1 69.06 324 GLY A CA 1
ATOM 2569 C C . GLY A 1 324 ? -0.46 20.766 -4.34 1 69.06 324 GLY A C 1
ATOM 2570 O O . GLY A 1 324 ? 0.311 21.094 -5.246 1 69.06 324 GLY A O 1
ATOM 2571 N N . VAL A 1 325 ? -0.207 19.781 -3.457 1 63.03 325 VAL A N 1
ATOM 2572 C CA . VAL A 1 325 ? 1.017 18.984 -3.471 1 63.03 325 VAL A CA 1
ATOM 2573 C C . VAL A 1 325 ? 1.146 18.25 -4.805 1 63.03 325 VAL A C 1
ATOM 2575 O O . VAL A 1 325 ? 0.197 17.609 -5.262 1 63.03 325 VAL A O 1
ATOM 2578 N N . ASP A 1 326 ? 2.262 18.438 -5.43 1 61.19 326 ASP A N 1
ATOM 2579 C CA . ASP A 1 326 ? 2.684 17.734 -6.633 1 61.19 326 ASP A CA 1
ATOM 2580 C C . ASP A 1 326 ? 1.815 18.109 -7.828 1 61.19 326 ASP A C 1
ATOM 2582 O O . ASP A 1 326 ? 1.635 17.312 -8.75 1 61.19 326 ASP A O 1
ATOM 2586 N N . THR A 1 327 ? 1.148 19.203 -7.773 1 67.06 327 THR A N 1
ATOM 2587 C CA . THR A 1 327 ? 0.369 19.672 -8.914 1 67.06 327 THR A CA 1
ATOM 2588 C C . THR A 1 327 ? 1.058 20.859 -9.594 1 67.06 327 THR A C 1
ATOM 2590 O O . THR A 1 327 ? 1.925 21.5 -9.008 1 67.06 327 THR A O 1
ATOM 2593 N N . ALA A 1 328 ? 0.739 21.141 -10.852 1 71.62 328 ALA A N 1
ATOM 2594 C CA . ALA A 1 328 ? 1.279 22.25 -11.633 1 71.62 328 ALA A CA 1
ATOM 2595 C C . ALA A 1 328 ? 0.578 23.562 -11.281 1 71.62 328 ALA A C 1
ATOM 2597 O O . ALA A 1 328 ? -0.597 23.562 -10.898 1 71.62 328 ALA A O 1
ATOM 2598 N N . ALA A 1 329 ? 1.427 24.672 -11.312 1 78.75 329 ALA A N 1
ATOM 2599 C CA . ALA A 1 329 ? 0.82 26 -11.234 1 78.75 329 ALA A CA 1
ATOM 2600 C C . ALA A 1 329 ? 0.111 26.344 -12.539 1 78.75 329 ALA A C 1
ATOM 2602 O O . ALA A 1 329 ? 0.674 26.188 -13.625 1 78.75 329 ALA A O 1
ATOM 2603 N N . VAL A 1 330 ? -1.094 26.781 -12.445 1 83.38 330 VAL A N 1
ATOM 2604 C CA . VAL A 1 330 ? -1.862 27.141 -13.633 1 83.38 330 VAL A CA 1
ATOM 2605 C C . VAL A 1 330 ? -2.129 28.641 -13.633 1 83.38 330 VAL A C 1
ATOM 2607 O O . VAL A 1 330 ? -2.646 29.188 -12.656 1 83.38 330 VAL A O 1
ATOM 2610 N N . GLY A 1 331 ? -1.735 29.391 -14.719 1 84.12 331 GLY A N 1
ATOM 2611 C CA . GLY A 1 331 ? -2.047 30.797 -14.883 1 84.12 331 GLY A CA 1
ATOM 2612 C C . GLY A 1 331 ? -1.292 31.688 -13.914 1 84.12 331 GLY A C 1
ATOM 2613 O O . GLY A 1 331 ? -1.795 32.75 -13.508 1 84.12 331 GLY A O 1
ATOM 2614 N N . GLY A 1 332 ? -0.258 31.219 -13.398 1 91 332 GLY A N 1
ATOM 2615 C CA . GLY A 1 332 ? 0.532 32.031 -12.477 1 91 332 GLY A CA 1
ATOM 2616 C C . GLY A 1 332 ? -0.065 32.094 -11.078 1 91 332 GLY A C 1
ATOM 2617 O O . GLY A 1 332 ? 0.23 33 -10.32 1 91 332 GLY A O 1
ATOM 2618 N N . VAL A 1 333 ? -0.962 31.25 -10.758 1 94 333 VAL A N 1
ATOM 2619 C CA . VAL A 1 333 ? -1.575 31.188 -9.438 1 94 333 VAL A CA 1
ATOM 2620 C C . VAL A 1 333 ? -0.87 30.125 -8.586 1 94 333 VAL A C 1
ATOM 2622 O O . VAL A 1 333 ? -0.729 28.969 -9.008 1 94 333 VAL A O 1
ATOM 2625 N N . PHE A 1 334 ? -0.482 30.547 -7.371 1 95.06 334 PHE A N 1
ATOM 2626 C CA . PHE A 1 334 ? 0.255 29.656 -6.48 1 95.06 334 PHE A CA 1
ATOM 2627 C C . PHE A 1 334 ? -0.435 29.562 -5.125 1 95.06 334 PHE A C 1
ATOM 2629 O O . PHE A 1 334 ? -1.142 30.484 -4.711 1 95.06 334 PHE A O 1
ATOM 2636 N N . ASP A 1 335 ? -0.261 28.422 -4.547 1 95.62 335 ASP A N 1
ATOM 2637 C CA . ASP A 1 335 ? -0.53 28.281 -3.119 1 95.62 335 ASP A CA 1
ATOM 2638 C C . ASP A 1 335 ? 0.698 28.656 -2.291 1 95.62 335 ASP A C 1
ATOM 2640 O O . ASP A 1 335 ? 1.689 27.922 -2.277 1 95.62 335 ASP A O 1
ATOM 2644 N N . ILE A 1 336 ? 0.617 29.781 -1.604 1 96.81 336 ILE A N 1
ATOM 2645 C CA . ILE A 1 336 ? 1.72 30.234 -0.768 1 96.81 336 ILE A CA 1
ATOM 2646 C C . ILE A 1 336 ? 1.367 30.047 0.705 1 96.81 336 ILE A C 1
ATOM 2648 O O . ILE A 1 336 ? 0.325 30.516 1.168 1 96.81 336 ILE A O 1
ATOM 2652 N N . SER A 1 337 ? 2.229 29.359 1.415 1 97.81 337 SER A N 1
ATOM 2653 C CA . SER A 1 337 ? 1.949 29.031 2.811 1 97.81 337 SER A CA 1
ATOM 2654 C C . SER A 1 337 ? 3.217 29.094 3.656 1 97.81 337 SER A C 1
ATOM 2656 O O . SER A 1 337 ? 4.316 29.281 3.125 1 97.81 337 SER A O 1
ATOM 2658 N N . ASN A 1 338 ? 3.016 29.062 4.945 1 97.69 338 ASN A N 1
ATOM 2659 C CA . ASN A 1 338 ? 4.168 29.031 5.84 1 97.69 338 ASN A CA 1
ATOM 2660 C C . ASN A 1 338 ? 5.008 27.781 5.641 1 97.69 338 ASN A C 1
ATOM 2662 O O . ASN A 1 338 ? 4.469 26.688 5.41 1 97.69 338 ASN A O 1
ATOM 2666 N N . ALA A 1 339 ? 6.312 27.906 5.797 1 93.94 339 ALA A N 1
ATOM 2667 C CA . ALA A 1 339 ? 7.238 26.781 5.664 1 93.94 339 ALA A CA 1
ATOM 2668 C C . ALA A 1 339 ? 7.379 26.031 6.984 1 93.94 339 ALA A C 1
ATOM 2670 O O . ALA A 1 339 ? 7.586 24.812 6.996 1 93.94 339 ALA A O 1
ATOM 2671 N N . ASP A 1 340 ? 7.234 26.75 8.102 1 93.44 340 ASP A N 1
ATOM 2672 C CA . ASP A 1 340 ? 7.5 26.188 9.422 1 93.44 340 ASP A CA 1
ATOM 2673 C C . ASP A 1 340 ? 6.199 25.781 10.117 1 93.44 340 ASP A C 1
ATOM 2675 O O . ASP A 1 340 ? 5.121 26.234 9.734 1 93.44 340 ASP A O 1
ATOM 2679 N N . ARG A 1 341 ? 6.332 24.953 11.094 1 95.5 341 ARG A N 1
ATOM 2680 C CA . ARG A 1 341 ? 5.219 24.547 11.953 1 95.5 341 ARG A CA 1
ATOM 2681 C C . ARG A 1 341 ? 5.652 24.453 13.414 1 95.5 341 ARG A C 1
ATOM 2683 O O . ARG A 1 341 ? 4.984 25 14.297 1 95.5 341 ARG A O 1
ATOM 2690 N N . LEU A 1 342 ? 6.73 23.797 13.641 1 97.38 342 LEU A N 1
ATOM 2691 C CA . LEU A 1 342 ? 7.242 23.516 14.977 1 97.38 342 LEU A CA 1
ATOM 2692 C C . LEU A 1 342 ? 8.094 24.672 15.5 1 97.38 342 LEU A C 1
ATOM 2694 O O . LEU A 1 342 ? 8.906 25.219 14.758 1 97.38 342 LEU A O 1
ATOM 2698 N N . GLY A 1 343 ? 7.91 25.078 16.688 1 96.25 343 GLY A N 1
ATOM 2699 C CA . GLY A 1 343 ? 8.719 26.109 17.328 1 96.25 343 GLY A CA 1
ATOM 2700 C C . GLY A 1 343 ? 8.125 27.5 17.188 1 96.25 343 GLY A C 1
ATOM 2701 O O . GLY A 1 343 ? 8.617 28.453 17.797 1 96.25 343 GLY A O 1
ATOM 2702 N N . PHE A 1 344 ? 7.113 27.656 16.422 1 96.5 344 PHE A N 1
ATOM 2703 C CA . PHE A 1 344 ? 6.406 28.922 16.219 1 96.5 344 PHE A CA 1
ATOM 2704 C C . PHE A 1 344 ? 4.965 28.812 16.703 1 96.5 344 PHE A C 1
ATOM 2706 O O . PHE A 1 344 ? 4.375 27.734 16.672 1 96.5 344 PHE A O 1
ATOM 2713 N N . SER A 1 345 ? 4.469 29.922 17.156 1 97.88 345 SER A N 1
ATOM 2714 C CA . SER A 1 345 ? 3.059 29.922 17.531 1 97.88 345 SER A CA 1
ATOM 2715 C C . SER A 1 345 ? 2.162 30.094 16.312 1 97.88 345 SER A C 1
ATOM 2717 O O . SER A 1 345 ? 2.633 30.453 15.234 1 97.88 345 SER A O 1
ATOM 2719 N N . GLU A 1 346 ? 0.9 29.844 16.5 1 98.38 346 GLU A N 1
ATOM 2720 C CA . GLU A 1 346 ? -0.081 29.984 15.43 1 98.38 346 GLU A CA 1
ATOM 2721 C C . GLU A 1 346 ? -0.102 31.406 14.891 1 98.38 346 GLU A C 1
ATOM 2723 O O . GLU A 1 346 ? -0.055 31.625 13.68 1 98.38 346 GLU A O 1
ATOM 2728 N N . VAL A 1 347 ? -0.114 32.344 15.766 1 98.56 347 VAL A N 1
ATOM 2729 C CA . VAL A 1 347 ? -0.163 33.75 15.367 1 98.56 347 VAL A CA 1
ATOM 2730 C C . VAL A 1 347 ? 1.098 34.094 14.578 1 98.56 347 VAL A C 1
ATOM 2732 O O . VAL A 1 347 ? 1.026 34.812 13.562 1 98.56 347 VAL A O 1
ATOM 2735 N N . GLU A 1 348 ? 2.219 33.625 15.062 1 98.12 348 GLU A N 1
ATOM 2736 C CA . GLU A 1 348 ? 3.477 33.938 14.383 1 98.12 348 GLU A CA 1
ATOM 2737 C C . GLU A 1 348 ? 3.461 33.406 12.945 1 98.12 348 GLU A C 1
ATOM 2739 O O . GLU A 1 348 ? 3.902 34.094 12.031 1 98.12 348 GLU A O 1
ATOM 2744 N N . LEU A 1 349 ? 2.994 32.219 12.773 1 98.25 349 LEU A N 1
ATOM 2745 C CA . LEU A 1 349 ? 2.986 31.594 11.453 1 98.25 349 LEU A CA 1
ATOM 2746 C C . LEU A 1 349 ? 2.051 32.344 10.508 1 98.25 349 LEU A C 1
ATOM 2748 O O . LEU A 1 349 ? 2.41 32.625 9.359 1 98.25 349 LEU A O 1
ATOM 2752 N N . VAL A 1 350 ? 0.887 32.656 10.977 1 98.62 350 VAL A N 1
ATOM 2753 C CA . VAL A 1 350 ? -0.072 33.375 10.133 1 98.62 350 VAL A CA 1
ATOM 2754 C C . VAL A 1 350 ? 0.447 34.781 9.82 1 98.62 350 VAL A C 1
ATOM 2756 O O . VAL A 1 350 ? 0.252 35.281 8.719 1 98.62 350 VAL A O 1
ATOM 2759 N N . GLN A 1 351 ? 1.062 35.406 10.812 1 98.38 351 GLN A N 1
ATOM 2760 C CA . GLN A 1 351 ? 1.658 36.719 10.602 1 98.38 351 GLN A CA 1
ATOM 2761 C C . GLN A 1 351 ? 2.695 36.688 9.484 1 98.38 351 GLN A C 1
ATOM 2763 O O . GLN A 1 351 ? 2.768 37.625 8.664 1 98.38 351 GLN A O 1
ATOM 2768 N N . MET A 1 352 ? 3.496 35.625 9.445 1 97.19 352 MET A N 1
ATOM 2769 C CA . MET A 1 352 ? 4.504 35.469 8.406 1 97.19 352 MET A CA 1
ATOM 2770 C C . MET A 1 352 ? 3.854 35.375 7.027 1 97.19 352 MET A C 1
ATOM 2772 O O . MET A 1 352 ? 4.352 35.969 6.066 1 97.19 352 MET A O 1
ATOM 2776 N N . VAL A 1 353 ? 2.791 34.688 6.926 1 98.38 353 VAL A N 1
ATOM 2777 C CA . VAL A 1 353 ? 2.092 34.531 5.656 1 98.38 353 VAL A CA 1
ATOM 2778 C C . VAL A 1 353 ? 1.502 35.875 5.219 1 98.38 353 VAL A C 1
ATOM 2780 O O . VAL A 1 353 ? 1.648 36.25 4.059 1 98.38 353 VAL A O 1
ATOM 2783 N N . VAL A 1 354 ? 0.862 36.562 6.168 1 98.25 354 VAL A N 1
ATOM 2784 C CA . VAL A 1 354 ? 0.234 37.844 5.867 1 98.25 354 VAL A CA 1
ATOM 2785 C C . VAL A 1 354 ? 1.288 38.844 5.379 1 98.25 354 VAL A C 1
ATOM 2787 O O . VAL A 1 354 ? 1.128 39.469 4.324 1 98.25 354 VAL A O 1
ATOM 2790 N N . ASP A 1 355 ? 2.346 38.969 6.078 1 97.38 355 ASP A N 1
ATOM 2791 C CA . ASP A 1 355 ? 3.412 39.906 5.723 1 97.38 355 ASP A CA 1
ATOM 2792 C C . ASP A 1 355 ? 4.078 39.5 4.41 1 97.38 355 ASP A C 1
ATOM 2794 O O . ASP A 1 355 ? 4.367 40.344 3.564 1 97.38 355 ASP A O 1
ATOM 2798 N N . GLY A 1 356 ? 4.332 38.219 4.301 1 97.62 356 GLY A N 1
ATOM 2799 C CA . GLY A 1 356 ? 4.996 37.75 3.107 1 97.62 356 GLY A CA 1
ATOM 2800 C C . GLY A 1 356 ? 4.172 37.938 1.847 1 97.62 356 GLY A C 1
ATOM 2801 O O . GLY A 1 356 ? 4.703 38.312 0.806 1 97.62 356 GLY A O 1
ATOM 2802 N N . VAL A 1 357 ? 2.938 37.656 1.927 1 97.88 357 VAL A N 1
ATOM 2803 C CA . VAL A 1 357 ? 2.055 37.781 0.773 1 97.88 357 VAL A CA 1
ATOM 2804 C C . VAL A 1 357 ? 1.957 39.25 0.364 1 97.88 357 VAL A C 1
ATOM 2806 O O . VAL A 1 357 ? 1.942 39.562 -0.827 1 97.88 357 VAL A O 1
ATOM 2809 N N . LYS A 1 358 ? 1.866 40.125 1.348 1 97.38 358 LYS A N 1
ATOM 2810 C CA . LYS A 1 358 ? 1.868 41.562 1.043 1 97.38 358 LYS A CA 1
ATOM 2811 C C . LYS A 1 358 ? 3.129 41.938 0.279 1 97.38 358 LYS A C 1
ATOM 2813 O O . LYS A 1 358 ? 3.057 42.688 -0.701 1 97.38 358 LYS A O 1
ATOM 2818 N N . THR A 1 359 ? 4.23 41.438 0.714 1 97.25 359 THR A N 1
ATOM 2819 C CA . THR A 1 359 ? 5.504 41.719 0.06 1 97.25 359 THR A CA 1
ATOM 2820 C C . THR A 1 359 ? 5.516 41.188 -1.362 1 97.25 359 THR A C 1
ATOM 2822 O O . THR A 1 359 ? 5.914 41.875 -2.301 1 97.25 359 THR A O 1
ATOM 2825 N N . LEU A 1 360 ? 5.074 39.938 -1.555 1 97.88 360 LEU A N 1
ATOM 2826 C CA . LEU A 1 360 ? 5.051 39.312 -2.861 1 97.88 360 LEU A CA 1
ATOM 2827 C C . LEU A 1 360 ? 4.148 40.062 -3.83 1 97.88 360 LEU A C 1
ATOM 2829 O O . LEU A 1 360 ? 4.492 40.219 -5.004 1 97.88 360 LEU A O 1
ATOM 2833 N N . VAL A 1 361 ? 2.994 40.531 -3.344 1 97.88 361 VAL A N 1
ATOM 2834 C CA . VAL A 1 361 ? 2.053 41.25 -4.18 1 97.88 361 VAL A CA 1
ATOM 2835 C C . VAL A 1 361 ? 2.662 42.594 -4.59 1 97.88 361 VAL A C 1
ATOM 2837 O O . VAL A 1 361 ? 2.516 43.031 -5.738 1 97.88 361 VAL A O 1
ATOM 2840 N N . GLU A 1 362 ? 3.342 43.219 -3.65 1 97.81 362 GLU A N 1
ATOM 2841 C CA . GLU A 1 362 ? 4.02 44.469 -3.992 1 97.81 362 GLU A CA 1
ATOM 2842 C C . GLU A 1 362 ? 5.094 44.219 -5.051 1 97.81 362 GLU A C 1
ATOM 2844 O O . GLU A 1 362 ? 5.254 45.031 -5.965 1 97.81 362 GLU A O 1
ATOM 2849 N N . MET A 1 363 ? 5.793 43.188 -4.902 1 97.81 363 MET A N 1
ATOM 2850 C CA . MET A 1 363 ? 6.797 42.844 -5.906 1 97.81 363 MET A CA 1
ATOM 2851 C C . MET A 1 363 ? 6.148 42.594 -7.266 1 97.81 363 MET A C 1
ATOM 2853 O O . MET A 1 363 ? 6.676 43.031 -8.289 1 97.81 363 MET A O 1
ATOM 2857 N N . GLU A 1 364 ? 5.07 41.938 -7.246 1 97.88 364 GLU A N 1
ATOM 2858 C CA . GLU A 1 364 ? 4.34 41.656 -8.484 1 97.88 364 GLU A CA 1
ATOM 2859 C C . GLU A 1 364 ? 3.898 42.969 -9.148 1 97.88 364 GLU A C 1
ATOM 2861 O O . GLU A 1 364 ? 4.039 43.125 -10.367 1 97.88 364 GLU A O 1
ATOM 2866 N N . LYS A 1 365 ? 3.391 43.875 -8.352 1 97.38 365 LYS A N 1
ATOM 2867 C CA . LYS A 1 365 ? 2.941 45.188 -8.859 1 97.38 365 LYS A CA 1
ATOM 2868 C C . LYS A 1 365 ? 4.102 45.969 -9.461 1 97.38 365 LYS A C 1
ATOM 2870 O O . LYS A 1 365 ? 3.947 46.625 -10.5 1 97.38 365 LYS A O 1
ATOM 2875 N N . ARG A 1 366 ? 5.207 45.844 -8.828 1 97.25 366 ARG A N 1
ATOM 2876 C CA . ARG A 1 366 ? 6.395 46.5 -9.352 1 97.25 366 ARG A CA 1
ATOM 2877 C C . ARG A 1 366 ? 6.777 45.938 -10.719 1 97.25 366 ARG A C 1
ATOM 2879 O O . ARG A 1 366 ? 7.062 46.719 -11.648 1 97.25 366 ARG A O 1
ATOM 2886 N N . LEU A 1 367 ? 6.801 44.719 -10.805 1 97.12 367 LEU A N 1
ATOM 2887 C CA . LEU A 1 367 ? 7.18 44.094 -12.062 1 97.12 367 LEU A CA 1
ATOM 2888 C C . LEU A 1 367 ? 6.156 44.375 -13.156 1 97.12 367 LEU A C 1
ATOM 2890 O O . LEU A 1 367 ? 6.52 44.562 -14.32 1 97.12 367 LEU A O 1
ATOM 2894 N N . GLU A 1 368 ? 4.918 44.406 -12.758 1 96.06 368 GLU A N 1
ATOM 2895 C CA . GLU A 1 368 ? 3.873 44.781 -13.711 1 96.06 368 GLU A CA 1
ATOM 2896 C C . GLU A 1 368 ? 4.09 46.188 -14.258 1 96.06 368 GLU A C 1
ATOM 2898 O O . GLU A 1 368 ? 3.758 46.469 -15.414 1 96.06 368 GLU A O 1
ATOM 2903 N N . GLY A 1 369 ? 4.633 47 -13.461 1 96.06 369 GLY A N 1
ATOM 2904 C CA . GLY A 1 369 ? 4.906 48.375 -13.852 1 96.06 369 GLY A CA 1
ATOM 2905 C C . GLY A 1 369 ? 6.266 48.562 -14.5 1 96.06 369 GLY A C 1
ATOM 2906 O O . GLY A 1 369 ? 6.668 49.688 -14.805 1 96.06 369 GLY A O 1
ATOM 2907 N N . GLY A 1 370 ? 7.027 47.562 -14.648 1 95.19 370 GLY A N 1
ATOM 2908 C CA . GLY A 1 370 ? 8.336 47.594 -15.281 1 95.19 370 GLY A CA 1
ATOM 2909 C C . GLY A 1 370 ? 9.438 48.062 -14.344 1 95.19 370 GLY A C 1
ATOM 2910 O O . GLY A 1 370 ? 10.477 48.562 -14.797 1 95.19 370 GLY A O 1
ATOM 2911 N N . GLN A 1 371 ? 9.133 47.969 -13.102 1 96.31 371 GLN A N 1
ATOM 2912 C CA . GLN A 1 371 ? 10.109 48.406 -12.109 1 96.31 371 GLN A CA 1
ATOM 2913 C C . GLN A 1 371 ? 10.773 47.219 -11.422 1 96.31 371 GLN A C 1
ATOM 2915 O O . GLN A 1 371 ? 10.227 46.125 -11.398 1 96.31 371 GLN A O 1
ATOM 2920 N N . SER A 1 372 ? 11.945 47.5 -10.93 1 94.12 372 SER A N 1
ATOM 2921 C CA . SER A 1 372 ? 12.641 46.5 -10.125 1 94.12 372 SER A CA 1
ATOM 2922 C C . SER A 1 372 ? 12.094 46.469 -8.703 1 94.12 372 SER A C 1
ATOM 2924 O O . SER A 1 372 ? 11.508 47.438 -8.227 1 94.12 372 SER A O 1
ATOM 2926 N N . PHE A 1 373 ? 12.172 45.281 -8.078 1 94.56 373 PHE A N 1
ATOM 2927 C CA . PHE A 1 373 ? 11.727 45.188 -6.691 1 94.56 373 PHE A CA 1
ATOM 2928 C C . PHE A 1 373 ? 12.906 44.969 -5.75 1 94.56 373 PHE A C 1
ATOM 2930 O O . PHE A 1 373 ? 12.734 44.469 -4.641 1 94.56 373 PHE A O 1
ATOM 2937 N N . ASP A 1 374 ? 14.164 45.219 -6.016 1 92.5 374 ASP A N 1
ATOM 2938 C CA . ASP A 1 374 ? 15.375 44.938 -5.25 1 92.5 374 ASP A CA 1
ATOM 2939 C C . ASP A 1 374 ? 15.297 45.562 -3.861 1 92.5 374 ASP A C 1
ATOM 2941 O O . ASP A 1 374 ? 15.836 45.031 -2.896 1 92.5 374 ASP A O 1
ATOM 2945 N N . ASP A 1 375 ? 14.641 46.688 -3.773 1 92.62 375 ASP A N 1
ATOM 2946 C CA . ASP A 1 375 ? 14.539 47.406 -2.504 1 92.62 375 ASP A CA 1
ATOM 2947 C C . ASP A 1 375 ? 13.562 46.719 -1.559 1 92.62 375 ASP A C 1
ATOM 2949 O O . ASP A 1 375 ? 13.531 47 -0.361 1 92.62 375 ASP A O 1
ATOM 2953 N N . LEU A 1 376 ? 12.773 45.781 -2.066 1 92.38 376 LEU A N 1
ATOM 2954 C CA . LEU A 1 376 ? 11.773 45.062 -1.274 1 92.38 376 LEU A CA 1
ATOM 2955 C C . LEU A 1 376 ? 12.312 43.719 -0.808 1 92.38 376 LEU A C 1
ATOM 2957 O O . LEU A 1 376 ? 11.633 42.969 -0.091 1 92.38 376 LEU A O 1
ATOM 2961 N N . MET A 1 377 ? 13.484 43.406 -1.101 1 91.88 377 MET A N 1
ATOM 2962 C CA . MET A 1 377 ? 14.055 42.125 -0.733 1 91.88 377 MET A CA 1
ATOM 2963 C C . MET A 1 377 ? 14.102 41.969 0.783 1 91.88 377 MET A C 1
ATOM 2965 O O . MET A 1 377 ? 14.641 42.812 1.483 1 91.88 377 MET A O 1
ATOM 2969 N N . PRO A 1 378 ? 13.445 40.844 1.25 1 89.56 378 PRO A N 1
ATOM 2970 C CA . PRO A 1 378 ? 13.438 40.656 2.699 1 89.56 378 PRO A CA 1
ATOM 2971 C C . PRO A 1 378 ? 14.812 40.281 3.25 1 89.56 378 PRO A C 1
ATOM 2973 O O . PRO A 1 378 ? 15.641 39.719 2.531 1 89.56 378 PRO A O 1
ATOM 2976 N N . ASP A 1 379 ? 15.062 40.656 4.512 1 83.69 379 ASP A N 1
ATOM 2977 C CA . ASP A 1 379 ? 16.281 40.219 5.195 1 83.69 379 ASP A CA 1
ATOM 2978 C C . ASP A 1 379 ? 16.219 38.75 5.52 1 83.69 379 ASP A C 1
ATOM 2980 O O . ASP A 1 379 ? 15.141 38.156 5.645 1 83.69 379 ASP A O 1
ATOM 2984 N N . GLN A 1 380 ? 17.281 38.094 5.402 1 71.62 380 GLN A N 1
ATOM 2985 C CA . GLN A 1 380 ? 17.344 36.656 5.781 1 71.62 380 GLN A CA 1
ATOM 2986 C C . GLN A 1 380 ? 16.859 36.469 7.215 1 71.62 380 GLN A C 1
ATOM 2988 O O . GLN A 1 380 ? 17.328 37.156 8.133 1 71.62 380 GLN A O 1
ATOM 2993 N N . LYS A 1 381 ? 15.805 35.812 7.219 1 60.03 381 LYS A N 1
ATOM 2994 C CA . LYS A 1 381 ? 15.281 35.5 8.547 1 60.03 381 LYS A CA 1
ATOM 2995 C C . LYS A 1 381 ? 15.844 34.188 9.062 1 60.03 381 LYS A C 1
ATOM 2997 O O . LYS A 1 381 ? 16.031 33.25 8.297 1 60.03 381 LYS A O 1
ATOM 3002 N N . MET B 1 1 ? 2.58 -0.014 2.367 1 26.97 1 MET B N 1
ATOM 3003 C CA . MET B 1 1 ? 1.758 -1.221 2.412 1 26.97 1 MET B CA 1
ATOM 3004 C C . MET B 1 1 ? 1.012 -1.322 3.738 1 26.97 1 MET B C 1
ATOM 3006 O O . MET B 1 1 ? 1.524 -0.906 4.777 1 26.97 1 MET B O 1
ATOM 3010 N N . PRO B 1 2 ? -0.26 -1.623 3.707 1 29.52 2 PRO B N 1
ATOM 3011 C CA . PRO B 1 2 ? -1.155 -1.362 4.836 1 29.52 2 PRO B CA 1
ATOM 3012 C C . PRO B 1 2 ? -0.742 -2.111 6.102 1 29.52 2 PRO B C 1
ATOM 3014 O O . PRO B 1 2 ? -0.171 -3.201 6.02 1 29.52 2 PRO B O 1
ATOM 3017 N N . PHE B 1 3 ? -0.288 -1.503 7.082 1 36.56 3 PHE B N 1
ATOM 3018 C CA . PHE B 1 3 ? -0.259 -1.973 8.461 1 36.56 3 PHE B CA 1
ATOM 3019 C C . PHE B 1 3 ? -1.518 -2.766 8.789 1 36.56 3 PHE B C 1
ATOM 3021 O O . PHE B 1 3 ? -2.629 -2.334 8.477 1 36.56 3 PHE B O 1
ATOM 3028 N N . GLY B 1 4 ? -1.478 -3.934 8.453 1 37.59 4 GLY B N 1
ATOM 3029 C CA . GLY B 1 4 ? -2.635 -4.637 8.977 1 37.59 4 GLY B CA 1
ATOM 3030 C C . GLY B 1 4 ? -2.988 -4.234 10.398 1 37.59 4 GLY B C 1
ATOM 3031 O O . GLY B 1 4 ? -2.15 -3.686 11.117 1 37.59 4 GLY B O 1
ATOM 3032 N N . ASN B 1 5 ? -4.113 -3.896 10.609 1 41.75 5 ASN B N 1
ATOM 3033 C CA . ASN B 1 5 ? -4.805 -3.725 11.883 1 41.75 5 ASN B CA 1
ATOM 3034 C C . ASN B 1 5 ? -4.203 -4.609 12.977 1 41.75 5 ASN B C 1
ATOM 3036 O O . ASN B 1 5 ? -4.254 -4.266 14.156 1 41.75 5 ASN B O 1
ATOM 3040 N N . THR B 1 6 ? -3.363 -5.617 12.531 1 56.88 6 THR B N 1
ATOM 3041 C CA . THR B 1 6 ? -3.471 -6.797 13.383 1 56.88 6 THR B CA 1
ATOM 3042 C C . THR B 1 6 ? -2.395 -6.785 14.469 1 56.88 6 THR B C 1
ATOM 3044 O O . THR B 1 6 ? -2.482 -7.527 15.445 1 56.88 6 THR B O 1
ATOM 3047 N N . HIS B 1 7 ? -1.515 -5.562 14.289 1 82.38 7 HIS B N 1
ATOM 3048 C CA . HIS B 1 7 ? -0.649 -5.844 15.43 1 82.38 7 HIS B CA 1
ATOM 3049 C C . HIS B 1 7 ? -0.756 -4.746 16.484 1 82.38 7 HIS B C 1
ATOM 3051 O O . HIS B 1 7 ? 0.142 -4.59 17.312 1 82.38 7 HIS B O 1
ATOM 3057 N N . ASN B 1 8 ? -1.901 -4.047 16.297 1 89.25 8 ASN B N 1
ATOM 3058 C CA . ASN B 1 8 ? -2.318 -3.139 17.359 1 89.25 8 ASN B CA 1
ATOM 3059 C C . ASN B 1 8 ? -2.723 -3.898 18.625 1 89.25 8 ASN B C 1
ATOM 3061 O O . ASN B 1 8 ? -3.725 -4.613 18.625 1 89.25 8 ASN B O 1
ATOM 3065 N N . LYS B 1 9 ? -1.986 -3.766 19.703 1 91.06 9 LYS B N 1
ATOM 3066 C CA . LYS B 1 9 ? -2.201 -4.52 20.938 1 91.06 9 LYS B CA 1
ATOM 3067 C C . LYS B 1 9 ? -3.447 -4.027 21.672 1 91.06 9 LYS B C 1
ATOM 3069 O O . LYS B 1 9 ? -3.906 -4.664 22.625 1 91.06 9 LYS B O 1
ATOM 3074 N N . LEU B 1 10 ? -4.023 -2.961 21.172 1 93.38 10 LEU B N 1
ATOM 3075 C CA . LEU B 1 10 ? -5.195 -2.387 21.828 1 93.38 10 LEU B CA 1
ATOM 3076 C C . LEU B 1 10 ? -6.473 -2.816 21.125 1 93.38 10 LEU B C 1
ATOM 3078 O O . LEU B 1 10 ? -7.578 -2.52 21.578 1 93.38 10 LEU B O 1
ATOM 3082 N N . LYS B 1 11 ? -6.367 -3.545 20.078 1 92.94 11 LYS B N 1
ATOM 3083 C CA . LYS B 1 11 ? -7.504 -3.984 19.281 1 92.94 11 LYS B CA 1
ATOM 3084 C C . LYS B 1 11 ? -8.5 -4.773 20.125 1 92.94 11 LYS B C 1
ATOM 3086 O O . LYS B 1 11 ? -9.711 -4.656 19.938 1 92.94 11 LYS B O 1
ATOM 3091 N N . MET B 1 12 ? -7.984 -5.543 21.078 1 93.81 12 MET B N 1
ATOM 3092 C CA . MET B 1 12 ? -8.828 -6.43 21.875 1 93.81 12 MET B CA 1
ATOM 3093 C C . MET B 1 12 ? -9.625 -5.637 22.906 1 93.81 12 MET B C 1
ATOM 3095 O O . MET B 1 12 ? -10.508 -6.184 23.562 1 93.81 12 MET B O 1
ATOM 3099 N N . ASN B 1 13 ? -9.32 -4.348 23.062 1 95.56 13 ASN B N 1
ATOM 3100 C CA . ASN B 1 13 ? -10.156 -3.473 23.891 1 95.56 13 ASN B CA 1
ATOM 3101 C C . ASN B 1 13 ? -11.508 -3.215 23.234 1 95.56 13 ASN B C 1
ATOM 3103 O O . ASN B 1 13 ? -12.43 -2.713 23.875 1 95.56 13 ASN B O 1
ATOM 3107 N N . TYR B 1 14 ? -11.68 -3.574 22.016 1 96.62 14 TYR B N 1
ATOM 3108 C CA . TYR B 1 14 ? -12.914 -3.408 21.266 1 96.62 14 TYR B CA 1
ATOM 3109 C C . TYR B 1 14 ? -13.562 -4.758 20.969 1 96.62 14 TYR B C 1
ATOM 3111 O O . TYR B 1 14 ? -12.859 -5.766 20.828 1 96.62 14 TYR B O 1
ATOM 3119 N N . SER B 1 15 ? -14.867 -4.746 20.875 1 97.62 15 SER B N 1
ATOM 3120 C CA . SER B 1 15 ? -15.594 -5.977 20.609 1 97.62 15 SER B CA 1
ATOM 3121 C C . SER B 1 15 ? -15.336 -6.461 19.172 1 97.62 15 SER B C 1
ATOM 3123 O O . SER B 1 15 ? -14.82 -5.715 18.344 1 97.62 15 SER B O 1
ATOM 3125 N N . ALA B 1 16 ? -15.617 -7.746 18.953 1 97.25 16 ALA B N 1
ATOM 3126 C CA . ALA B 1 16 ? -15.484 -8.305 17.609 1 97.25 16 ALA B CA 1
ATOM 3127 C C . ALA B 1 16 ? -16.312 -7.516 16.594 1 97.25 16 ALA B C 1
ATOM 3129 O O . ALA B 1 16 ? -15.883 -7.312 15.461 1 97.25 16 ALA B O 1
ATOM 3130 N N . GLU B 1 17 ? -17.484 -7.105 16.984 1 97.31 17 GLU B N 1
ATOM 3131 C CA . GLU B 1 17 ? -18.359 -6.336 16.109 1 97.31 17 GLU B CA 1
ATOM 3132 C C . GLU B 1 17 ? -17.734 -4.996 15.734 1 97.31 17 GLU B C 1
ATOM 3134 O O . GLU B 1 17 ? -17.828 -4.562 14.586 1 97.31 17 GLU B O 1
ATOM 3139 N N . GLN B 1 18 ? -17.062 -4.363 16.641 1 97.12 18 GLN B N 1
ATOM 3140 C CA . GLN B 1 18 ? -16.422 -3.072 16.422 1 97.12 18 GLN B CA 1
ATOM 3141 C C . GLN B 1 18 ? -15.211 -3.219 15.492 1 97.12 18 GLN B C 1
ATOM 3143 O O . GLN B 1 18 ? -14.859 -2.283 14.773 1 97.12 18 GLN B O 1
ATOM 3148 N N . GLU B 1 19 ? -14.664 -4.398 15.562 1 96.69 19 GLU B N 1
ATOM 3149 C CA . GLU B 1 19 ? -13.422 -4.629 14.82 1 96.69 19 GLU B CA 1
ATOM 3150 C C . GLU B 1 19 ? -13.703 -5.305 13.477 1 96.69 19 GLU B C 1
ATOM 3152 O O . GLU B 1 19 ? -12.82 -5.387 12.625 1 96.69 19 GLU B O 1
ATOM 3157 N N . TYR B 1 20 ? -14.945 -5.797 13.289 1 97.56 20 TYR B N 1
ATOM 3158 C CA . TYR B 1 20 ? -15.289 -6.516 12.062 1 97.56 20 TYR B CA 1
ATOM 3159 C C . TYR B 1 20 ? -15.242 -5.59 10.852 1 97.56 20 TYR B C 1
ATOM 3161 O O . TYR B 1 20 ? -15.766 -4.477 10.891 1 97.56 20 TYR B O 1
ATOM 3169 N N . PRO B 1 21 ? -14.523 -6 9.75 1 96.69 21 PRO B N 1
ATOM 3170 C CA . PRO B 1 21 ? -14.445 -5.117 8.578 1 96.69 21 PRO B CA 1
ATOM 3171 C C . PRO B 1 21 ? -15.797 -4.934 7.895 1 96.69 21 PRO B C 1
ATOM 3173 O O . PRO B 1 21 ? -16.641 -5.832 7.926 1 96.69 21 PRO B O 1
ATOM 3176 N N . ASP B 1 22 ? -15.992 -3.758 7.328 1 95.75 22 ASP B N 1
ATOM 3177 C CA . ASP B 1 22 ? -17.156 -3.541 6.484 1 95.75 22 ASP B CA 1
ATOM 3178 C C . ASP B 1 22 ? -16.969 -4.184 5.113 1 95.75 22 ASP B C 1
ATOM 3180 O O . ASP B 1 22 ? -16.156 -3.727 4.312 1 95.75 22 ASP B O 1
ATOM 3184 N N . LEU B 1 23 ? -17.734 -5.176 4.832 1 96.38 23 LEU B N 1
ATOM 3185 C CA . LEU B 1 23 ? -17.594 -5.938 3.596 1 96.38 23 LEU B CA 1
ATOM 3186 C C . LEU B 1 23 ? -18.828 -5.805 2.723 1 96.38 23 LEU B C 1
ATOM 3188 O O . LEU B 1 23 ? -19.031 -6.59 1.792 1 96.38 23 LEU B O 1
ATOM 3192 N N . SER B 1 24 ? -19.672 -4.816 2.982 1 93 24 SER B N 1
ATOM 3193 C CA . SER B 1 24 ? -20.984 -4.688 2.346 1 93 24 SER B CA 1
ATOM 3194 C C . SER B 1 24 ? -20.844 -4.418 0.851 1 93 24 SER B C 1
ATOM 3196 O O . SER B 1 24 ? -21.75 -4.707 0.076 1 93 24 SER B O 1
ATOM 3198 N N . GLN B 1 25 ? -19.719 -3.896 0.396 1 90.62 25 GLN B N 1
ATOM 3199 C CA . GLN B 1 25 ? -19.531 -3.555 -1.01 1 90.62 25 GLN B CA 1
ATOM 3200 C C . GLN B 1 25 ? -18.453 -4.41 -1.649 1 90.62 25 GLN B C 1
ATOM 3202 O O . GLN B 1 25 ? -17.891 -4.043 -2.686 1 90.62 25 GLN B O 1
ATOM 3207 N N . HIS B 1 26 ? -18.109 -5.438 -1.016 1 94.88 26 HIS B N 1
ATOM 3208 C CA . HIS B 1 26 ? -17 -6.262 -1.482 1 94.88 26 HIS B CA 1
ATOM 3209 C C . HIS B 1 26 ? -17.516 -7.457 -2.289 1 94.88 26 HIS B C 1
ATOM 3211 O O . HIS B 1 26 ? -18.531 -8.047 -1.959 1 94.88 26 HIS B O 1
ATOM 3217 N N . ASN B 1 27 ? -16.797 -7.695 -3.375 1 95.12 27 ASN B N 1
ATOM 3218 C CA . ASN B 1 27 ? -17.031 -8.883 -4.195 1 95.12 27 ASN B CA 1
ATOM 3219 C C . ASN B 1 27 ? -15.766 -9.711 -4.344 1 95.12 27 ASN B C 1
ATOM 3221 O O . ASN B 1 27 ? -15.109 -9.664 -5.383 1 95.12 27 ASN B O 1
ATOM 3225 N N . ASN B 1 28 ? -15.453 -10.562 -3.436 1 96 28 ASN B N 1
ATOM 3226 C CA . ASN B 1 28 ? -14.375 -11.547 -3.434 1 96 28 ASN B CA 1
ATOM 3227 C C . ASN B 1 28 ? -14.719 -12.742 -2.557 1 96 28 ASN B C 1
ATOM 3229 O O . ASN B 1 28 ? -15.68 -12.711 -1.793 1 96 28 ASN B O 1
ATOM 3233 N N . HIS B 1 29 ? -14.016 -13.812 -2.67 1 97.25 29 HIS B N 1
ATOM 3234 C CA . HIS B 1 29 ? -14.344 -15.055 -1.984 1 97.25 29 HIS B CA 1
ATOM 3235 C C . HIS B 1 29 ? -14.289 -14.883 -0.47 1 97.25 29 HIS B C 1
ATOM 3237 O O . HIS B 1 29 ? -15.125 -15.422 0.254 1 97.25 29 HIS B O 1
ATOM 3243 N N . MET B 1 30 ? -13.328 -14.164 0.039 1 98.06 30 MET B N 1
ATOM 3244 C CA . MET B 1 30 ? -13.18 -13.938 1.473 1 98.06 30 MET B CA 1
ATOM 3245 C C . MET B 1 30 ? -14.406 -13.219 2.037 1 98.06 30 MET B C 1
ATOM 3247 O O . MET B 1 30 ? -14.953 -13.633 3.057 1 98.06 30 MET B O 1
ATOM 3251 N N . ALA B 1 31 ? -14.852 -12.188 1.354 1 97.75 31 ALA B N 1
ATOM 3252 C CA . ALA B 1 31 ? -15.992 -11.398 1.814 1 97.75 31 ALA B CA 1
ATOM 3253 C C . ALA B 1 31 ? -17.266 -12.242 1.835 1 97.75 31 ALA B C 1
ATOM 3255 O O . ALA B 1 31 ? -18.141 -12.031 2.68 1 97.75 31 ALA B O 1
ATOM 3256 N N . LYS B 1 32 ? -17.375 -13.188 0.969 1 97.12 32 LYS B N 1
ATOM 3257 C CA . LYS B 1 32 ? -18.531 -14.07 0.905 1 97.12 32 LYS B CA 1
ATOM 3258 C C . LYS B 1 32 ? -18.547 -15.047 2.078 1 97.12 32 LYS B C 1
ATOM 3260 O O . LYS B 1 32 ? -19.625 -15.477 2.523 1 97.12 32 LYS B O 1
ATOM 3265 N N . VAL B 1 33 ? -17.422 -15.367 2.578 1 98.25 33 VAL B N 1
ATOM 3266 C CA . VAL B 1 33 ? -17.297 -16.453 3.541 1 98.25 33 VAL B CA 1
ATOM 3267 C C . VAL B 1 33 ? -17.25 -15.898 4.957 1 98.25 33 VAL B C 1
ATOM 3269 O O . VAL B 1 33 ? -17.828 -16.469 5.883 1 98.25 33 VAL B O 1
ATOM 3272 N N . LEU B 1 34 ? -16.562 -14.805 5.172 1 98.69 34 LEU B N 1
ATOM 3273 C CA . LEU B 1 34 ? -16.281 -14.297 6.508 1 98.69 34 LEU B CA 1
ATOM 3274 C C . LEU B 1 34 ? -17.547 -13.773 7.172 1 98.69 34 LEU B C 1
ATOM 3276 O O . LEU B 1 34 ? -18.266 -12.945 6.594 1 98.69 34 LEU B O 1
ATOM 3280 N N . THR B 1 35 ? -17.844 -14.234 8.32 1 98.38 35 THR B N 1
ATOM 3281 C CA . THR B 1 35 ? -18.969 -13.766 9.133 1 98.38 35 THR B CA 1
ATOM 3282 C C . THR B 1 35 ? -18.469 -13.141 10.43 1 98.38 35 THR B C 1
ATOM 3284 O O . THR B 1 35 ? -17.328 -13.398 10.852 1 98.38 35 THR B O 1
ATOM 3287 N N . PRO B 1 36 ? -19.266 -12.344 11.047 1 98 36 PRO B N 1
ATOM 3288 C CA . PRO B 1 36 ? -18.875 -11.766 12.336 1 98 36 PRO B CA 1
ATOM 3289 C C . PRO B 1 36 ? -18.531 -12.836 13.367 1 98 36 PRO B C 1
ATOM 3291 O O . PRO B 1 36 ? -17.594 -12.656 14.156 1 98 36 PRO B O 1
ATOM 3294 N N . GLU B 1 37 ? -19.25 -13.898 13.375 1 98.44 37 GLU B N 1
ATOM 3295 C CA . GLU B 1 37 ? -18.984 -14.984 14.312 1 98.44 37 GLU B CA 1
ATOM 3296 C C . GLU B 1 37 ? -17.641 -15.641 14.047 1 98.44 37 GLU B C 1
ATOM 3298 O O . GLU B 1 37 ? -16.859 -15.883 14.969 1 98.44 37 GLU B O 1
ATOM 3303 N N . MET B 1 38 ? -17.391 -15.93 12.766 1 98.44 38 MET B N 1
ATOM 3304 C CA . MET B 1 38 ? -16.094 -16.5 12.383 1 98.44 38 MET B CA 1
ATOM 3305 C C . MET B 1 38 ? -14.961 -15.57 12.797 1 98.44 38 MET B C 1
ATOM 3307 O O . MET B 1 38 ? -13.945 -16.016 13.328 1 98.44 38 MET B O 1
ATOM 3311 N N . TYR B 1 39 ? -15.164 -14.266 12.5 1 98.19 39 TYR B N 1
ATOM 3312 C CA . TYR B 1 39 ? -14.156 -13.281 12.875 1 98.19 39 TYR B CA 1
ATOM 3313 C C . TYR B 1 39 ? -13.922 -13.289 14.383 1 98.19 39 TYR B C 1
ATOM 3315 O O . TYR B 1 39 ? -12.773 -13.234 14.836 1 98.19 39 TYR B O 1
ATOM 3323 N N . SER B 1 40 ? -14.969 -13.312 15.141 1 98.06 40 SER B N 1
ATOM 3324 C CA . SER B 1 40 ? -14.875 -13.344 16.594 1 98.06 40 SER B CA 1
ATOM 3325 C C . SER B 1 40 ? -14.078 -14.555 17.078 1 98.06 40 SER B C 1
ATOM 3327 O O . SER B 1 40 ? -13.297 -14.461 18.016 1 98.06 40 SER B O 1
ATOM 3329 N N . ASN B 1 41 ? -14.195 -15.688 16.422 1 98.31 41 ASN B N 1
ATOM 3330 C CA . ASN B 1 41 ? -13.516 -16.922 16.781 1 98.31 41 ASN B CA 1
ATOM 3331 C C . ASN B 1 41 ? -12.031 -16.875 16.422 1 98.31 41 ASN B C 1
ATOM 3333 O O . ASN B 1 41 ? -11.211 -17.531 17.062 1 98.31 41 ASN B O 1
ATOM 3337 N N . LEU B 1 42 ? -11.727 -16.062 15.398 1 98.06 42 LEU B N 1
ATOM 3338 C CA . LEU B 1 42 ? -10.391 -16.156 14.828 1 98.06 42 LEU B CA 1
ATOM 3339 C C . LEU B 1 42 ? -9.531 -14.961 15.25 1 98.06 42 LEU B C 1
ATOM 3341 O O . LEU B 1 42 ? -8.305 -15.008 15.148 1 98.06 42 LEU B O 1
ATOM 3345 N N . ARG B 1 43 ? -10.117 -13.875 15.711 1 95.62 43 ARG B N 1
ATOM 3346 C CA . ARG B 1 43 ? -9.445 -12.586 15.852 1 95.62 43 ARG B CA 1
ATOM 3347 C C . ARG B 1 43 ? -8.359 -12.641 16.922 1 95.62 43 ARG B C 1
ATOM 3349 O O . ARG B 1 43 ? -7.461 -11.797 16.938 1 95.62 43 ARG B O 1
ATOM 3356 N N . ASP B 1 44 ? -8.375 -13.562 17.844 1 94.38 44 ASP B N 1
ATOM 3357 C CA . ASP B 1 44 ? -7.367 -13.625 18.906 1 94.38 44 ASP B CA 1
ATOM 3358 C C . ASP B 1 44 ? -6.32 -14.688 18.594 1 94.38 44 ASP B C 1
ATOM 3360 O O . ASP B 1 44 ? -5.465 -14.984 19.438 1 94.38 44 ASP B O 1
ATOM 3364 N N . LYS B 1 45 ? -6.367 -15.344 17.438 1 95.75 45 LYS B N 1
ATOM 3365 C CA . LYS B 1 45 ? -5.398 -16.359 17.031 1 95.75 45 LYS B CA 1
ATOM 3366 C C . LYS B 1 45 ? -4.273 -15.734 16.203 1 95.75 45 LYS B C 1
ATOM 3368 O O . LYS B 1 45 ? -4.445 -14.672 15.609 1 95.75 45 LYS B O 1
ATOM 3373 N N . GLU B 1 46 ? -3.152 -16.344 16.203 1 94.81 46 GLU B N 1
ATOM 3374 C CA . GLU B 1 46 ? -2.016 -15.992 15.352 1 94.81 46 GLU B CA 1
ATOM 3375 C C . GLU B 1 46 ? -1.161 -17.219 15.047 1 94.81 46 GLU B C 1
ATOM 3377 O O . GLU B 1 46 ? -1.151 -18.188 15.812 1 94.81 46 GLU B O 1
ATOM 3382 N N . THR B 1 47 ? -0.544 -17.234 13.969 1 96.62 47 THR B N 1
ATOM 3383 C CA . THR B 1 47 ? 0.411 -18.297 13.648 1 96.62 47 THR B CA 1
ATOM 3384 C C . THR B 1 47 ? 1.669 -18.172 14.5 1 96.62 47 THR B C 1
ATOM 3386 O O . THR B 1 47 ? 1.861 -17.156 15.18 1 96.62 47 THR B O 1
ATOM 3389 N N . PRO B 1 48 ? 2.559 -19.203 14.508 1 95.38 48 PRO B N 1
ATOM 3390 C CA . PRO B 1 48 ? 3.801 -19.109 15.273 1 95.38 48 PRO B CA 1
ATOM 3391 C C . PRO B 1 48 ? 4.656 -17.906 14.883 1 95.38 48 PRO B C 1
ATOM 3393 O O . PRO B 1 48 ? 5.371 -17.344 15.719 1 95.38 48 PRO B O 1
ATOM 3396 N N . SER B 1 49 ? 4.559 -17.453 13.641 1 95.19 49 SER B N 1
ATOM 3397 C CA . SER B 1 49 ? 5.344 -16.312 13.18 1 95.19 49 SER B CA 1
ATOM 3398 C C . SER B 1 49 ? 4.637 -15 13.484 1 95.19 49 SER B C 1
ATOM 3400 O O . SER B 1 49 ? 5.18 -13.922 13.227 1 95.19 49 SER B O 1
ATOM 3402 N N . GLY B 1 50 ? 3.408 -15.055 13.977 1 93.81 50 GLY B N 1
ATOM 3403 C CA . GLY B 1 50 ? 2.705 -13.859 14.406 1 93.81 50 GLY B CA 1
ATOM 3404 C C . GLY B 1 50 ? 1.697 -13.359 13.391 1 93.81 50 GLY B C 1
ATOM 3405 O O . GLY B 1 50 ? 1.181 -12.25 13.508 1 93.81 50 GLY B O 1
ATOM 3406 N N . PHE B 1 51 ? 1.381 -14.102 12.406 1 94.94 51 PHE B N 1
ATOM 3407 C CA . PHE B 1 51 ? 0.415 -13.734 11.383 1 94.94 51 PHE B CA 1
ATOM 3408 C C . PHE B 1 51 ? -1.011 -13.906 11.891 1 94.94 51 PHE B C 1
ATOM 3410 O O . PHE B 1 51 ? -1.343 -14.93 12.492 1 94.94 51 PHE B O 1
ATOM 3417 N N . THR B 1 52 ? -1.873 -12.922 11.711 1 94.88 52 THR B N 1
ATOM 3418 C CA . THR B 1 52 ? -3.209 -12.914 12.289 1 94.88 52 THR B CA 1
ATOM 3419 C C . THR B 1 52 ? -4.273 -12.992 11.203 1 94.88 52 THR B C 1
ATOM 3421 O O . THR B 1 52 ? -3.957 -12.945 10.016 1 94.88 52 THR B O 1
ATOM 3424 N N . VAL B 1 53 ? -5.562 -13.148 11.656 1 96.06 53 VAL B N 1
ATOM 3425 C CA . VAL B 1 53 ? -6.648 -13.219 10.68 1 96.06 53 VAL B CA 1
ATOM 3426 C C . VAL B 1 53 ? -6.789 -11.875 9.969 1 96.06 53 VAL B C 1
ATOM 3428 O O . VAL B 1 53 ? -7.121 -11.828 8.781 1 96.06 53 VAL B O 1
ATOM 3431 N N . ASP B 1 54 ? -6.5 -10.766 10.656 1 94.62 54 ASP B N 1
ATOM 3432 C CA . ASP B 1 54 ? -6.574 -9.445 10.031 1 94.62 54 ASP B CA 1
ATOM 3433 C C . ASP B 1 54 ? -5.527 -9.305 8.93 1 94.62 54 ASP B C 1
ATOM 3435 O O . ASP B 1 54 ? -5.766 -8.625 7.93 1 94.62 54 ASP B O 1
ATOM 3439 N N . ASP B 1 55 ? -4.402 -9.945 9.141 1 93.75 55 ASP B N 1
ATOM 3440 C CA . ASP B 1 55 ? -3.406 -9.977 8.078 1 93.75 55 ASP B CA 1
ATOM 3441 C C . ASP B 1 55 ? -3.902 -10.789 6.883 1 93.75 55 ASP B C 1
ATOM 3443 O O . ASP B 1 55 ? -3.719 -10.383 5.73 1 93.75 55 ASP B O 1
ATOM 3447 N N . VAL B 1 56 ? -4.547 -11.883 7.117 1 95.38 56 VAL B N 1
ATOM 3448 C CA . VAL B 1 56 ? -5.035 -12.789 6.086 1 95.38 56 VAL B CA 1
ATOM 3449 C C . VAL B 1 56 ? -6.039 -12.062 5.195 1 95.38 56 VAL B C 1
ATOM 3451 O O . VAL B 1 56 ? -6.012 -12.211 3.969 1 95.38 56 VAL B O 1
ATOM 3454 N N . ILE B 1 57 ? -6.891 -11.242 5.781 1 95.62 57 ILE B N 1
ATOM 3455 C CA . ILE B 1 57 ? -8.07 -10.766 5.062 1 95.62 57 ILE B CA 1
ATOM 3456 C C . ILE B 1 57 ? -7.82 -9.352 4.551 1 95.62 57 ILE B C 1
ATOM 3458 O O . ILE B 1 57 ? -8.625 -8.812 3.779 1 95.62 57 ILE B O 1
ATOM 3462 N N . GLN B 1 58 ? -6.723 -8.664 4.945 1 92.94 58 GLN B N 1
ATOM 3463 C CA . GLN B 1 58 ? -6.559 -7.23 4.73 1 92.94 58 GLN B CA 1
ATOM 3464 C C . GLN B 1 58 ? -6.594 -6.887 3.244 1 92.94 58 GLN B C 1
ATOM 3466 O O . GLN B 1 58 ? -7.172 -5.875 2.848 1 92.94 58 GLN B O 1
ATOM 3471 N N . THR B 1 59 ? -5.895 -7.688 2.443 1 91.81 59 THR B N 1
ATOM 3472 C CA . THR B 1 59 ? -5.871 -7.434 1.007 1 91.81 59 THR B CA 1
ATOM 3473 C C . THR B 1 59 ? -7.285 -7.41 0.438 1 91.81 59 THR B C 1
ATOM 3475 O O . THR B 1 59 ? -7.598 -6.605 -0.442 1 91.81 59 THR B O 1
ATOM 3478 N N . GLY B 1 60 ? -8.141 -8.312 0.861 1 93.56 60 GLY B N 1
ATOM 3479 C CA . GLY B 1 60 ? -9.516 -8.359 0.403 1 93.56 60 GLY B CA 1
ATOM 3480 C C . GLY B 1 60 ? -10.352 -7.203 0.924 1 93.56 60 GLY B C 1
ATOM 3481 O O . GLY B 1 60 ? -11.266 -6.734 0.243 1 93.56 60 GLY B O 1
ATOM 3482 N N . VAL B 1 61 ? -10.039 -6.793 2.154 1 93.88 61 VAL B N 1
ATOM 3483 C CA . VAL B 1 61 ? -10.75 -5.676 2.764 1 93.88 61 VAL B CA 1
ATOM 3484 C C . VAL B 1 61 ? -10.422 -4.387 2.01 1 93.88 61 VAL B C 1
ATOM 3486 O O . VAL B 1 61 ? -11.32 -3.594 1.708 1 93.88 61 VAL B O 1
ATOM 3489 N N . ASP B 1 62 ? -9.203 -4.203 1.654 1 90.94 62 ASP B N 1
ATOM 3490 C CA . ASP B 1 62 ? -8.758 -2.965 1.021 1 90.94 62 ASP B CA 1
ATOM 3491 C C . ASP B 1 62 ? -9.117 -2.945 -0.462 1 90.94 62 ASP B C 1
ATOM 3493 O O . ASP B 1 62 ? -9.094 -1.891 -1.099 1 90.94 62 ASP B O 1
ATOM 3497 N N . ASN B 1 63 ? -9.398 -4.133 -0.994 1 89.44 63 ASN B N 1
ATOM 3498 C CA . ASN B 1 63 ? -9.758 -4.246 -2.4 1 89.44 63 ASN B CA 1
ATOM 3499 C C . ASN B 1 63 ? -11.133 -4.895 -2.572 1 89.44 63 ASN B C 1
ATOM 3501 O O . ASN B 1 63 ? -11.242 -6.117 -2.643 1 89.44 63 ASN B O 1
ATOM 3505 N N . PRO B 1 64 ? -12.117 -4.113 -2.719 1 89.06 64 PRO B N 1
ATOM 3506 C CA . PRO B 1 64 ? -13.477 -4.648 -2.758 1 89.06 64 PRO B CA 1
ATOM 3507 C C . PRO B 1 64 ? -13.742 -5.508 -3.992 1 89.06 64 PRO B C 1
ATOM 3509 O O . PRO B 1 64 ? -14.703 -6.281 -4.02 1 89.06 64 PRO B O 1
ATOM 3512 N N . GLY B 1 65 ? -12.883 -5.387 -4.91 1 85.56 65 GLY B N 1
ATOM 3513 C CA . GLY B 1 65 ? -13.07 -6.199 -6.098 1 85.56 65 GLY B CA 1
ATOM 3514 C C . GLY B 1 65 ? -13.961 -5.547 -7.137 1 85.56 65 GLY B C 1
ATOM 3515 O O . GLY B 1 65 ? -14.305 -4.371 -7.016 1 85.56 65 GLY B O 1
ATOM 3516 N N . HIS B 1 66 ? -14.117 -6.191 -8.227 1 83.62 66 HIS B N 1
ATOM 3517 C CA . HIS B 1 66 ? -14.953 -5.766 -9.344 1 83.62 66 HIS B CA 1
ATOM 3518 C C . HIS B 1 66 ? -16.234 -6.598 -9.43 1 83.62 66 HIS B C 1
ATOM 3520 O O . HIS B 1 66 ? -16.219 -7.793 -9.117 1 83.62 66 HIS B O 1
ATOM 3526 N N . PRO B 1 67 ? -17.281 -5.973 -9.836 1 81.62 67 PRO B N 1
ATOM 3527 C CA . PRO B 1 67 ? -18.547 -6.703 -9.875 1 81.62 67 PRO B CA 1
ATOM 3528 C C . PRO B 1 67 ? -18.484 -7.949 -10.75 1 81.62 67 PRO B C 1
ATOM 3530 O O . PRO B 1 67 ? -19.188 -8.93 -10.492 1 81.62 67 PRO B O 1
ATOM 3533 N N . PHE B 1 68 ? -17.562 -7.969 -11.688 1 79.12 68 PHE B N 1
ATOM 3534 C CA . PHE B 1 68 ? -17.594 -9.047 -12.656 1 79.12 68 PHE B CA 1
ATOM 3535 C C . PHE B 1 68 ? -16.391 -9.969 -12.492 1 79.12 68 PHE B C 1
ATOM 3537 O O . PHE B 1 68 ? -16.266 -10.969 -13.195 1 79.12 68 PHE B O 1
ATOM 3544 N N . ILE B 1 69 ? -15.531 -9.68 -11.625 1 78.75 69 ILE B N 1
ATOM 3545 C CA . ILE B 1 69 ? -14.336 -10.484 -11.398 1 78.75 69 ILE B CA 1
ATOM 3546 C C . ILE B 1 69 ? -14.188 -10.789 -9.914 1 78.75 69 ILE B C 1
ATOM 3548 O O . ILE B 1 69 ? -14.047 -9.867 -9.102 1 78.75 69 ILE B O 1
ATOM 3552 N N . MET B 1 70 ? -14.219 -11.992 -9.68 1 86.44 70 MET B N 1
ATOM 3553 C CA . MET B 1 70 ? -14.109 -12.406 -8.281 1 86.44 70 MET B CA 1
ATOM 3554 C C . MET B 1 70 ? -12.664 -12.703 -7.914 1 86.44 70 MET B C 1
ATOM 3556 O O . MET B 1 70 ? -12.047 -13.609 -8.477 1 86.44 70 MET B O 1
ATOM 3560 N N . THR B 1 71 ? -12.125 -11.977 -7.055 1 90.31 71 THR B N 1
ATOM 3561 C CA . THR B 1 71 ? -10.789 -12.242 -6.523 1 90.31 71 THR B CA 1
ATOM 3562 C C . THR B 1 71 ? -10.867 -13.062 -5.242 1 90.31 71 THR B C 1
ATOM 3564 O O . THR B 1 71 ? -11.961 -13.344 -4.746 1 90.31 71 THR B O 1
ATOM 3567 N N . VAL B 1 72 ? -9.742 -13.531 -4.754 1 95.25 72 VAL B N 1
ATOM 3568 C CA . VAL B 1 72 ? -9.734 -14.375 -3.566 1 95.25 72 VAL B CA 1
ATOM 3569 C C . VAL B 1 72 ? -9.992 -13.531 -2.32 1 95.25 72 VAL B C 1
ATOM 3571 O O . VAL B 1 72 ? -10.836 -13.875 -1.495 1 95.25 72 VAL B O 1
ATOM 3574 N N . GLY B 1 73 ? -9.172 -12.508 -2.148 1 95.06 73 GLY B N 1
ATOM 3575 C CA . GLY B 1 73 ? -9.352 -11.602 -1.028 1 95.06 73 GLY B CA 1
ATOM 3576 C C . GLY B 1 73 ? -8.57 -12.016 0.207 1 95.06 73 GLY B C 1
ATOM 3577 O O . GLY B 1 73 ? -8.773 -11.461 1.29 1 95.06 73 GLY B O 1
ATOM 3578 N N . CYS B 1 74 ? -7.723 -13.031 0.096 1 95.44 74 CYS B N 1
ATOM 3579 C CA . CYS B 1 74 ? -6.895 -13.508 1.201 1 95.44 74 CYS B CA 1
ATOM 3580 C C . CYS B 1 74 ? -5.473 -13.797 0.734 1 95.44 74 CYS B C 1
ATOM 3582 O O . CYS B 1 74 ? -5.254 -14.117 -0.436 1 95.44 74 CYS B O 1
ATOM 3584 N N . VAL B 1 75 ? -4.598 -13.695 1.709 1 95.88 75 VAL B N 1
ATOM 3585 C CA . VAL B 1 75 ? -3.238 -14.172 1.481 1 95.88 75 VAL B CA 1
ATOM 3586 C C . VAL B 1 75 ? -2.732 -14.906 2.723 1 95.88 75 VAL B C 1
ATOM 3588 O O . VAL B 1 75 ? -3.221 -14.672 3.83 1 95.88 75 VAL B O 1
ATOM 3591 N N . ALA B 1 76 ? -1.781 -15.766 2.533 1 96.94 76 ALA B N 1
ATOM 3592 C CA . ALA B 1 76 ? -1.11 -16.453 3.637 1 96.94 76 ALA B CA 1
ATOM 3593 C C . ALA B 1 76 ? 0.234 -15.797 3.949 1 96.94 76 ALA B C 1
ATOM 3595 O O . ALA B 1 76 ? 0.919 -15.312 3.047 1 96.94 76 ALA B O 1
ATOM 3596 N N . GLY B 1 77 ? 0.598 -15.836 5.234 1 95.88 77 GLY B N 1
ATOM 3597 C CA . GLY B 1 77 ? 1.873 -15.266 5.648 1 95.88 77 GLY B CA 1
ATOM 3598 C C . GLY B 1 77 ? 2.92 -16.328 5.957 1 95.88 77 GLY B C 1
ATOM 3599 O O . GLY B 1 77 ? 4.109 -16.016 6.043 1 95.88 77 GLY B O 1
ATOM 3600 N N . ASP B 1 78 ? 2.521 -17.5 6.148 1 96.88 78 ASP B N 1
ATOM 3601 C CA . ASP B 1 78 ? 3.377 -18.656 6.422 1 96.88 78 ASP B CA 1
ATOM 3602 C C . ASP B 1 78 ? 2.623 -19.953 6.195 1 96.88 78 ASP B C 1
ATOM 3604 O O . ASP B 1 78 ? 1.462 -19.953 5.781 1 96.88 78 ASP B O 1
ATOM 3608 N N . GLU B 1 79 ? 3.342 -21.031 6.309 1 98.19 79 GLU B N 1
ATOM 3609 C CA . GLU B 1 79 ? 2.77 -22.359 6.043 1 98.19 79 GLU B CA 1
ATOM 3610 C C . GLU B 1 79 ? 1.621 -22.656 6.996 1 98.19 79 GLU B C 1
ATOM 3612 O O . GLU B 1 79 ? 0.609 -23.234 6.598 1 98.19 79 GLU B O 1
ATOM 3617 N N . GLU B 1 80 ? 1.687 -22.266 8.234 1 98.25 80 GLU B N 1
ATOM 3618 C CA . GLU B 1 80 ? 0.732 -22.578 9.297 1 98.25 80 GLU B CA 1
ATOM 3619 C C . GLU B 1 80 ? -0.56 -21.781 9.125 1 98.25 80 GLU B C 1
ATOM 3621 O O . GLU B 1 80 ? -1.57 -22.094 9.766 1 98.25 80 GLU B O 1
ATOM 3626 N N . THR B 1 81 ? -0.555 -20.766 8.289 1 98.06 81 THR B N 1
ATOM 3627 C CA . THR B 1 81 ? -1.736 -19.938 8.055 1 98.06 81 THR B CA 1
ATOM 3628 C C . THR B 1 81 ? -2.936 -20.797 7.68 1 98.06 81 THR B C 1
ATOM 3630 O O . THR B 1 81 ? -4.039 -20.594 8.188 1 98.06 81 THR B O 1
ATOM 3633 N N . TYR B 1 82 ? -2.736 -21.797 6.84 1 98.62 82 TYR B N 1
ATOM 3634 C CA . TYR B 1 82 ? -3.812 -22.609 6.289 1 98.62 82 TYR B CA 1
ATOM 3635 C C . TYR B 1 82 ? -4.367 -23.578 7.336 1 98.62 82 TYR B C 1
ATOM 3637 O O . TYR B 1 82 ? -5.457 -24.125 7.172 1 98.62 82 TYR B O 1
ATOM 3645 N N . GLU B 1 83 ? -3.621 -23.766 8.383 1 98.31 83 GLU B N 1
ATOM 3646 C CA . GLU B 1 83 ? -4.113 -24.578 9.492 1 98.31 83 GLU B CA 1
ATOM 3647 C C . GLU B 1 83 ? -4.766 -23.719 10.57 1 98.31 83 GLU B C 1
ATOM 3649 O O . GLU B 1 83 ? -5.875 -24.016 11.016 1 98.31 83 GLU B O 1
ATOM 3654 N N . VAL B 1 84 ? -4.125 -22.688 11.008 1 98.31 84 VAL B N 1
ATOM 3655 C CA . VAL B 1 84 ? -4.586 -21.844 12.094 1 98.31 84 VAL B CA 1
ATOM 3656 C C . VAL B 1 84 ? -5.91 -21.188 11.711 1 98.31 84 VAL B C 1
ATOM 3658 O O . VAL B 1 84 ? -6.809 -21.047 12.547 1 98.31 84 VAL B O 1
ATOM 3661 N N . PHE B 1 85 ? -6.062 -20.844 10.438 1 98.56 85 PHE B N 1
ATOM 3662 C CA . PHE B 1 85 ? -7.246 -20.109 10.008 1 98.56 85 PHE B CA 1
ATOM 3663 C C . PHE B 1 85 ? -8.07 -20.953 9.031 1 98.56 85 PHE B C 1
ATOM 3665 O O . PHE B 1 85 ? -8.711 -20.406 8.125 1 98.56 85 PHE B O 1
ATOM 3672 N N . LYS B 1 86 ? -8.07 -22.234 9.148 1 98.56 86 LYS B N 1
ATOM 3673 C CA . LYS B 1 86 ? -8.758 -23.156 8.242 1 98.56 86 LYS B CA 1
ATOM 3674 C C . LYS B 1 86 ? -10.266 -22.906 8.25 1 98.56 86 LYS B C 1
ATOM 3676 O O . LYS B 1 86 ? -10.938 -23.141 7.25 1 98.56 86 LYS B O 1
ATOM 3681 N N . GLU B 1 87 ? -10.82 -22.406 9.414 1 98.62 87 GLU B N 1
ATOM 3682 C CA . GLU B 1 87 ? -12.242 -22.094 9.484 1 98.62 87 GLU B CA 1
ATOM 3683 C C . GLU B 1 87 ? -12.648 -21.109 8.383 1 98.62 87 GLU B C 1
ATOM 3685 O O . GLU B 1 87 ? -13.758 -21.203 7.848 1 98.62 87 GLU B O 1
ATOM 3690 N N . LEU B 1 88 ? -11.828 -20.188 8.047 1 98.81 88 LEU B N 1
ATOM 3691 C CA . LEU B 1 88 ? -12.062 -19.203 6.992 1 98.81 88 LEU B CA 1
ATOM 3692 C C . LEU B 1 88 ? -11.539 -19.719 5.652 1 98.81 88 LEU B C 1
ATOM 3694 O O . LEU B 1 88 ? -12.242 -19.656 4.641 1 98.81 88 LEU B O 1
ATOM 3698 N N . LEU B 1 89 ? -10.344 -20.281 5.652 1 98.75 89 LEU B N 1
ATOM 3699 C CA . LEU B 1 89 ? -9.633 -20.531 4.402 1 98.75 89 LEU B CA 1
ATOM 3700 C C . LEU B 1 89 ? -10.172 -21.781 3.713 1 98.75 89 LEU B C 1
ATOM 3702 O O . LEU B 1 89 ? -10.195 -21.844 2.482 1 98.75 89 LEU B O 1
ATOM 3706 N N . ASP B 1 90 ? -10.617 -22.75 4.449 1 98.62 90 ASP B N 1
ATOM 3707 C CA . ASP B 1 90 ? -11.156 -23.953 3.816 1 98.62 90 ASP B CA 1
ATOM 3708 C C . ASP B 1 90 ? -12.359 -23.609 2.936 1 98.62 90 ASP B C 1
ATOM 3710 O O . ASP B 1 90 ? -12.406 -24 1.767 1 98.62 90 ASP B O 1
ATOM 3714 N N . PRO B 1 91 ? -13.352 -22.859 3.49 1 98.62 91 PRO B N 1
ATOM 3715 C CA . PRO B 1 91 ? -14.484 -22.5 2.627 1 98.62 91 PRO B CA 1
ATOM 3716 C C . PRO B 1 91 ? -14.07 -21.625 1.454 1 98.62 91 PRO B C 1
ATOM 3718 O O . PRO B 1 91 ? -14.641 -21.719 0.365 1 98.62 91 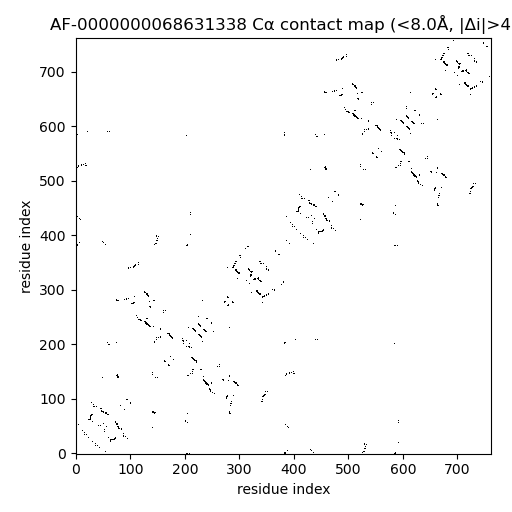PRO B O 1
ATOM 3721 N N . VAL B 1 92 ? -13.148 -20.734 1.624 1 98.56 92 VAL B N 1
ATOM 3722 C CA . VAL B 1 92 ? -12.648 -19.875 0.543 1 98.56 92 VAL B CA 1
ATOM 3723 C C . VAL B 1 92 ? -12.031 -20.75 -0.55 1 98.56 92 VAL B C 1
ATOM 3725 O O . VAL B 1 92 ? -12.312 -20.562 -1.735 1 98.56 92 VAL B O 1
ATOM 3728 N N . ILE B 1 93 ? -11.195 -21.672 -0.131 1 98.44 93 ILE B N 1
ATOM 3729 C CA . ILE B 1 93 ? -10.531 -22.594 -1.055 1 98.44 93 ILE B CA 1
ATOM 3730 C C . ILE B 1 93 ? -11.57 -23.438 -1.779 1 98.44 93 ILE B C 1
ATOM 3732 O O . ILE B 1 93 ? -11.492 -23.625 -2.996 1 98.44 93 ILE B O 1
ATOM 3736 N N . GLU B 1 94 ? -12.531 -23.938 -1.016 1 98.12 94 GLU B N 1
ATOM 3737 C CA . GLU B 1 94 ? -13.594 -24.75 -1.604 1 98.12 94 GLU B CA 1
ATOM 3738 C C . GLU B 1 94 ? -14.352 -23.969 -2.674 1 98.12 94 GLU B C 1
ATOM 3740 O O . GLU B 1 94 ? -14.602 -24.484 -3.766 1 98.12 94 GLU B O 1
ATOM 3745 N N . ASP B 1 95 ? -14.695 -22.781 -2.354 1 96.62 95 ASP B N 1
ATOM 3746 C CA . ASP B 1 95 ? -15.43 -21.938 -3.289 1 96.62 95 ASP B CA 1
ATOM 3747 C C . ASP B 1 95 ? -14.578 -21.594 -4.504 1 96.62 95 ASP B C 1
ATOM 3749 O O . ASP B 1 95 ? -15.031 -21.719 -5.645 1 96.62 95 ASP B O 1
ATOM 3753 N N . ARG B 1 96 ? -13.391 -21.188 -4.324 1 95.94 96 ARG B N 1
ATOM 3754 C CA . ARG B 1 96 ? -12.5 -20.734 -5.387 1 95.94 96 ARG B CA 1
ATOM 3755 C C . ARG B 1 96 ? -12.148 -21.875 -6.336 1 95.94 96 ARG B C 1
ATOM 3757 O O . ARG B 1 96 ? -11.992 -21.656 -7.543 1 95.94 96 ARG B O 1
ATOM 3764 N N . HIS B 1 97 ? -11.992 -23.078 -5.793 1 95.88 97 HIS B N 1
ATOM 3765 C CA . HIS B 1 97 ? -11.508 -24.203 -6.578 1 95.88 97 HIS B CA 1
ATOM 3766 C C . HIS B 1 97 ? -12.648 -25.156 -6.949 1 95.88 97 HIS B C 1
ATOM 3768 O O . HIS B 1 97 ? -12.43 -26.359 -7.133 1 95.88 97 HIS B O 1
ATOM 3774 N N . GLY B 1 98 ? -13.844 -24.672 -6.977 1 92.31 98 GLY B N 1
ATOM 3775 C CA . GLY B 1 98 ? -14.969 -25.391 -7.551 1 92.31 98 GLY B CA 1
ATOM 3776 C C . GLY B 1 98 ? -15.398 -26.578 -6.723 1 92.31 98 GLY B C 1
ATOM 3777 O O . GLY B 1 98 ? -15.727 -27.641 -7.266 1 92.31 98 GLY B O 1
ATOM 3778 N N . GLY B 1 99 ? -15.242 -26.5 -5.422 1 96.31 99 GLY B N 1
ATOM 3779 C CA . GLY B 1 99 ? -15.789 -27.531 -4.559 1 96.31 99 GLY B CA 1
ATOM 3780 C C . GLY B 1 99 ? -14.727 -28.422 -3.939 1 96.31 99 GLY B C 1
ATOM 3781 O O . GLY B 1 99 ? -15.016 -29.547 -3.531 1 96.31 99 GLY B O 1
ATOM 3782 N N . TYR B 1 100 ? -13.523 -28 -3.902 1 97.44 100 TYR B N 1
ATOM 3783 C CA . TYR B 1 100 ? -12.461 -28.766 -3.252 1 97.44 100 TYR B CA 1
ATOM 3784 C C . TYR B 1 100 ? -12.672 -28.812 -1.744 1 97.44 100 TYR B C 1
ATOM 3786 O O . TYR B 1 100 ? -12.422 -27.828 -1.041 1 97.44 100 TYR B O 1
ATOM 3794 N N . LYS B 1 101 ? -12.992 -29.922 -1.167 1 97.94 101 LYS B N 1
ATOM 3795 C CA . LYS B 1 101 ? -13.406 -30.062 0.227 1 97.94 101 LYS B CA 1
ATOM 3796 C C . LYS B 1 101 ? -12.195 -30.172 1.15 1 97.94 101 LYS B C 1
ATOM 3798 O O . LYS B 1 101 ? -11.109 -30.562 0.719 1 97.94 101 LYS B O 1
ATOM 3803 N N . PRO B 1 102 ? -12.438 -29.844 2.434 1 96.75 102 PRO B N 1
ATOM 3804 C CA . PRO B 1 102 ? -11.344 -29.922 3.404 1 96.75 102 PRO B CA 1
ATOM 3805 C C . PRO B 1 102 ? -10.766 -31.344 3.529 1 96.75 102 PRO B C 1
ATOM 3807 O O . PRO B 1 102 ? -9.617 -31.5 3.947 1 96.75 102 PRO B O 1
ATOM 3810 N N . SER B 1 103 ? -11.492 -32.344 3.145 1 97.31 103 SER B N 1
ATOM 3811 C CA . SER B 1 103 ? -11.055 -33.719 3.291 1 97.31 103 SER B CA 1
ATOM 3812 C C . SER B 1 103 ? -10.375 -34.219 2.023 1 97.31 103 SER B C 1
ATOM 3814 O O . SER B 1 103 ? -9.797 -35.312 2.014 1 97.31 103 SER B O 1
ATOM 3816 N N . ASP B 1 104 ? -10.453 -33.469 0.94 1 97.75 104 ASP B N 1
ATOM 3817 C CA . ASP B 1 104 ? -9.883 -33.906 -0.328 1 97.75 104 ASP B CA 1
ATOM 3818 C C . ASP B 1 104 ? -8.359 -33.938 -0.259 1 97.75 104 ASP B C 1
ATOM 3820 O O . ASP B 1 104 ? -7.754 -33.281 0.59 1 97.75 104 ASP B O 1
ATOM 3824 N N . LYS B 1 105 ? -7.777 -34.75 -1.13 1 97.69 105 LYS B N 1
ATOM 3825 C CA . LYS B 1 105 ? -6.328 -34.875 -1.226 1 97.69 105 LYS B CA 1
ATOM 3826 C C . LYS B 1 105 ? -5.824 -34.469 -2.6 1 97.69 105 LYS B C 1
ATOM 3828 O O . LYS B 1 105 ? -6.516 -34.625 -3.604 1 97.69 105 LYS B O 1
ATOM 3833 N N . HIS B 1 106 ? -4.641 -33.875 -2.635 1 97.25 106 HIS B N 1
ATOM 3834 C CA . HIS B 1 106 ? -4.047 -33.375 -3.871 1 97.25 106 HIS B CA 1
ATOM 3835 C C . HIS B 1 106 ? -3.172 -34.438 -4.523 1 97.25 106 HIS B C 1
ATOM 3837 O O . HIS B 1 106 ? -2.547 -35.25 -3.83 1 97.25 106 HIS B O 1
ATOM 3843 N N . LYS B 1 107 ? -3.168 -34.5 -5.871 1 95.44 107 LYS B N 1
ATOM 3844 C CA . LYS B 1 107 ? -2.352 -35.406 -6.641 1 95.44 107 LYS B CA 1
ATOM 3845 C C . LYS B 1 107 ? -1.19 -34.688 -7.324 1 95.44 107 LYS B C 1
ATOM 3847 O O . LYS B 1 107 ? -1.296 -33.531 -7.656 1 95.44 107 LYS B O 1
ATOM 3852 N N . THR B 1 108 ? -0.136 -35.406 -7.535 1 95.88 108 THR B N 1
ATOM 3853 C CA . THR B 1 108 ? 1.031 -34.875 -8.227 1 95.88 108 THR B CA 1
ATOM 3854 C C . THR B 1 108 ? 1.536 -35.844 -9.273 1 95.88 108 THR B C 1
ATOM 3856 O O . THR B 1 108 ? 1.48 -37.062 -9.062 1 95.88 108 THR B O 1
ATOM 3859 N N . ASP B 1 109 ? 1.875 -35.469 -10.438 1 97.81 109 ASP B N 1
ATOM 3860 C CA . ASP B 1 109 ? 2.535 -36.188 -11.516 1 97.81 109 ASP B CA 1
ATOM 3861 C C . ASP B 1 109 ? 3.459 -35.281 -12.312 1 97.81 109 ASP B C 1
ATOM 3863 O O . ASP B 1 109 ? 3.004 -34.531 -13.188 1 97.81 109 ASP B O 1
ATOM 3867 N N . LEU B 1 110 ? 4.746 -35.438 -12.055 1 97.19 110 LEU B N 1
ATOM 3868 C CA . LEU B 1 110 ? 5.746 -34.594 -12.727 1 97.19 110 LEU B CA 1
ATOM 3869 C C . LEU B 1 110 ? 6.543 -35.406 -13.734 1 97.19 110 LEU B C 1
ATOM 3871 O O . LEU B 1 110 ? 7.652 -35.031 -14.109 1 97.19 110 LEU B O 1
ATOM 3875 N N . ASN B 1 111 ? 6.008 -36.562 -14.102 1 98.12 111 ASN B N 1
ATOM 3876 C CA . ASN B 1 111 ? 6.629 -37.344 -15.172 1 98.12 111 ASN B CA 1
ATOM 3877 C C . ASN B 1 111 ? 6.195 -36.844 -16.547 1 98.12 111 ASN B C 1
ATOM 3879 O O . ASN B 1 111 ? 5.129 -37.219 -17.047 1 98.12 111 ASN B O 1
ATOM 3883 N N . PRO B 1 112 ? 7.066 -36.156 -17.203 1 97.75 112 PRO B N 1
ATOM 3884 C CA . PRO B 1 112 ? 6.66 -35.562 -18.469 1 97.75 112 PRO B CA 1
ATOM 3885 C C . PRO B 1 112 ? 6.312 -36.594 -19.531 1 97.75 112 PRO B C 1
ATOM 3887 O O . PRO B 1 112 ? 5.598 -36.281 -20.5 1 97.75 112 PRO B O 1
ATOM 3890 N N . ASP B 1 113 ? 6.734 -37.781 -19.391 1 97.88 113 ASP B N 1
ATOM 3891 C CA . ASP B 1 113 ? 6.48 -38.812 -20.391 1 97.88 113 ASP B CA 1
ATOM 3892 C C . ASP B 1 113 ? 5.008 -39.219 -20.391 1 97.88 113 ASP B C 1
ATOM 3894 O O . ASP B 1 113 ? 4.539 -39.875 -21.328 1 97.88 113 ASP B O 1
ATOM 3898 N N . ASN B 1 114 ? 4.324 -38.875 -19.359 1 98.5 114 ASN B N 1
ATOM 3899 C CA . ASN B 1 114 ? 2.906 -39.219 -19.266 1 98.5 114 ASN B CA 1
ATOM 3900 C C . ASN B 1 114 ? 2.049 -38.281 -20.109 1 98.5 114 ASN B C 1
ATOM 3902 O O . ASN B 1 114 ? 0.861 -38.531 -20.312 1 98.5 114 ASN B O 1
ATOM 3906 N N . LEU B 1 115 ? 2.613 -37.188 -20.562 1 98.31 115 LEU B N 1
ATOM 3907 C CA . LEU B 1 115 ? 1.895 -36.25 -21.438 1 98.31 115 LEU B CA 1
ATOM 3908 C C . LEU B 1 115 ? 1.701 -36.875 -22.828 1 98.31 115 LEU B C 1
ATOM 3910 O O . LEU B 1 115 ? 2.635 -37.438 -23.391 1 98.31 115 LEU B O 1
ATOM 3914 N N . VAL B 1 116 ? 0.51 -36.781 -23.297 1 98.06 116 VAL B N 1
ATOM 3915 C CA . VAL B 1 116 ? 0.211 -37.281 -24.641 1 98.06 116 VAL B CA 1
ATOM 3916 C C . VAL B 1 116 ? 0.057 -36.094 -25.594 1 98.06 116 VAL B C 1
ATOM 3918 O O . VAL B 1 116 ? -0.774 -35.219 -25.359 1 98.06 116 VAL B O 1
ATOM 3921 N N . GLY B 1 117 ? 0.907 -36.094 -26.641 1 96.62 117 GLY B N 1
ATOM 3922 C CA . GLY B 1 117 ? 0.871 -35 -27.594 1 96.62 117 GLY B CA 1
ATOM 3923 C C . GLY B 1 117 ? 1.61 -33.781 -27.094 1 96.62 117 GLY B C 1
ATOM 3924 O O . GLY B 1 117 ? 2.543 -33.875 -26.297 1 96.62 117 GLY B O 1
ATOM 3925 N N . GLY B 1 118 ? 1.311 -32.594 -27.703 1 96.44 118 GLY B N 1
ATOM 3926 C CA . GLY B 1 118 ? 1.91 -31.344 -27.297 1 96.44 118 GLY B CA 1
ATOM 3927 C C . GLY B 1 118 ? 3.08 -30.938 -28.156 1 96.44 118 GLY B C 1
ATOM 3928 O O . GLY B 1 118 ? 3.555 -29.797 -28.062 1 96.44 118 GLY B O 1
ATOM 3929 N N . ASP B 1 119 ? 3.488 -31.828 -28.969 1 96.69 119 ASP B N 1
ATOM 3930 C CA . ASP B 1 119 ? 4.551 -31.484 -29.906 1 96.69 119 ASP B CA 1
ATOM 3931 C C . ASP B 1 119 ? 3.986 -31.203 -31.297 1 96.69 119 ASP B C 1
ATOM 3933 O O . ASP B 1 119 ? 4.742 -31 -32.25 1 96.69 119 ASP B O 1
ATOM 3937 N N . ASP B 1 120 ? 2.715 -31.172 -31.438 1 95.19 120 ASP B N 1
ATOM 3938 C CA . ASP B 1 120 ? 2.092 -31.078 -32.75 1 95.19 120 ASP B CA 1
ATOM 3939 C C . ASP B 1 120 ? 1.086 -29.922 -32.812 1 95.19 120 ASP B C 1
ATOM 3941 O O . ASP B 1 120 ? 0.153 -29.938 -33.594 1 95.19 120 ASP B O 1
ATOM 3945 N N . LEU B 1 121 ? 1.186 -28.953 -31.906 1 97.44 121 LEU B N 1
ATOM 3946 C CA . LEU B 1 121 ? 0.318 -27.781 -32 1 97.44 121 LEU B CA 1
ATOM 3947 C C . LEU B 1 121 ? 0.661 -26.938 -33.219 1 97.44 121 LEU B C 1
ATOM 3949 O O . LEU B 1 121 ? 1.838 -26.75 -33.531 1 97.44 121 LEU B O 1
ATOM 3953 N N . ASP B 1 122 ? -0.309 -26.469 -33.938 1 97.44 122 ASP B N 1
ATOM 3954 C CA . ASP B 1 122 ? -0.145 -25.828 -35.219 1 97.44 122 ASP B CA 1
ATOM 3955 C C . ASP B 1 122 ? 0.612 -24.516 -35.094 1 97.44 122 ASP B C 1
ATOM 3957 O O . ASP B 1 122 ? 0.108 -23.547 -34.5 1 97.44 122 ASP B O 1
ATOM 3961 N N . PRO B 1 123 ? 1.783 -24.422 -35.719 1 96.75 123 PRO B N 1
ATOM 3962 C CA . PRO B 1 123 ? 2.613 -23.219 -35.562 1 96.75 123 PRO B CA 1
ATOM 3963 C C . PRO B 1 123 ? 1.998 -21.984 -36.219 1 96.75 123 PRO B C 1
ATOM 3965 O O . PRO B 1 123 ? 2.438 -20.859 -35.969 1 96.75 123 PRO B O 1
ATOM 3968 N N . ASN B 1 124 ? 1.063 -22.156 -37.062 1 96.88 124 ASN B N 1
ATOM 3969 C CA . ASN B 1 124 ? 0.388 -21.016 -37.688 1 96.88 124 ASN B CA 1
ATOM 3970 C C . ASN B 1 124 ? -0.514 -20.297 -36.688 1 96.88 124 ASN B C 1
ATOM 3972 O O . ASN B 1 124 ? -0.908 -19.156 -36.906 1 96.88 124 ASN B O 1
ATOM 3976 N N . TYR B 1 125 ? -0.833 -20.984 -35.625 1 97.88 125 TYR B N 1
ATOM 3977 C CA . TYR B 1 125 ? -1.774 -20.422 -34.656 1 97.88 125 TYR B CA 1
ATOM 3978 C C . TYR B 1 125 ? -1.115 -20.219 -33.312 1 97.88 125 TYR B C 1
ATOM 3980 O O . TYR B 1 125 ? -1.352 -19.219 -32.625 1 97.88 125 TYR B O 1
ATOM 3988 N N . VAL B 1 126 ? -0.363 -21.219 -32.906 1 98.12 126 VAL B N 1
ATOM 3989 C CA . VAL B 1 126 ? 0.267 -21.156 -31.578 1 98.12 126 VAL B CA 1
ATOM 3990 C C . VAL B 1 126 ? 1.631 -20.484 -31.688 1 98.12 126 VAL B C 1
ATOM 3992 O O . VAL B 1 126 ? 2.541 -21 -32.344 1 98.12 126 VAL B O 1
ATOM 3995 N N . LEU B 1 127 ? 1.769 -19.375 -30.984 1 97.06 127 LEU B N 1
ATOM 3996 C CA . LEU B 1 127 ? 2.928 -18.516 -31.156 1 97.06 127 LEU B CA 1
ATOM 3997 C C . LEU B 1 127 ? 3.994 -18.812 -30.109 1 97.06 127 LEU B C 1
ATOM 3999 O O . LEU B 1 127 ? 5.188 -18.625 -30.359 1 97.06 127 LEU B O 1
ATOM 4003 N N . SER B 1 128 ? 3.564 -19.172 -28.906 1 97 128 SER B N 1
ATOM 4004 C CA . SER B 1 128 ? 4.488 -19.469 -27.828 1 97 128 SER B CA 1
ATOM 4005 C C . SER B 1 128 ? 3.838 -20.359 -26.766 1 97 128 SER B C 1
ATOM 4007 O O . SER B 1 128 ? 2.609 -20.453 -26.703 1 97 128 SER B O 1
ATOM 4009 N N . SER B 1 129 ? 4.652 -21.094 -26.062 1 97.88 129 SER B N 1
ATOM 4010 C CA . SER B 1 129 ? 4.219 -21.984 -24.984 1 97.88 129 SER B CA 1
ATOM 4011 C C . SER B 1 129 ? 4.98 -21.703 -23.688 1 97.88 129 SER B C 1
ATOM 4013 O O . SER B 1 129 ? 6.176 -21.406 -23.719 1 97.88 129 SER B O 1
ATOM 4015 N N . ARG B 1 130 ? 4.281 -21.812 -22.594 1 97.88 130 ARG B N 1
ATOM 4016 C CA . ARG B 1 130 ? 4.875 -21.5 -21.297 1 97.88 130 ARG B CA 1
ATOM 4017 C C . ARG B 1 130 ? 4.242 -22.344 -20.188 1 97.88 130 ARG B C 1
ATOM 4019 O O . ARG B 1 130 ? 3.029 -22.547 -20.172 1 97.88 130 ARG B O 1
ATOM 4026 N N . VAL B 1 131 ? 5.055 -22.891 -19.312 1 98.62 131 VAL B N 1
ATOM 4027 C CA . VAL B 1 131 ? 4.625 -23.562 -18.094 1 98.62 131 VAL B CA 1
ATOM 4028 C C . VAL B 1 131 ? 5.328 -22.938 -16.891 1 98.62 131 VAL B C 1
ATOM 4030 O O . VAL B 1 131 ? 6.547 -22.75 -16.891 1 98.62 131 VAL B O 1
ATOM 4033 N N . ARG B 1 132 ? 4.551 -22.547 -15.906 1 98.25 132 ARG B N 1
ATOM 4034 C CA . ARG B 1 132 ? 5.133 -21.922 -14.727 1 98.25 132 ARG B CA 1
ATOM 4035 C C . ARG B 1 132 ? 4.48 -22.438 -13.453 1 98.25 132 ARG B C 1
ATOM 4037 O O . ARG B 1 132 ? 3.346 -22.922 -13.484 1 98.25 132 ARG B O 1
ATOM 4044 N N . THR B 1 133 ? 5.199 -22.344 -12.305 1 98.56 133 THR B N 1
ATOM 4045 C CA . THR B 1 133 ? 4.656 -22.719 -11.008 1 98.56 133 THR B CA 1
ATOM 4046 C C . THR B 1 133 ? 5.352 -21.953 -9.883 1 98.56 133 THR B C 1
ATOM 4048 O O . THR B 1 133 ? 6.457 -21.438 -10.07 1 98.56 133 THR B O 1
ATOM 4051 N N . GLY B 1 134 ? 4.664 -21.828 -8.734 1 98.19 134 GLY B N 1
ATOM 4052 C CA . GLY B 1 134 ? 5.25 -21.266 -7.535 1 98.19 134 GLY B CA 1
ATOM 4053 C C . GLY B 1 134 ? 5.715 -22.312 -6.547 1 98.19 134 GLY B C 1
ATOM 4054 O O . GLY B 1 134 ? 5.098 -23.375 -6.422 1 98.19 134 GLY B O 1
ATOM 4055 N N . ARG B 1 135 ? 6.805 -22.062 -5.855 1 98.75 135 ARG B N 1
ATOM 4056 C CA . ARG B 1 135 ? 7.285 -22.875 -4.738 1 98.75 135 ARG B CA 1
ATOM 4057 C C . ARG B 1 135 ? 7.707 -21.984 -3.57 1 98.75 135 ARG B C 1
ATOM 4059 O O . ARG B 1 135 ? 8.312 -20.922 -3.773 1 98.75 135 ARG B O 1
ATOM 4066 N N . SER B 1 136 ? 7.367 -22.406 -2.414 1 98.69 136 SER B N 1
ATOM 4067 C CA . SER B 1 136 ? 7.766 -21.734 -1.188 1 98.69 136 SER B CA 1
ATOM 4068 C C . SER B 1 136 ? 8.539 -22.656 -0.261 1 98.69 136 SER B C 1
ATOM 4070 O O . SER B 1 136 ? 8.203 -23.844 -0.139 1 98.69 136 SER B O 1
ATOM 4072 N N . VAL B 1 137 ? 9.484 -22.141 0.383 1 98.5 137 VAL B N 1
ATOM 4073 C CA . VAL B 1 137 ? 10.391 -22.938 1.202 1 98.5 137 VAL B CA 1
ATOM 4074 C C . VAL B 1 137 ? 9.844 -23.047 2.623 1 98.5 137 VAL B C 1
ATOM 4076 O O . VAL B 1 137 ? 9.477 -22.031 3.236 1 98.5 137 VAL B O 1
ATOM 4079 N N . ARG B 1 138 ? 9.773 -24.281 3.135 1 98.06 138 ARG B N 1
ATOM 4080 C CA . ARG B 1 138 ? 9.32 -24.562 4.496 1 98.06 138 ARG B CA 1
ATOM 4081 C C . ARG B 1 138 ? 10.219 -23.875 5.52 1 98.06 138 ARG B C 1
ATOM 4083 O O . ARG B 1 138 ? 11.438 -23.859 5.371 1 98.06 138 ARG B O 1
ATOM 4090 N N . GLY B 1 139 ? 9.609 -23.359 6.566 1 96.69 139 GLY B N 1
ATOM 4091 C CA . GLY B 1 139 ? 10.375 -22.75 7.645 1 96.69 139 GLY B CA 1
ATOM 4092 C C . GLY B 1 139 ? 10.547 -21.25 7.48 1 96.69 139 GLY B C 1
ATOM 4093 O O . GLY B 1 139 ? 11.094 -20.578 8.359 1 96.69 139 GLY B O 1
ATOM 4094 N N . PHE B 1 140 ? 10.164 -20.703 6.383 1 97.38 140 PHE B N 1
ATOM 4095 C CA . PHE B 1 140 ? 10.219 -19.266 6.121 1 97.38 140 PHE B CA 1
ATOM 4096 C C . PHE B 1 140 ? 8.82 -18.688 5.945 1 97.38 140 PHE B C 1
ATOM 4098 O O . PHE B 1 140 ? 7.914 -19.375 5.469 1 97.38 140 PHE B O 1
ATOM 4105 N N . CYS B 1 141 ? 8.656 -17.438 6.352 1 96.69 141 CYS B N 1
ATOM 4106 C CA . CYS B 1 141 ? 7.391 -16.781 6.082 1 96.69 141 CYS B CA 1
ATOM 4107 C C . CYS B 1 141 ? 7.27 -16.406 4.609 1 96.69 141 CYS B C 1
ATOM 4109 O O . CYS B 1 141 ? 8.281 -16.203 3.932 1 96.69 141 CYS B O 1
ATOM 4111 N N . LEU B 1 142 ? 6.074 -16.375 4.145 1 97 142 LEU B N 1
ATOM 4112 C CA . LEU B 1 142 ? 5.777 -15.984 2.77 1 97 142 LEU B CA 1
ATOM 4113 C C . LEU B 1 142 ? 5.926 -14.477 2.586 1 97 142 LEU B C 1
ATOM 4115 O O . LEU B 1 142 ? 6.012 -13.734 3.566 1 97 142 LEU B O 1
ATOM 4119 N N . PRO B 1 143 ? 5.977 -13.984 1.391 1 94 143 PRO B N 1
ATOM 4120 C CA . PRO B 1 143 ? 6.32 -12.594 1.087 1 94 143 PRO B CA 1
ATOM 4121 C C . PRO B 1 143 ? 5.434 -11.594 1.823 1 94 143 PRO B C 1
ATOM 4123 O O . PRO B 1 143 ? 5.914 -10.547 2.264 1 94 143 PRO B O 1
ATOM 4126 N N . PRO B 1 144 ? 4.152 -11.82 2.062 1 92.75 144 PRO B N 1
ATOM 4127 C CA . PRO B 1 144 ? 3.348 -10.836 2.787 1 92.75 144 PRO B CA 1
ATOM 4128 C C . PRO B 1 144 ? 3.816 -10.633 4.227 1 92.75 144 PRO B C 1
ATOM 4130 O O . PRO B 1 144 ? 3.475 -9.625 4.855 1 92.75 144 PRO B O 1
ATOM 4133 N N . HIS B 1 145 ? 4.574 -11.578 4.758 1 94.19 145 HIS B N 1
ATOM 4134 C CA . HIS B 1 145 ? 4.836 -11.547 6.191 1 94.19 145 HIS B CA 1
ATOM 4135 C C . HIS B 1 145 ? 6.324 -11.711 6.484 1 94.19 145 HIS B C 1
ATOM 4137 O O . HIS B 1 145 ? 6.758 -11.57 7.629 1 94.19 145 HIS B O 1
ATOM 4143 N N . CYS B 1 146 ? 7.148 -11.961 5.516 1 95.06 146 CYS B N 1
ATOM 4144 C CA . CYS B 1 146 ? 8.555 -12.25 5.762 1 95.06 146 CYS B CA 1
ATOM 4145 C C . CYS B 1 146 ? 9.297 -10.992 6.199 1 95.06 146 CYS B C 1
ATOM 4147 O O . CYS B 1 146 ? 8.922 -9.883 5.828 1 95.06 146 CYS B O 1
ATOM 4149 N N . SER B 1 147 ? 10.297 -11.133 7.023 1 94.44 147 SER B N 1
ATOM 4150 C CA . SER B 1 147 ? 11.203 -10.039 7.367 1 94.44 147 SER B CA 1
ATOM 4151 C C . SER B 1 147 ? 12.25 -9.82 6.281 1 94.44 147 SER B C 1
ATOM 4153 O O . SER B 1 147 ? 12.336 -10.602 5.332 1 94.44 147 SER B O 1
ATOM 4155 N N . ARG B 1 148 ? 13.031 -8.766 6.418 1 95.94 148 ARG B N 1
ATOM 4156 C CA . ARG B 1 148 ? 14.102 -8.508 5.457 1 95.94 148 ARG B CA 1
ATOM 4157 C C . ARG B 1 148 ? 15.125 -9.641 5.477 1 95.94 148 ARG B C 1
ATOM 4159 O O . ARG B 1 148 ? 15.578 -10.094 4.418 1 95.94 148 ARG B O 1
ATOM 4166 N N . GLY B 1 149 ? 15.484 -10.016 6.684 1 96.75 149 GLY B N 1
ATOM 4167 C CA . GLY B 1 149 ? 16.422 -11.109 6.82 1 96.75 149 GLY B CA 1
ATOM 4168 C C . GLY B 1 149 ? 15.953 -12.391 6.16 1 96.75 149 GLY B C 1
ATOM 4169 O O . GLY B 1 149 ? 16.734 -13.078 5.492 1 96.75 149 GLY B O 1
ATOM 4170 N N . GLU B 1 150 ? 14.703 -12.75 6.316 1 96.56 150 GLU B N 1
ATOM 4171 C CA . GLU B 1 150 ? 14.141 -13.945 5.691 1 96.56 150 GLU B CA 1
ATOM 4172 C C . GLU B 1 150 ? 14.164 -13.828 4.168 1 96.56 150 GLU B C 1
ATOM 4174 O O . GLU B 1 150 ? 14.523 -14.781 3.477 1 96.56 150 GLU B O 1
ATOM 4179 N N . ARG B 1 151 ? 13.711 -12.688 3.65 1 97.06 151 ARG B N 1
ATOM 4180 C CA . ARG B 1 151 ? 13.688 -12.477 2.207 1 97.06 151 ARG B CA 1
ATOM 4181 C C . ARG B 1 151 ? 15.07 -12.648 1.604 1 97.06 151 ARG B C 1
ATOM 4183 O O . ARG B 1 151 ? 15.234 -13.289 0.564 1 97.06 151 ARG B O 1
ATOM 4190 N N . ARG B 1 152 ? 16.078 -12.078 2.244 1 97.88 152 ARG B N 1
ATOM 4191 C CA . ARG B 1 152 ? 17.453 -12.18 1.786 1 97.88 152 ARG B CA 1
ATOM 4192 C C . ARG B 1 152 ? 17.969 -13.617 1.888 1 97.88 152 ARG B C 1
ATOM 4194 O O . ARG B 1 152 ? 18.734 -14.062 1.038 1 97.88 152 ARG B O 1
ATOM 4201 N N . ALA B 1 153 ? 17.562 -14.266 2.916 1 97.75 153 ALA B N 1
ATOM 4202 C CA . ALA B 1 153 ? 17.969 -15.664 3.068 1 97.75 153 ALA B CA 1
ATOM 4203 C C . ALA B 1 153 ? 17.438 -16.516 1.916 1 97.75 153 ALA B C 1
ATOM 4205 O O . ALA B 1 153 ? 18.141 -17.375 1.39 1 97.75 153 ALA B O 1
ATOM 4206 N N . ILE B 1 154 ? 16.219 -16.297 1.553 1 97.88 154 ILE B N 1
ATOM 4207 C CA . ILE B 1 154 ? 15.617 -17.016 0.43 1 97.88 154 ILE B CA 1
ATOM 4208 C C . ILE B 1 154 ? 16.391 -16.703 -0.851 1 97.88 154 ILE B C 1
ATOM 4210 O O . ILE B 1 154 ? 16.672 -17.609 -1.644 1 97.88 154 ILE B O 1
ATOM 4214 N N . GLU B 1 155 ? 16.641 -15.445 -1.048 1 98 155 GLU B N 1
ATOM 4215 C CA . GLU B 1 155 ? 17.406 -15.055 -2.23 1 98 155 GLU B CA 1
ATOM 4216 C C . GLU B 1 155 ? 18.75 -15.758 -2.268 1 98 155 GLU B C 1
ATOM 4218 O O . GLU B 1 155 ? 19.141 -16.312 -3.301 1 98 155 GLU B O 1
ATOM 4223 N N . ASN B 1 156 ? 19.453 -15.734 -1.169 1 97.38 156 ASN B N 1
ATOM 4224 C CA . ASN B 1 156 ? 20.766 -16.375 -1.102 1 97.38 156 ASN B CA 1
ATOM 4225 C C . ASN B 1 156 ? 20.672 -17.859 -1.38 1 97.38 156 ASN B C 1
ATOM 4227 O O . ASN B 1 156 ? 21.516 -18.422 -2.082 1 97.38 156 ASN B O 1
ATOM 4231 N N . MET B 1 157 ? 19.688 -18.484 -0.8 1 96.5 157 MET B N 1
ATOM 4232 C CA . MET B 1 157 ? 19.469 -19.906 -1.045 1 96.5 157 MET B CA 1
ATOM 4233 C C . MET B 1 157 ? 19.234 -20.172 -2.527 1 96.5 157 MET B C 1
ATOM 4235 O O . MET B 1 157 ? 19.75 -21.156 -3.078 1 96.5 157 MET B O 1
ATOM 4239 N N . ALA B 1 158 ? 18.406 -19.344 -3.115 1 97.25 158 ALA B N 1
ATOM 4240 C CA . ALA B 1 158 ? 18.109 -19.484 -4.539 1 97.25 158 ALA B CA 1
ATOM 4241 C C . ALA B 1 158 ? 19.359 -19.328 -5.379 1 97.25 158 ALA B C 1
ATOM 4243 O O . ALA B 1 158 ? 19.625 -20.125 -6.277 1 97.25 158 ALA B O 1
ATOM 4244 N N . ILE B 1 159 ? 20.172 -18.297 -5.055 1 96.94 159 ILE B N 1
ATOM 4245 C CA . ILE B 1 159 ? 21.406 -18.031 -5.781 1 96.94 159 ILE B CA 1
ATOM 4246 C C . ILE B 1 159 ? 22.312 -19.25 -5.707 1 96.94 159 ILE B C 1
ATOM 4248 O O . ILE B 1 159 ? 22.812 -19.719 -6.734 1 96.94 159 ILE B O 1
ATOM 4252 N N . GLU B 1 160 ? 22.5 -19.75 -4.566 1 96.06 160 GLU B N 1
ATOM 4253 C CA . GLU B 1 160 ? 23.406 -20.875 -4.355 1 96.06 160 GLU B CA 1
ATOM 4254 C C . GLU B 1 160 ? 22.906 -22.125 -5.066 1 96.06 160 GLU B C 1
ATOM 4256 O O . GLU B 1 160 ? 23.672 -22.844 -5.715 1 96.06 160 GLU B O 1
ATOM 4261 N N . SER B 1 161 ? 21.656 -22.422 -4.934 1 96.12 161 SER B N 1
ATOM 4262 C CA . SER B 1 161 ? 21.094 -23.625 -5.523 1 96.12 161 SER B CA 1
ATOM 4263 C C . SER B 1 161 ? 21.078 -23.547 -7.047 1 96.12 161 SER B C 1
ATOM 4265 O O . SER B 1 161 ? 21.469 -24.516 -7.723 1 96.12 161 SER B O 1
ATOM 4267 N N . LEU B 1 162 ? 20.672 -22.453 -7.598 1 97.19 162 LEU B N 1
ATOM 4268 C CA . LEU B 1 162 ? 20.516 -22.312 -9.039 1 97.19 162 LEU B CA 1
ATOM 4269 C C . LEU B 1 162 ? 21.875 -22.281 -9.727 1 97.19 162 LEU B C 1
ATOM 4271 O O . LEU B 1 162 ? 22 -22.625 -10.906 1 97.19 162 LEU B O 1
ATOM 4275 N N . ALA B 1 163 ? 22.906 -21.875 -8.977 1 96.06 163 ALA B N 1
ATOM 4276 C CA . ALA B 1 163 ? 24.266 -21.844 -9.516 1 96.06 163 ALA B CA 1
ATOM 4277 C C . ALA B 1 163 ? 24.766 -23.25 -9.812 1 96.06 163 ALA B C 1
ATOM 4279 O O . ALA B 1 163 ? 25.719 -23.422 -10.586 1 96.06 163 ALA B O 1
ATOM 4280 N N . SER B 1 164 ? 24.156 -24.203 -9.234 1 95.25 164 SER B N 1
ATOM 4281 C CA . SER B 1 164 ? 24.609 -25.578 -9.383 1 95.25 164 SER B CA 1
ATOM 4282 C C . SER B 1 164 ? 23.984 -26.234 -10.609 1 95.25 164 SER B C 1
ATOM 4284 O O . SER B 1 164 ? 24.344 -27.359 -10.969 1 95.25 164 SER B O 1
ATOM 4286 N N . LEU B 1 165 ? 23.031 -25.562 -11.211 1 96.56 165 LEU B N 1
ATOM 4287 C CA . LEU B 1 165 ? 22.422 -26.109 -12.422 1 96.56 165 LEU B CA 1
ATOM 4288 C C . LEU B 1 165 ? 23.438 -26.125 -13.57 1 96.56 165 LEU B C 1
ATOM 4290 O O . LEU B 1 165 ? 24.266 -25.219 -13.688 1 96.56 165 LEU B O 1
ATOM 4294 N N . ASP B 1 166 ? 23.422 -27.188 -14.375 1 95.75 166 ASP B N 1
ATOM 4295 C CA . ASP B 1 166 ? 24.391 -27.375 -15.445 1 95.75 166 ASP B CA 1
ATOM 4296 C C . ASP B 1 166 ? 23.719 -27.781 -16.75 1 95.75 166 ASP B C 1
ATOM 4298 O O . ASP B 1 166 ? 22.484 -27.828 -16.828 1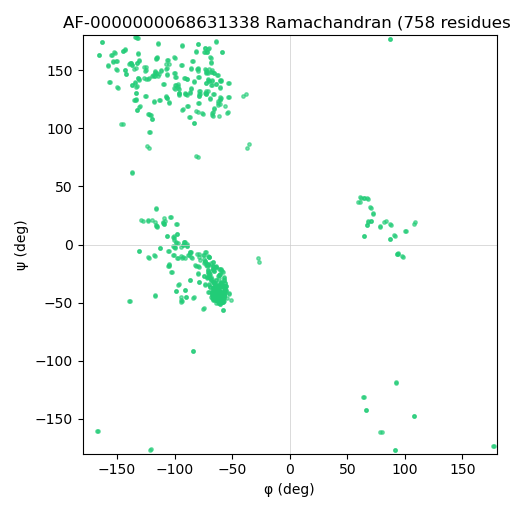 95.75 166 ASP B O 1
ATOM 4302 N N . GLY B 1 167 ? 24.578 -27.938 -17.75 1 96 167 GLY B N 1
ATOM 4303 C CA . GLY B 1 167 ? 24.047 -28.328 -19.047 1 96 167 GLY B CA 1
ATOM 4304 C C . GLY B 1 167 ? 23.109 -27.281 -19.641 1 96 167 GLY B C 1
ATOM 4305 O O . GLY B 1 167 ? 23.453 -26.094 -19.688 1 96 167 GLY B O 1
ATOM 4306 N N . ASP B 1 168 ? 21.938 -27.734 -20.094 1 95.62 168 ASP B N 1
ATOM 4307 C CA . ASP B 1 168 ? 20.969 -26.844 -20.719 1 95.62 168 ASP B CA 1
ATOM 4308 C C . ASP B 1 168 ? 20.344 -25.906 -19.703 1 95.62 168 ASP B C 1
ATOM 4310 O O . ASP B 1 168 ? 19.734 -24.891 -20.062 1 95.62 168 ASP B O 1
ATOM 4314 N N . LEU B 1 169 ? 20.594 -26.188 -18.422 1 97.12 169 LEU B N 1
ATOM 4315 C CA . LEU B 1 169 ? 20 -25.375 -17.359 1 97.12 169 LEU B CA 1
ATOM 4316 C C . LEU B 1 169 ? 21.047 -24.469 -16.719 1 97.12 169 LEU B C 1
ATOM 4318 O O . LEU B 1 169 ? 20.766 -23.781 -15.734 1 97.12 169 LEU B O 1
ATOM 4322 N N 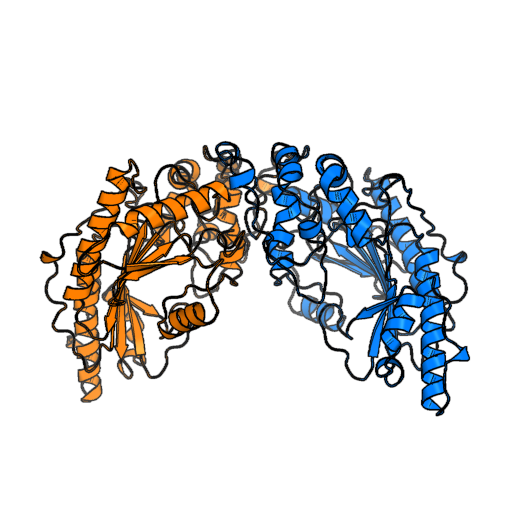. ASN B 1 170 ? 22.25 -24.469 -17.344 1 97.5 170 ASN B N 1
ATOM 4323 C CA . ASN B 1 170 ? 23.234 -23.5 -16.875 1 97.5 170 ASN B CA 1
ATOM 4324 C C . ASN B 1 170 ? 22.781 -22.062 -17.109 1 97.5 170 ASN B C 1
ATOM 4326 O O . ASN B 1 170 ? 22.203 -21.75 -18.156 1 97.5 170 ASN B O 1
ATOM 4330 N N . GLY B 1 171 ? 23.016 -21.219 -16.109 1 97.25 171 GLY B N 1
ATOM 4331 C CA . GLY B 1 171 ? 22.547 -19.844 -16.266 1 97.25 171 GLY B CA 1
ATOM 4332 C C . GLY B 1 171 ? 23.109 -18.891 -15.25 1 97.25 171 GLY B C 1
ATOM 4333 O O . GLY B 1 171 ? 24.188 -19.109 -14.711 1 97.25 171 GLY B O 1
ATOM 4334 N N . GLN B 1 172 ? 22.359 -17.75 -15.148 1 95.19 172 GLN B N 1
ATOM 4335 C CA . GLN B 1 172 ? 22.875 -16.656 -14.328 1 95.19 172 GLN B CA 1
ATOM 4336 C C . GLN B 1 172 ? 21.734 -15.969 -13.57 1 95.19 172 GLN B C 1
ATOM 4338 O O . GLN B 1 172 ? 20.625 -15.859 -14.086 1 95.19 172 GLN B O 1
ATOM 4343 N N . TYR B 1 173 ? 22.141 -15.516 -12.359 1 96.69 173 TYR B N 1
ATOM 4344 C CA . TYR B 1 173 ? 21.203 -14.773 -11.523 1 96.69 173 TYR B CA 1
ATOM 4345 C C . TYR B 1 173 ? 21.438 -13.273 -11.648 1 96.69 173 TYR B C 1
ATOM 4347 O O . TYR B 1 173 ? 22.578 -12.812 -11.695 1 96.69 173 TYR B O 1
ATOM 4355 N N . TYR B 1 174 ? 20.375 -12.523 -11.75 1 95.94 174 TYR B N 1
ATOM 4356 C CA . TYR B 1 174 ? 20.375 -11.062 -11.773 1 95.94 174 TYR B CA 1
ATOM 4357 C C . TYR B 1 174 ? 19.562 -10.5 -10.617 1 95.94 174 TYR B C 1
ATOM 4359 O O . TYR B 1 174 ? 18.328 -10.516 -10.641 1 95.94 174 TYR B O 1
ATOM 4367 N N . ALA B 1 175 ? 20.266 -9.938 -9.641 1 95.62 175 ALA B N 1
ATOM 4368 C CA . ALA B 1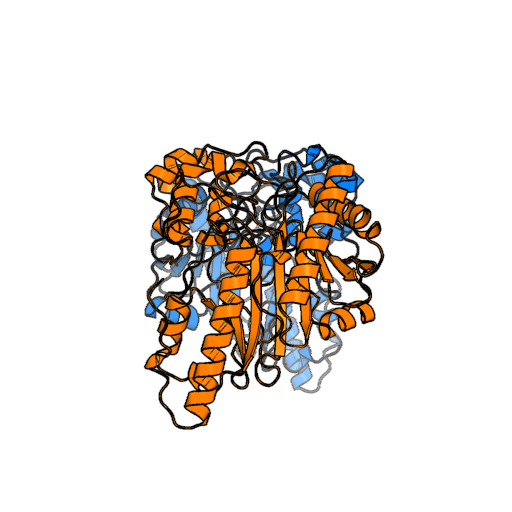 175 ? 19.578 -9.281 -8.531 1 95.62 175 ALA B CA 1
ATOM 4369 C C . ALA B 1 175 ? 18.953 -7.961 -8.969 1 95.62 175 ALA B C 1
ATOM 4371 O O . ALA B 1 175 ? 19.547 -7.207 -9.742 1 95.62 175 ALA B O 1
ATOM 4372 N N . LEU B 1 176 ? 17.719 -7.648 -8.516 1 94.25 176 LEU B N 1
ATOM 4373 C CA . LEU B 1 176 ? 17.062 -6.414 -8.914 1 94.25 176 LEU B CA 1
ATOM 4374 C C . LEU B 1 176 ? 17.797 -5.195 -8.367 1 94.25 176 LEU B C 1
ATOM 4376 O O . LEU B 1 176 ? 17.859 -4.16 -9.031 1 94.25 176 LEU B O 1
ATOM 4380 N N . LYS B 1 177 ? 18.219 -5.191 -7.105 1 90.19 177 LYS B N 1
ATOM 4381 C CA . LYS B 1 177 ? 18.828 -4.031 -6.449 1 90.19 177 LYS B CA 1
ATOM 4382 C C . LYS B 1 177 ? 20.094 -3.586 -7.164 1 90.19 177 LYS B C 1
ATOM 4384 O O . LYS B 1 177 ? 20.469 -2.414 -7.105 1 90.19 177 LYS B O 1
ATOM 4389 N N . ASN B 1 178 ? 20.797 -4.391 -7.957 1 83.56 178 ASN B N 1
ATOM 4390 C CA . ASN B 1 178 ? 22.078 -4.07 -8.57 1 83.56 178 ASN B CA 1
ATOM 4391 C C . ASN B 1 178 ? 22.031 -4.195 -10.086 1 83.56 178 ASN B C 1
ATOM 4393 O O . ASN B 1 178 ? 23.062 -4.352 -10.742 1 83.56 178 ASN B O 1
ATOM 4397 N N . MET B 1 179 ? 20.859 -4.133 -10.5 1 88.31 179 MET B N 1
ATOM 4398 C CA . MET B 1 179 ? 20.75 -4.312 -11.945 1 88.31 179 MET B CA 1
ATOM 4399 C C . MET B 1 179 ? 21.125 -3.037 -12.688 1 88.31 179 MET B C 1
ATOM 4401 O O . MET B 1 179 ? 20.688 -1.946 -12.32 1 88.31 179 MET B O 1
ATOM 4405 N N . THR B 1 180 ? 21.969 -3.117 -13.625 1 90.62 180 THR B N 1
ATOM 4406 C CA . THR B 1 180 ? 22.312 -1.975 -14.461 1 90.62 180 THR B CA 1
ATOM 4407 C C . THR B 1 180 ? 21.172 -1.631 -15.406 1 90.62 180 THR B C 1
ATOM 4409 O O . THR B 1 180 ? 20.281 -2.453 -15.633 1 90.62 180 THR B O 1
ATOM 4412 N N . ASP B 1 181 ? 21.203 -0.527 -15.977 1 88.94 181 ASP B N 1
ATOM 4413 C CA . ASP B 1 181 ? 20.172 -0.104 -16.922 1 88.94 181 ASP B CA 1
ATOM 4414 C C . ASP B 1 181 ? 20.141 -1.025 -18.141 1 88.94 181 ASP B C 1
ATOM 4416 O O . ASP B 1 181 ? 19.062 -1.355 -18.641 1 88.94 181 ASP B O 1
ATOM 4420 N N . ASP B 1 182 ? 21.297 -1.412 -18.547 1 92.56 182 ASP B N 1
ATOM 4421 C CA . ASP B 1 182 ? 21.391 -2.281 -19.719 1 92.56 182 ASP B CA 1
ATOM 4422 C C . ASP B 1 182 ? 20.797 -3.656 -19.422 1 92.56 182 ASP B C 1
ATOM 4424 O O . ASP B 1 182 ? 20.078 -4.219 -20.25 1 92.56 182 ASP B O 1
ATOM 4428 N N . GLU B 1 183 ? 21.141 -4.117 -18.297 1 90.44 183 GLU B N 1
ATOM 4429 C CA . GLU B 1 183 ? 20.594 -5.41 -17.891 1 90.44 183 GLU B CA 1
ATOM 4430 C C . GLU B 1 183 ? 19.078 -5.344 -17.75 1 90.44 183 GLU B C 1
ATOM 4432 O O . GLU B 1 183 ? 18.359 -6.242 -18.203 1 90.44 183 GLU B O 1
ATOM 4437 N N . GLN B 1 184 ? 18.641 -4.344 -17.141 1 89.69 184 GLN B N 1
ATOM 4438 C CA . GLN B 1 184 ? 17.203 -4.156 -16.953 1 89.69 184 GLN B CA 1
ATOM 4439 C C . GLN B 1 184 ? 16.469 -4.086 -18.281 1 89.69 184 GLN B C 1
ATOM 4441 O O . GLN B 1 184 ? 15.43 -4.723 -18.469 1 89.69 184 GLN B O 1
ATOM 4446 N N . GLN B 1 185 ? 16.984 -3.314 -19.141 1 90.44 185 GLN B N 1
ATOM 4447 C CA . GLN B 1 185 ? 16.375 -3.174 -20.469 1 90.44 185 GLN B CA 1
ATOM 4448 C C . GLN B 1 185 ? 16.344 -4.512 -21.203 1 90.44 185 GLN B C 1
ATOM 4450 O O . GLN B 1 185 ? 15.344 -4.836 -21.859 1 90.44 185 GLN B O 1
ATOM 4455 N N . GLN B 1 186 ? 17.375 -5.195 -21.094 1 89.81 186 GLN B N 1
ATOM 4456 C CA . GLN B 1 186 ? 17.406 -6.508 -21.734 1 89.81 186 GLN B CA 1
ATOM 4457 C C . GLN B 1 186 ? 16.312 -7.414 -21.188 1 89.81 186 GLN B C 1
ATOM 4459 O O . GLN B 1 186 ? 15.633 -8.109 -21.953 1 89.81 186 GLN B O 1
ATOM 4464 N N . LEU B 1 187 ? 16.234 -7.477 -19.922 1 89.94 187 LEU B N 1
ATOM 4465 C CA . LEU B 1 187 ? 15.219 -8.328 -19.281 1 89.94 187 LEU B CA 1
ATOM 4466 C C . LEU B 1 187 ? 13.812 -7.867 -19.656 1 89.94 187 LEU B C 1
ATOM 4468 O O . LEU B 1 187 ? 12.906 -8.688 -19.797 1 89.94 187 LEU B O 1
ATOM 4472 N N . ILE B 1 188 ? 13.617 -6.602 -19.75 1 86.62 188 ILE B N 1
ATOM 4473 C CA . ILE B 1 188 ? 12.344 -6.055 -20.203 1 86.62 188 ILE B CA 1
ATOM 4474 C C . ILE B 1 188 ? 12.055 -6.523 -21.625 1 86.62 188 ILE B C 1
ATOM 4476 O O . ILE B 1 188 ? 10.961 -7.023 -21.906 1 86.62 188 ILE B O 1
ATOM 4480 N N . ASP B 1 189 ? 13.07 -6.352 -22.5 1 86.19 189 ASP B N 1
ATOM 4481 C CA . ASP B 1 189 ? 12.922 -6.738 -23.906 1 86.19 189 ASP B CA 1
ATOM 4482 C C . ASP B 1 189 ? 12.617 -8.234 -24.031 1 86.19 189 ASP B C 1
ATOM 4484 O O . ASP B 1 189 ? 11.891 -8.648 -24.922 1 86.19 189 ASP B O 1
ATOM 4488 N N . ASP B 1 190 ? 13.172 -8.922 -23.141 1 86.56 190 ASP B N 1
ATOM 4489 C CA . ASP B 1 190 ? 12.992 -10.375 -23.172 1 86.56 190 ASP B CA 1
ATOM 4490 C C . ASP B 1 190 ? 11.711 -10.789 -22.469 1 86.56 190 ASP B C 1
ATOM 4492 O O . ASP B 1 190 ? 11.352 -11.969 -22.453 1 86.56 190 ASP B O 1
ATOM 4496 N N . HIS B 1 191 ? 11.062 -9.938 -21.75 1 82.31 191 HIS B N 1
ATOM 4497 C CA . HIS B 1 191 ? 9.828 -10.172 -21 1 82.31 191 HIS B CA 1
ATOM 4498 C C . HIS B 1 191 ? 10.062 -11.109 -19.828 1 82.31 191 HIS B C 1
ATOM 4500 O O . HIS B 1 191 ? 9.289 -12.039 -19.594 1 82.31 191 HIS B O 1
ATOM 4506 N N . PHE B 1 192 ? 11.25 -10.852 -19.219 1 89 192 PHE B N 1
ATOM 4507 C CA . PHE B 1 192 ? 11.633 -11.688 -18.078 1 89 192 PHE B CA 1
ATOM 4508 C C . PHE B 1 192 ? 11.398 -10.961 -16.766 1 89 192 PHE B C 1
ATOM 4510 O O . PHE B 1 192 ? 11.289 -11.586 -15.711 1 89 192 PHE B O 1
ATOM 4517 N N . LEU B 1 193 ? 11.391 -9.641 -16.859 1 87.31 193 LEU B N 1
ATOM 4518 C CA . LEU B 1 193 ? 11.367 -8.828 -15.648 1 87.31 193 LEU B CA 1
ATOM 4519 C C . LEU B 1 193 ? 9.961 -8.773 -15.062 1 87.31 193 LEU B C 1
ATOM 4521 O O . LEU B 1 193 ? 8.984 -8.617 -15.797 1 87.31 193 LEU B O 1
ATOM 4525 N N . PHE B 1 194 ? 9.891 -9.117 -13.727 1 83.88 194 PHE B N 1
ATOM 4526 C CA . PHE B 1 194 ? 8.633 -8.797 -13.062 1 83.88 194 PHE B CA 1
ATOM 4527 C C . PHE B 1 194 ? 8.664 -7.395 -12.477 1 83.88 194 PHE B C 1
ATOM 4529 O O . PHE B 1 194 ? 9.719 -6.93 -12.023 1 83.88 194 PHE B O 1
ATOM 4536 N N . ASP B 1 195 ? 7.59 -6.762 -12.562 1 78.81 195 ASP B N 1
ATOM 4537 C CA . ASP B 1 195 ? 7.516 -5.336 -12.266 1 78.81 195 ASP B CA 1
ATOM 4538 C C . ASP B 1 195 ? 7.316 -5.09 -10.773 1 78.81 195 ASP B C 1
ATOM 4540 O O . ASP B 1 195 ? 6.805 -5.957 -10.062 1 78.81 195 ASP B O 1
ATOM 4544 N N . LYS B 1 196 ? 7.848 -3.908 -10.43 1 80.94 196 LYS B N 1
ATOM 4545 C CA . LYS B 1 196 ? 7.484 -3.447 -9.094 1 80.94 196 LYS B CA 1
ATOM 4546 C C . LYS B 1 196 ? 5.969 -3.443 -8.914 1 80.94 196 LYS B C 1
ATOM 4548 O O . LYS B 1 196 ? 5.234 -2.934 -9.766 1 80.94 196 LYS B O 1
ATOM 4553 N N . PRO B 1 197 ? 5.629 -4.082 -7.883 1 78 197 PRO B N 1
ATOM 4554 C CA . PRO B 1 197 ? 4.188 -4.035 -7.645 1 78 197 PRO B CA 1
ATOM 4555 C C . PRO B 1 197 ? 3.67 -2.613 -7.434 1 78 197 PRO B C 1
ATOM 4557 O O . PRO B 1 197 ? 4.223 -1.864 -6.625 1 78 197 PRO B O 1
ATOM 4560 N N . VAL B 1 198 ? 2.676 -2.168 -8.211 1 74.12 198 VAL B N 1
ATOM 4561 C CA . VAL B 1 198 ? 2.102 -0.835 -8.055 1 74.12 198 VAL B CA 1
ATOM 4562 C C . VAL B 1 198 ? 0.597 -0.947 -7.816 1 74.12 198 VAL B C 1
ATOM 4564 O O . VAL B 1 198 ? -0.047 0.022 -7.406 1 74.12 198 VAL B O 1
ATOM 4567 N N . SER B 1 199 ? 0.107 -2.18 -8.023 1 75.5 199 SER B N 1
ATOM 4568 C CA . SER B 1 199 ? -1.324 -2.375 -7.816 1 75.5 199 SER B CA 1
ATOM 4569 C C . SER B 1 199 ? -1.688 -2.295 -6.34 1 75.5 199 SER B C 1
ATOM 4571 O O . SER B 1 199 ? -0.971 -2.83 -5.488 1 75.5 199 SER B O 1
ATOM 4573 N N . PRO B 1 200 ? -2.822 -1.665 -6.066 1 77.88 200 PRO B N 1
ATOM 4574 C CA . PRO B 1 200 ? -3.264 -1.585 -4.672 1 77.88 200 PRO B CA 1
ATOM 4575 C C . PRO B 1 200 ? -3.41 -2.959 -4.02 1 77.88 200 PRO B C 1
ATOM 4577 O O . PRO B 1 200 ? -3.133 -3.111 -2.828 1 77.88 200 PRO B O 1
ATOM 4580 N N . LEU B 1 201 ? -3.746 -3.932 -4.805 1 78.31 201 LEU B N 1
ATOM 4581 C CA . LEU B 1 201 ? -3.928 -5.281 -4.281 1 78.31 201 LEU B CA 1
ATOM 4582 C C . LEU B 1 201 ? -2.609 -5.84 -3.758 1 78.31 201 LEU B C 1
ATOM 4584 O O . LEU B 1 201 ? -2.541 -6.32 -2.623 1 78.31 201 LEU B O 1
ATOM 4588 N N . LEU B 1 202 ? -1.561 -5.699 -4.543 1 78.94 202 LEU B N 1
ATOM 4589 C CA . LEU B 1 202 ? -0.262 -6.25 -4.168 1 78.94 202 LEU B CA 1
ATOM 4590 C C . LEU B 1 202 ? 0.375 -5.426 -3.051 1 78.94 202 LEU B C 1
ATOM 4592 O O . LEU B 1 202 ? 1.012 -5.98 -2.152 1 78.94 202 LEU B O 1
ATOM 4596 N N . LEU B 1 203 ? 0.104 -4.129 -3.129 1 80.44 203 LEU B N 1
ATOM 4597 C CA . LEU B 1 203 ? 0.656 -3.256 -2.098 1 80.44 203 LEU B CA 1
ATOM 4598 C C . LEU B 1 203 ? -0.019 -3.506 -0.754 1 80.44 203 LEU B C 1
ATOM 4600 O O . LEU B 1 203 ? 0.648 -3.547 0.282 1 80.44 203 LEU B O 1
ATOM 4604 N N . ALA B 1 204 ? -1.291 -3.777 -0.781 1 80.44 204 ALA B N 1
ATOM 4605 C CA . ALA B 1 204 ? -2.047 -4.023 0.444 1 80.44 204 ALA B CA 1
ATOM 4606 C C . ALA B 1 204 ? -1.664 -5.363 1.063 1 80.44 204 ALA B C 1
ATOM 4608 O O . ALA B 1 204 ? -1.837 -5.57 2.268 1 80.44 204 ALA B O 1
ATOM 4609 N N . SER B 1 205 ? -1.136 -6.23 0.259 1 83.94 205 SER B N 1
ATOM 4610 C CA . SER B 1 205 ? -0.748 -7.543 0.762 1 83.94 205 SER B CA 1
ATOM 4611 C C . SER B 1 205 ? 0.613 -7.492 1.449 1 83.94 205 SER B C 1
ATOM 4613 O O . SER B 1 205 ? 0.99 -8.43 2.16 1 83.94 205 SER B O 1
ATOM 4615 N N . GLY B 1 206 ? 1.356 -6.426 1.151 1 84.88 206 GLY B N 1
ATOM 4616 C CA . GLY B 1 206 ? 2.672 -6.277 1.753 1 84.88 206 GLY B CA 1
ATOM 4617 C C . GLY B 1 206 ? 3.77 -6.965 0.964 1 84.88 206 GLY B C 1
ATOM 4618 O O . GLY B 1 206 ? 4.938 -6.93 1.353 1 84.88 206 GLY B O 1
ATOM 4619 N N . MET B 1 207 ? 3.469 -7.504 -0.17 1 87 207 MET B N 1
ATOM 4620 C CA . MET B 1 207 ? 4.43 -8.266 -0.961 1 87 207 MET B CA 1
ATOM 4621 C C . MET B 1 207 ? 5.496 -7.352 -1.553 1 87 207 MET B C 1
ATOM 4623 O O . MET B 1 207 ? 6.617 -7.789 -1.815 1 87 207 MET B O 1
ATOM 4627 N N . GLY B 1 208 ? 5.172 -6.094 -1.714 1 88.25 208 GLY B N 1
ATOM 4628 C CA . GLY B 1 208 ? 6.082 -5.164 -2.359 1 88.25 208 GLY B CA 1
ATOM 4629 C C . GLY B 1 208 ? 6.996 -4.449 -1.381 1 88.25 208 GLY B C 1
ATOM 4630 O O . GLY B 1 208 ? 7.832 -3.635 -1.784 1 88.25 208 GLY B O 1
ATOM 4631 N N . ARG B 1 209 ? 6.953 -4.734 -0.084 1 90 209 ARG B N 1
ATOM 4632 C CA . ARG B 1 209 ? 7.75 -4.047 0.929 1 90 209 ARG B CA 1
ATOM 4633 C C . ARG B 1 209 ? 9.242 -4.191 0.646 1 90 209 ARG B C 1
ATOM 4635 O O . ARG B 1 209 ? 9.703 -5.254 0.23 1 90 209 ARG B O 1
ATOM 4642 N N . ASP B 1 210 ? 10.016 -3.127 0.876 1 92 210 ASP B N 1
ATOM 4643 C CA . ASP B 1 210 ? 11.477 -3.094 0.793 1 92 210 ASP B CA 1
ATOM 4644 C C . ASP B 1 210 ? 11.945 -3.289 -0.646 1 92 210 ASP B C 1
ATOM 4646 O O . ASP B 1 210 ? 13.094 -3.672 -0.882 1 92 210 ASP B O 1
ATOM 4650 N N . TRP B 1 211 ? 11.07 -3.107 -1.551 1 90.94 211 TRP B N 1
ATOM 4651 C CA . TRP B 1 211 ? 11.438 -3.26 -2.955 1 90.94 211 TRP B CA 1
ATOM 4652 C C . TRP B 1 211 ? 12.641 -2.395 -3.299 1 90.94 211 TRP B C 1
ATOM 4654 O O . TRP B 1 211 ? 12.703 -1.221 -2.924 1 90.94 211 TRP B O 1
ATOM 4664 N N . PRO B 1 212 ? 13.539 -2.939 -4.086 1 93.12 212 PRO B N 1
ATOM 4665 C CA . PRO B 1 212 ? 13.633 -4.242 -4.754 1 93.12 212 PRO B CA 1
ATOM 4666 C C . PRO B 1 212 ? 14.5 -5.238 -3.986 1 93.12 212 PRO B C 1
ATOM 4668 O O . PRO B 1 212 ? 14.891 -6.273 -4.535 1 93.12 212 PRO B O 1
ATOM 4671 N N . ASP B 1 213 ? 14.742 -5 -2.785 1 94.5 213 ASP B N 1
ATOM 4672 C CA . ASP B 1 213 ? 15.688 -5.742 -1.957 1 94.5 213 ASP B CA 1
ATOM 4673 C C . ASP B 1 213 ? 15.289 -7.215 -1.862 1 94.5 213 ASP B C 1
ATOM 4675 O O . ASP B 1 213 ? 14.117 -7.539 -1.649 1 94.5 213 ASP B O 1
ATOM 4679 N N . GLY B 1 214 ? 16.281 -8.094 -2.016 1 96.5 214 GLY B N 1
ATOM 4680 C CA . GLY B 1 214 ? 16.094 -9.523 -1.829 1 96.5 214 GLY B CA 1
ATOM 4681 C C . GLY B 1 214 ? 15.305 -10.172 -2.945 1 96.5 214 GLY B C 1
ATOM 4682 O O . GLY B 1 214 ? 14.625 -11.18 -2.73 1 96.5 214 GLY B O 1
ATOM 4683 N N . ARG B 1 215 ? 15.312 -9.648 -4.121 1 96.94 215 ARG B N 1
ATOM 4684 C CA . ARG B 1 215 ? 14.562 -10.141 -5.273 1 96.94 215 ARG B CA 1
ATOM 4685 C C . ARG B 1 215 ? 15.453 -10.227 -6.508 1 96.94 215 ARG B C 1
ATOM 4687 O O . ARG B 1 215 ? 16.453 -9.508 -6.613 1 96.94 215 ARG B O 1
ATOM 4694 N N . GLY B 1 216 ? 15.07 -11.078 -7.457 1 96.88 216 GLY B N 1
ATOM 4695 C CA . GLY B 1 216 ? 15.82 -11.148 -8.703 1 96.88 216 GLY B CA 1
ATOM 4696 C C . GLY B 1 216 ? 15.305 -12.211 -9.648 1 96.88 216 GLY B C 1
ATOM 4697 O O . GLY B 1 216 ? 14.227 -12.766 -9.438 1 96.88 216 GLY B O 1
ATOM 4698 N N . ILE B 1 217 ? 16.062 -12.383 -10.727 1 97.06 217 ILE B N 1
ATOM 4699 C CA . ILE B 1 217 ? 15.688 -13.297 -11.805 1 97.06 217 ILE B CA 1
ATOM 4700 C C . ILE B 1 217 ? 16.891 -14.148 -12.188 1 97.06 217 ILE B C 1
ATOM 4702 O O . ILE B 1 217 ? 18 -13.633 -12.367 1 97.06 217 ILE B O 1
ATOM 4706 N N . TRP B 1 218 ? 16.625 -15.375 -12.242 1 97.5 218 TRP B N 1
ATOM 4707 C CA . TRP B 1 218 ? 17.594 -16.297 -12.844 1 97.5 218 TRP B CA 1
ATOM 4708 C C . TRP B 1 218 ? 17.094 -16.828 -14.18 1 97.5 218 TRP B C 1
ATOM 4710 O O . TRP B 1 218 ? 15.898 -17.125 -14.32 1 97.5 218 TRP B O 1
ATOM 4720 N N . HIS B 1 219 ? 17.938 -16.922 -15.156 1 97.31 219 HIS B N 1
ATOM 4721 C CA . HIS B 1 219 ? 17.547 -17.609 -16.391 1 97.31 219 HIS B CA 1
ATOM 4722 C C . HIS B 1 219 ? 18.734 -18.391 -16.969 1 97.31 219 HIS B C 1
ATOM 4724 O O . HIS B 1 219 ? 19.891 -18.031 -16.734 1 97.31 219 HIS B O 1
ATOM 4730 N N . ASN B 1 220 ? 18.422 -19.453 -17.641 1 97.81 220 ASN B N 1
ATOM 4731 C CA . ASN B 1 220 ? 19.469 -20.203 -18.312 1 97.81 220 ASN B CA 1
ATOM 4732 C C . ASN B 1 220 ? 19.984 -19.484 -19.547 1 97.81 220 ASN B C 1
ATOM 4734 O O . ASN B 1 220 ? 19.375 -18.5 -20 1 97.81 220 ASN B O 1
ATOM 4738 N N . ASP B 1 221 ? 21.078 -19.969 -20.109 1 96.5 221 ASP B N 1
ATOM 4739 C CA . ASP B 1 221 ? 21.719 -19.328 -21.266 1 96.5 221 ASP B CA 1
ATOM 4740 C C . ASP B 1 221 ? 20.766 -19.297 -22.469 1 96.5 221 ASP B C 1
ATOM 4742 O O . ASP B 1 221 ? 20.75 -18.328 -23.219 1 96.5 221 ASP B O 1
ATOM 4746 N N . GLY B 1 222 ? 20.016 -20.281 -22.578 1 96 222 GLY B N 1
ATOM 4747 C CA . GLY B 1 222 ? 19.109 -20.391 -23.703 1 96 222 GLY B CA 1
ATOM 4748 C C . GLY B 1 222 ? 17.859 -19.547 -23.547 1 96 222 GLY B C 1
ATOM 4749 O O . GLY B 1 222 ? 17.047 -19.453 -24.469 1 96 222 GLY B O 1
ATOM 4750 N N . LYS B 1 223 ? 17.656 -18.969 -22.375 1 96.25 223 LYS B N 1
ATOM 4751 C CA . LYS B 1 223 ? 16.516 -18.094 -22.078 1 96.25 223 LYS B CA 1
ATOM 4752 C C . LYS B 1 223 ? 15.195 -18.812 -22.266 1 96.25 223 LYS B C 1
ATOM 4754 O O . LYS B 1 223 ? 14.227 -18.234 -22.75 1 96.25 223 LYS B O 1
ATOM 4759 N N . THR B 1 224 ? 15.156 -20.047 -21.938 1 97.75 224 THR B N 1
ATOM 4760 C CA . THR B 1 224 ? 13.953 -20.859 -22.047 1 97.75 224 THR B CA 1
ATOM 4761 C C . THR B 1 224 ? 13.508 -21.359 -20.672 1 97.75 224 THR B C 1
ATOM 4763 O O . THR B 1 224 ? 12.453 -21.984 -20.547 1 97.75 224 THR B O 1
ATOM 4766 N N . PHE B 1 225 ? 14.359 -21.156 -19.719 1 98.25 225 PHE B N 1
ATOM 4767 C CA . PHE B 1 225 ? 14.086 -21.531 -18.328 1 98.25 225 PHE B CA 1
ATOM 4768 C C . PHE B 1 225 ? 14.445 -20.406 -17.375 1 98.25 225 PHE B C 1
ATOM 4770 O O . PHE B 1 225 ? 15.57 -19.906 -17.391 1 98.25 225 PHE B O 1
ATOM 4777 N N . LEU B 1 226 ? 13.492 -20 -16.562 1 97.94 226 LEU B N 1
ATOM 4778 C CA . LEU B 1 226 ? 13.664 -18.844 -15.688 1 97.94 226 LEU B CA 1
ATOM 4779 C C . LEU B 1 226 ? 13.156 -19.156 -14.281 1 97.94 226 LEU B C 1
ATOM 4781 O O . LEU B 1 226 ? 12.266 -19.984 -14.109 1 97.94 226 LEU B O 1
ATOM 4785 N N . VAL B 1 227 ? 13.742 -18.5 -13.312 1 98.31 227 VAL B N 1
ATOM 4786 C CA . VAL B 1 227 ? 13.266 -18.562 -11.938 1 98.31 227 VAL B CA 1
ATOM 4787 C C . VAL B 1 227 ? 13.172 -17.156 -11.359 1 98.31 227 VAL B C 1
ATOM 4789 O O . VAL B 1 227 ? 14.172 -16.438 -11.297 1 98.31 227 VAL B O 1
ATOM 4792 N N . TRP B 1 228 ? 11.977 -16.719 -11.039 1 97.75 228 TRP B N 1
ATOM 4793 C CA . TRP B 1 228 ? 11.789 -15.492 -10.273 1 97.75 228 TRP B CA 1
ATOM 4794 C C . TRP B 1 228 ? 11.945 -15.758 -8.781 1 97.75 228 TRP B C 1
ATOM 4796 O O . TRP B 1 228 ? 11.484 -16.781 -8.273 1 97.75 228 TRP B O 1
ATOM 4806 N N . VAL B 1 229 ? 12.57 -14.867 -8.086 1 97.94 229 VAL B N 1
ATOM 4807 C CA . VAL B 1 229 ? 12.805 -15.023 -6.652 1 97.94 229 VAL B CA 1
ATOM 4808 C C . VAL B 1 229 ? 12.102 -13.898 -5.887 1 97.94 229 VAL B C 1
ATOM 4810 O O . VAL B 1 229 ? 12.352 -12.719 -6.137 1 97.94 229 VAL B O 1
ATOM 4813 N N . ASN B 1 230 ? 11.195 -14.219 -4.926 1 97 230 ASN B N 1
ATOM 4814 C CA . ASN B 1 230 ? 10.516 -13.336 -3.986 1 97 230 ASN B CA 1
ATOM 4815 C C . ASN B 1 230 ? 9.602 -12.352 -4.707 1 97 230 ASN B C 1
ATOM 4817 O O . ASN B 1 230 ? 9.609 -11.156 -4.402 1 97 230 ASN B O 1
ATOM 4821 N N . GLU B 1 231 ? 8.93 -12.812 -5.703 1 93.56 231 GLU B N 1
ATOM 4822 C CA . GLU B 1 231 ? 7.848 -12.039 -6.312 1 93.56 231 GLU B CA 1
ATOM 4823 C C . GLU B 1 231 ? 6.539 -12.227 -5.547 1 93.56 231 GLU B C 1
ATOM 4825 O O . GLU B 1 231 ? 6.363 -11.672 -4.461 1 93.56 231 GLU B O 1
ATOM 4830 N N . GLU B 1 232 ? 5.656 -13.18 -5.875 1 92.56 232 GLU B N 1
ATOM 4831 C CA . GLU B 1 232 ? 4.441 -13.5 -5.129 1 92.56 232 GLU B CA 1
ATOM 4832 C C . GLU B 1 232 ? 4.703 -14.578 -4.082 1 92.56 232 GLU B C 1
ATOM 4834 O O . GLU B 1 232 ? 4.176 -14.508 -2.971 1 92.56 232 GLU B O 1
ATOM 4839 N N . ASP B 1 233 ? 5.516 -15.531 -4.496 1 96.88 233 ASP B N 1
ATOM 4840 C CA . ASP B 1 233 ? 6.012 -16.609 -3.645 1 96.88 233 ASP B CA 1
ATOM 4841 C C . ASP B 1 233 ? 7.535 -16.594 -3.574 1 96.88 233 ASP B C 1
ATOM 4843 O O . ASP B 1 233 ? 8.18 -15.672 -4.078 1 96.88 233 ASP B O 1
ATOM 4847 N N . HIS B 1 234 ? 8.156 -17.562 -2.91 1 98.44 234 HIS B N 1
ATOM 4848 C CA . HIS B 1 234 ? 9.617 -17.578 -2.812 1 98.44 234 HIS B CA 1
ATOM 4849 C C . HIS B 1 234 ? 10.258 -17.812 -4.176 1 98.44 234 HIS B C 1
ATOM 4851 O O . HIS B 1 234 ? 11.195 -17.109 -4.551 1 98.44 234 HIS B O 1
ATOM 4857 N N . LEU B 1 235 ? 9.727 -18.75 -4.906 1 98.56 235 LEU B N 1
ATOM 4858 C CA . LEU B 1 235 ? 10.219 -19.047 -6.25 1 98.56 235 LEU B CA 1
ATOM 4859 C C . LEU B 1 235 ? 9.062 -19.125 -7.242 1 98.56 235 LEU B C 1
ATOM 4861 O O . LEU B 1 235 ? 8 -19.656 -6.914 1 98.56 235 LEU B O 1
ATOM 4865 N N . ARG B 1 236 ? 9.281 -18.656 -8.406 1 98.19 236 ARG B N 1
ATOM 4866 C CA . ARG B 1 236 ? 8.461 -18.953 -9.578 1 98.19 236 ARG B CA 1
ATOM 4867 C C . ARG B 1 236 ? 9.305 -19.547 -10.703 1 98.19 236 ARG B C 1
ATOM 4869 O O . ARG B 1 236 ? 10.133 -18.844 -11.289 1 98.19 236 ARG B O 1
ATOM 4876 N N . VAL B 1 237 ? 9.055 -20.766 -10.977 1 98.44 237 VAL B N 1
ATOM 4877 C CA . VAL B 1 237 ? 9.812 -21.484 -11.992 1 98.44 237 VAL B CA 1
ATOM 4878 C C . VAL B 1 237 ? 9.055 -21.453 -13.312 1 98.44 237 VAL B C 1
ATOM 4880 O O . VAL B 1 237 ? 7.867 -21.781 -13.367 1 98.44 237 VAL B O 1
ATOM 4883 N N . ILE B 1 238 ? 9.719 -21.094 -14.383 1 98.25 238 ILE B N 1
ATOM 4884 C CA . ILE B 1 238 ? 9.055 -20.875 -15.664 1 98.25 238 ILE B CA 1
ATOM 4885 C C . ILE B 1 238 ? 9.844 -21.547 -16.781 1 98.25 238 ILE B C 1
ATOM 4887 O O . ILE B 1 238 ? 11.055 -21.328 -16.906 1 98.25 238 ILE B O 1
ATOM 4891 N N . SER B 1 239 ? 9.305 -22.375 -17.531 1 98.69 239 SER B N 1
ATOM 4892 C CA . SER B 1 239 ? 9.789 -22.891 -18.797 1 98.69 239 SER B CA 1
ATOM 4893 C C . SER B 1 239 ? 8.992 -22.328 -19.969 1 98.69 239 SER B C 1
ATOM 4895 O O . SER B 1 239 ? 7.758 -22.359 -19.969 1 98.69 239 SER B O 1
ATOM 4897 N N . MET B 1 240 ? 9.695 -21.766 -20.938 1 97.69 240 MET B N 1
ATOM 4898 C CA . MET B 1 240 ? 8.969 -21.141 -22.031 1 97.69 240 MET B CA 1
ATOM 4899 C C . MET B 1 240 ? 9.781 -21.188 -23.328 1 97.69 240 MET B C 1
ATOM 4901 O O . MET B 1 240 ? 11 -21.359 -23.281 1 97.69 240 MET B O 1
ATOM 4905 N N . GLN B 1 241 ? 9.172 -21.094 -24.438 1 96.56 241 GLN B N 1
ATOM 4906 C CA . GLN B 1 241 ? 9.812 -20.938 -25.734 1 96.56 241 GLN B CA 1
ATOM 4907 C C . GLN B 1 241 ? 8.805 -20.5 -26.797 1 96.56 241 GLN B C 1
ATOM 4909 O O . GLN B 1 241 ? 7.598 -20.547 -26.562 1 96.56 241 GLN B O 1
ATOM 4914 N N . LYS B 1 242 ? 9.328 -20 -27.906 1 96.06 242 LYS B N 1
ATOM 4915 C CA . LYS B 1 242 ? 8.492 -19.703 -29.062 1 96.06 242 LYS B CA 1
ATOM 4916 C C . LYS B 1 242 ? 7.949 -20.984 -29.688 1 96.06 242 LYS B C 1
ATOM 4918 O O . LYS B 1 242 ? 8.57 -22.047 -29.594 1 96.06 242 LYS B O 1
ATOM 4923 N N . GLY B 1 243 ? 6.77 -20.844 -30.234 1 96.44 243 GLY B N 1
ATOM 4924 C CA . GLY B 1 243 ? 6.16 -21.984 -30.906 1 96.44 243 GLY B CA 1
ATOM 4925 C C . GLY B 1 243 ? 5.285 -22.828 -30 1 96.44 243 GLY B C 1
ATOM 4926 O O . GLY B 1 243 ? 5.117 -22.5 -28.812 1 96.44 243 GLY B O 1
ATOM 4927 N N . GLY B 1 244 ? 4.766 -23.906 -30.562 1 96.88 244 GLY B N 1
ATOM 4928 C CA . GLY B 1 244 ? 3.738 -24.672 -29.859 1 96.88 244 GLY B CA 1
ATOM 4929 C C . GLY B 1 244 ? 4.23 -26 -29.344 1 96.88 244 GLY B C 1
ATOM 4930 O O . GLY B 1 244 ? 3.436 -26.906 -29.078 1 96.88 244 GLY B O 1
ATOM 4931 N N . ASN B 1 245 ? 5.566 -26.156 -29.188 1 98 245 ASN B N 1
ATOM 4932 C CA . ASN B 1 245 ? 6.078 -27.422 -28.672 1 98 245 ASN B CA 1
ATOM 4933 C C . ASN B 1 245 ? 5.949 -27.5 -27.156 1 98 245 ASN B C 1
ATOM 4935 O O . ASN B 1 245 ? 6.953 -27.547 -26.453 1 98 245 ASN B O 1
ATOM 4939 N N . MET B 1 246 ? 4.762 -27.719 -26.672 1 98.56 246 MET B N 1
ATOM 4940 C CA . MET B 1 246 ? 4.445 -27.797 -25.25 1 98.56 246 MET B CA 1
ATOM 4941 C C . MET B 1 246 ? 5.121 -29 -24.594 1 98.56 246 MET B C 1
ATOM 4943 O O . MET B 1 246 ? 5.52 -28.938 -23.438 1 98.56 246 MET B O 1
ATOM 4947 N N . LYS B 1 247 ? 5.266 -30.047 -25.344 1 98.44 247 LYS B N 1
ATOM 4948 C CA . LYS B 1 247 ? 5.918 -31.234 -24.828 1 98.44 247 LYS B CA 1
ATOM 4949 C C . LYS B 1 247 ? 7.348 -30.938 -24.375 1 98.44 247 LYS B C 1
ATOM 4951 O O . LYS B 1 247 ? 7.766 -31.359 -23.297 1 98.44 247 LYS B O 1
ATOM 4956 N N . GLU B 1 248 ? 8.07 -30.25 -25.203 1 98.38 248 GLU B N 1
ATOM 4957 C CA . GLU B 1 248 ? 9.438 -29.859 -24.875 1 98.38 248 GLU B CA 1
ATOM 4958 C C . GLU B 1 248 ? 9.469 -28.906 -23.688 1 98.38 248 GLU B C 1
ATOM 4960 O O . GLU B 1 248 ? 10.312 -29.047 -22.797 1 98.38 248 GLU B O 1
ATOM 4965 N N . VAL B 1 249 ? 8.625 -27.953 -23.688 1 98.62 249 VAL B N 1
ATOM 4966 C CA . VAL B 1 249 ? 8.547 -26.953 -22.609 1 98.62 249 VAL B CA 1
ATOM 4967 C C . VAL B 1 249 ? 8.234 -27.656 -21.297 1 98.62 249 VAL B C 1
ATOM 4969 O O . VAL B 1 249 ? 8.875 -27.375 -20.281 1 98.62 249 VAL B O 1
ATOM 4972 N N . PHE B 1 250 ? 7.316 -28.609 -21.328 1 98.81 250 PHE B N 1
ATOM 4973 C CA . PHE B 1 250 ? 6.895 -29.312 -20.125 1 98.81 250 PHE B CA 1
ATOM 4974 C C . PHE B 1 250 ? 7.996 -30.234 -19.625 1 98.81 250 PHE B C 1
ATOM 4976 O O . PHE B 1 250 ? 8.219 -30.359 -18.422 1 98.81 250 PHE B O 1
ATOM 4983 N N . HIS B 1 251 ? 8.609 -30.859 -20.547 1 98.62 251 HIS B N 1
ATOM 4984 C CA . HIS B 1 251 ? 9.734 -31.703 -20.172 1 98.62 251 HIS B CA 1
ATOM 4985 C C . HIS B 1 251 ? 10.82 -30.906 -19.469 1 98.62 251 HIS B C 1
ATOM 4987 O O . HIS B 1 251 ? 11.336 -31.312 -18.422 1 98.62 251 HIS B O 1
ATOM 4993 N N . ARG B 1 252 ? 11.242 -29.781 -20 1 98.56 252 ARG B N 1
ATOM 4994 C CA . ARG B 1 252 ? 12.234 -28.906 -19.391 1 98.56 252 ARG B CA 1
ATOM 4995 C C . ARG B 1 252 ? 11.766 -28.422 -18.016 1 98.56 252 ARG B C 1
ATOM 4997 O O . ARG B 1 252 ? 12.555 -28.375 -17.078 1 98.56 252 ARG B O 1
ATOM 5004 N N . PHE B 1 253 ? 10.57 -28.109 -17.938 1 98.62 253 PHE B N 1
ATOM 5005 C CA . PHE B 1 253 ? 9.961 -27.672 -16.688 1 98.62 253 PHE B CA 1
ATOM 5006 C C . PHE B 1 253 ? 10.109 -28.719 -15.602 1 98.62 253 PHE B C 1
ATOM 5008 O O . PHE B 1 253 ? 10.594 -28.438 -14.508 1 98.62 253 PHE B O 1
ATOM 5015 N N . CYS B 1 254 ? 9.617 -29.906 -15.914 1 98.5 254 CYS B N 1
ATOM 5016 C CA . CYS B 1 254 ? 9.648 -31 -14.945 1 98.5 254 CYS B CA 1
ATOM 5017 C C . CYS B 1 254 ? 11.078 -31.328 -14.539 1 98.5 254 CYS B C 1
ATOM 5019 O O . CYS B 1 254 ? 11.352 -31.531 -13.352 1 98.5 254 CYS B O 1
ATOM 5021 N N . THR B 1 255 ? 11.93 -31.375 -15.531 1 97.75 255 THR B N 1
ATOM 5022 C CA . THR B 1 255 ? 13.336 -31.672 -15.258 1 97.75 255 THR B CA 1
ATOM 5023 C C . THR B 1 255 ? 13.953 -30.594 -14.375 1 97.75 255 THR B C 1
ATOM 5025 O O . THR B 1 255 ? 14.602 -30.906 -13.375 1 97.75 255 THR B O 1
ATOM 5028 N N . GLY B 1 256 ? 13.773 -29.375 -14.773 1 98 256 GLY B N 1
ATOM 5029 C CA . GLY B 1 256 ? 14.328 -28.266 -14.023 1 98 256 GLY B CA 1
ATOM 5030 C C . GLY B 1 256 ? 13.781 -28.172 -12.609 1 98 256 GLY B C 1
ATOM 5031 O O . GLY B 1 256 ? 14.531 -27.953 -11.656 1 98 256 GLY B O 1
ATOM 5032 N N . LEU B 1 257 ? 12.508 -28.312 -12.477 1 98.12 257 LEU B N 1
ATOM 5033 C CA . LEU B 1 257 ? 11.859 -28.219 -11.172 1 98.12 257 LEU B CA 1
ATOM 5034 C C . LEU B 1 257 ? 12.359 -29.312 -10.234 1 98.12 257 LEU B C 1
ATOM 5036 O O . LEU B 1 257 ? 12.617 -29.062 -9.062 1 98.12 257 LEU B O 1
ATOM 5040 N N . THR B 1 258 ? 12.438 -30.516 -10.75 1 97.25 258 THR B N 1
ATOM 5041 C CA . THR B 1 258 ? 12.922 -31.641 -9.969 1 97.25 258 THR B CA 1
ATOM 5042 C C . THR B 1 258 ? 14.359 -31.422 -9.516 1 97.25 258 THR B C 1
ATOM 5044 O O . THR B 1 258 ? 14.711 -31.719 -8.375 1 97.25 258 THR B O 1
ATOM 5047 N N . LYS B 1 259 ? 15.18 -30.906 -10.375 1 97.06 259 LYS B N 1
ATOM 5048 C CA . LYS B 1 259 ? 16.562 -30.609 -10.031 1 97.06 259 LYS B CA 1
ATOM 5049 C C . LYS B 1 259 ? 16.656 -29.547 -8.945 1 97.06 259 LYS B C 1
ATOM 5051 O O . LYS B 1 259 ? 17.438 -29.672 -8 1 97.06 259 LYS B O 1
ATOM 5056 N N . ILE B 1 260 ? 15.883 -28.531 -9.109 1 97.38 260 ILE B N 1
ATOM 5057 C CA . ILE B 1 260 ? 15.867 -27.453 -8.125 1 97.38 260 ILE B CA 1
ATOM 5058 C C . ILE B 1 260 ? 15.438 -28 -6.766 1 97.38 260 ILE B C 1
ATOM 5060 O O . ILE B 1 260 ? 16.078 -27.703 -5.746 1 97.38 260 ILE B O 1
ATOM 5064 N N . GLU B 1 261 ? 14.391 -28.75 -6.73 1 96.5 261 GLU B N 1
ATOM 5065 C CA . GLU B 1 261 ? 13.914 -29.344 -5.484 1 96.5 261 GLU B CA 1
ATOM 5066 C C . GLU B 1 261 ? 14.992 -30.203 -4.828 1 96.5 261 GLU B C 1
ATOM 5068 O O . GLU B 1 261 ? 15.164 -30.172 -3.607 1 96.5 261 GLU B O 1
ATOM 5073 N N . SER B 1 262 ? 15.672 -30.953 -5.633 1 96.88 262 SER B N 1
ATOM 5074 C CA . SER B 1 262 ? 16.75 -31.797 -5.125 1 96.88 262 SER B CA 1
ATOM 5075 C C . SER B 1 262 ? 17.875 -30.953 -4.539 1 96.88 262 SER B C 1
ATOM 5077 O O . SER B 1 262 ? 18.453 -31.297 -3.504 1 96.88 262 SER B O 1
ATOM 5079 N N . LEU B 1 263 ? 18.25 -29.922 -5.227 1 96.06 263 LEU B N 1
ATOM 5080 C CA . LEU B 1 263 ? 19.312 -29.047 -4.762 1 96.06 263 LEU B CA 1
ATOM 5081 C C . LEU B 1 263 ? 18.938 -28.406 -3.428 1 96.06 263 LEU B C 1
ATOM 5083 O O . LEU B 1 263 ? 19.781 -28.297 -2.533 1 96.06 263 LEU B O 1
ATOM 5087 N N . PHE B 1 264 ? 17.719 -28 -3.279 1 96.06 264 PHE B N 1
ATOM 5088 C CA . PHE B 1 264 ? 17.25 -27.438 -2.014 1 96.06 264 PHE B CA 1
ATOM 5089 C C . PHE B 1 264 ? 17.281 -28.5 -0.913 1 96.06 264 PHE B C 1
ATOM 5091 O O . PHE B 1 264 ? 17.719 -28.219 0.207 1 96.06 264 PHE B O 1
ATOM 5098 N N . LYS B 1 265 ? 16.844 -29.703 -1.21 1 95.69 265 LYS B N 1
ATOM 5099 C CA . LYS B 1 265 ? 16.859 -30.797 -0.242 1 95.69 265 LYS B CA 1
ATOM 5100 C C . LYS B 1 265 ? 18.281 -31.109 0.21 1 95.69 265 LYS B C 1
ATOM 5102 O O . LYS B 1 265 ? 18.516 -31.375 1.389 1 95.69 265 LYS B O 1
ATOM 5107 N N . ASP B 1 266 ? 19.172 -31.078 -0.729 1 95.75 266 ASP B N 1
ATOM 5108 C CA . ASP B 1 266 ? 20.562 -31.344 -0.433 1 95.75 266 ASP B CA 1
ATOM 5109 C C . ASP B 1 266 ? 21.125 -30.328 0.559 1 95.75 266 ASP B C 1
ATOM 5111 O O . ASP B 1 266 ? 22.047 -30.641 1.322 1 95.75 266 ASP B O 1
ATOM 5115 N N . LYS B 1 267 ? 20.531 -29.219 0.53 1 93.12 267 LYS B N 1
ATOM 5116 C CA . LYS B 1 267 ? 20.984 -28.172 1.434 1 93.12 267 LYS B CA 1
ATOM 5117 C C . LYS B 1 267 ? 20.109 -28.109 2.688 1 93.12 267 LYS B C 1
ATOM 5119 O O . LYS B 1 267 ? 20.141 -27.125 3.432 1 93.12 267 LYS B O 1
ATOM 5124 N N . GLY B 1 268 ? 19.219 -29.109 2.85 1 94.31 268 GLY B N 1
ATOM 5125 C CA . GLY B 1 268 ? 18.438 -29.266 4.062 1 94.31 268 GLY B CA 1
ATOM 5126 C C . GLY B 1 268 ? 17.141 -28.484 4.035 1 94.31 268 GLY B C 1
ATOM 5127 O O . GLY B 1 268 ? 16.547 -28.188 5.086 1 94.31 268 GLY B O 1
ATOM 5128 N N . HIS B 1 269 ? 16.719 -28.062 2.826 1 95.69 269 HIS B N 1
ATOM 5129 C CA . HIS B 1 269 ? 15.492 -27.297 2.699 1 95.69 269 HIS B CA 1
ATOM 5130 C C . HIS B 1 269 ? 14.43 -28.078 1.927 1 95.69 269 HIS B C 1
ATOM 5132 O O . HIS B 1 269 ? 14.766 -28.906 1.083 1 95.69 269 HIS B O 1
ATOM 5138 N N . GLU B 1 270 ? 13.234 -27.844 2.332 1 96.75 270 GLU B N 1
ATOM 5139 C CA . GLU B 1 270 ? 12.094 -28.438 1.645 1 96.75 270 GLU B CA 1
ATOM 5140 C C . GLU B 1 270 ? 11.078 -27.359 1.234 1 96.75 270 GLU B C 1
ATOM 5142 O O . GLU B 1 270 ? 11.016 -26.297 1.848 1 96.75 270 GLU B O 1
ATOM 5147 N N . PHE B 1 271 ? 10.375 -27.688 0.202 1 98.12 271 PHE B N 1
ATOM 5148 C CA . PHE B 1 271 ? 9.266 -26.812 -0.158 1 98.12 271 PHE B CA 1
ATOM 5149 C C . PHE B 1 271 ? 8.055 -27.078 0.729 1 98.12 271 PHE B C 1
ATOM 5151 O O . PHE B 1 271 ? 7.871 -28.188 1.215 1 98.12 271 PHE B O 1
ATOM 5158 N N . MET B 1 272 ? 7.238 -26.031 0.98 1 98.5 272 MET B N 1
ATOM 5159 C CA . MET B 1 272 ? 5.977 -26.188 1.695 1 98.5 272 MET B CA 1
ATOM 5160 C C . MET B 1 272 ? 5.035 -27.125 0.941 1 98.5 272 MET B C 1
ATOM 5162 O O . MET B 1 272 ? 4.691 -26.859 -0.214 1 98.5 272 MET B O 1
ATOM 5166 N N . TRP B 1 273 ? 4.621 -28.234 1.588 1 97.38 273 TRP B N 1
ATOM 5167 C CA . TRP B 1 273 ? 3.738 -29.203 0.946 1 97.38 273 TRP B CA 1
ATOM 5168 C C . TRP B 1 273 ? 2.971 -30.016 1.984 1 97.38 273 TRP B C 1
ATOM 5170 O O . TRP B 1 273 ? 3.506 -30.344 3.049 1 97.38 273 TRP B O 1
ATOM 5180 N N . ASN B 1 274 ? 1.704 -30.281 1.742 1 97.06 274 ASN B N 1
ATOM 5181 C CA . ASN B 1 274 ? 0.948 -31.266 2.51 1 97.06 274 ASN B CA 1
ATOM 5182 C C . ASN B 1 274 ? -0.044 -32 1.629 1 97.06 274 ASN B C 1
ATOM 5184 O O . ASN B 1 274 ? -0.321 -31.594 0.502 1 97.06 274 ASN B O 1
ATOM 5188 N N . GLU B 1 275 ? -0.582 -33.062 2.084 1 97.12 275 GLU B N 1
ATOM 5189 C CA . GLU B 1 275 ? -1.381 -33.969 1.293 1 97.12 275 GLU B CA 1
ATOM 5190 C C . GLU B 1 275 ? -2.699 -33.344 0.858 1 97.12 275 GLU B C 1
ATOM 5192 O O . GLU B 1 275 ? -3.242 -33.688 -0.193 1 97.12 275 GLU B O 1
ATOM 5197 N N . HIS B 1 276 ? -3.213 -32.469 1.597 1 98.06 276 HIS B N 1
ATOM 5198 C CA . HIS B 1 276 ? -4.504 -31.859 1.326 1 98.06 276 HIS B CA 1
ATOM 5199 C C . HIS B 1 276 ? -4.367 -30.703 0.335 1 98.06 276 HIS B C 1
ATOM 5201 O O . HIS B 1 276 ? -5.066 -30.672 -0.678 1 98.06 276 HIS B O 1
ATOM 5207 N N . LEU B 1 277 ? -3.375 -29.797 0.489 1 98.5 277 LEU B N 1
ATOM 5208 C CA . LEU B 1 277 ? -3.311 -28.547 -0.263 1 98.5 277 LEU B CA 1
ATOM 5209 C C . LEU B 1 277 ? -2.234 -28.625 -1.342 1 98.5 277 LEU B C 1
ATOM 5211 O O . LEU B 1 277 ? -2.107 -27.703 -2.158 1 98.5 277 LEU B O 1
ATOM 5215 N N . GLY B 1 278 ? -1.413 -29.781 -1.363 1 98.25 278 GLY B N 1
ATOM 5216 C CA . GLY B 1 278 ? -0.265 -29.766 -2.256 1 98.25 278 GLY B CA 1
ATOM 5217 C C . GLY B 1 278 ? 0.786 -28.75 -1.871 1 98.25 278 GLY B C 1
ATOM 5218 O O . GLY B 1 278 ? 1.152 -28.641 -0.7 1 98.25 278 GLY B O 1
ATOM 5219 N N . TYR B 1 279 ? 1.331 -28.172 -2.832 1 98.25 279 TYR B N 1
ATOM 5220 C CA . TYR B 1 279 ? 2.301 -27.109 -2.553 1 98.25 279 TYR B CA 1
ATOM 5221 C C . TYR B 1 279 ? 1.606 -25.844 -2.055 1 98.25 279 TYR B C 1
ATOM 5223 O O . TYR B 1 279 ? 0.634 -25.391 -2.658 1 98.25 279 TYR B O 1
ATOM 5231 N N . VAL B 1 280 ? 2.119 -25.344 -0.947 1 98.38 280 VAL B N 1
ATOM 5232 C CA . VAL B 1 280 ? 1.526 -24.203 -0.262 1 98.38 280 VAL B CA 1
ATOM 5233 C C . VAL B 1 280 ? 2.152 -22.906 -0.779 1 98.38 280 VAL B C 1
ATOM 5235 O O . VAL B 1 280 ? 3.377 -22.797 -0.869 1 98.38 280 VAL B O 1
ATOM 5238 N N . LEU B 1 281 ? 1.321 -21.984 -1.146 1 98.31 281 LEU B N 1
ATOM 5239 C CA . LEU B 1 281 ? 1.743 -20.703 -1.694 1 98.31 281 LEU B CA 1
ATOM 5240 C C . LEU B 1 281 ? 1.021 -19.547 -1 1 98.31 281 LEU B C 1
ATOM 5242 O O . LEU B 1 281 ? 0.242 -19.766 -0.071 1 98.31 281 LEU B O 1
ATOM 5246 N N . THR B 1 282 ? 1.314 -18.344 -1.329 1 97.12 282 THR B N 1
ATOM 5247 C CA . THR B 1 282 ? 0.803 -17.125 -0.708 1 97.12 282 THR B CA 1
ATOM 5248 C C . THR B 1 282 ? -0.695 -16.969 -0.959 1 97.12 282 THR B C 1
ATOM 5250 O O . THR B 1 282 ? -1.46 -16.688 -0.034 1 97.12 282 THR B O 1
ATOM 5253 N N . CYS B 1 283 ? -1.112 -17.156 -2.205 1 96.94 283 CYS B N 1
ATOM 5254 C CA . CYS B 1 283 ? -2.516 -17 -2.572 1 96.94 283 CYS B CA 1
ATOM 5255 C C . CYS B 1 283 ? -3.225 -18.359 -2.596 1 96.94 283 CYS B C 1
ATOM 5257 O O . CYS B 1 283 ? -2.77 -19.281 -3.26 1 96.94 283 CYS B O 1
ATOM 5259 N N . PRO B 1 284 ? -4.406 -18.438 -2.014 1 97.81 284 PRO B N 1
ATOM 5260 C CA . PRO B 1 284 ? -5.156 -19.703 -2.002 1 97.81 284 PRO B CA 1
ATOM 5261 C C . PRO B 1 284 ? -5.492 -20.203 -3.406 1 97.81 284 PRO B C 1
ATOM 5263 O O . PRO B 1 284 ? -5.668 -21.406 -3.611 1 97.81 284 PRO B O 1
ATOM 5266 N N . SER B 1 285 ? -5.559 -19.281 -4.355 1 96.5 285 SER B N 1
ATOM 5267 C CA . SER B 1 285 ? -5.914 -19.703 -5.711 1 96.5 285 SER B CA 1
ATOM 5268 C C . SER B 1 285 ? -4.781 -20.484 -6.367 1 96.5 285 SER B C 1
ATOM 5270 O O . SER B 1 285 ? -4.988 -21.156 -7.379 1 96.5 285 SER B O 1
ATOM 5272 N N . ASN B 1 286 ? -3.574 -20.406 -5.836 1 97.06 286 ASN B N 1
ATOM 5273 C CA . ASN B 1 286 ? -2.41 -21.016 -6.473 1 97.06 286 ASN B CA 1
ATOM 5274 C C . ASN B 1 286 ? -2.037 -22.344 -5.812 1 97.06 286 ASN B C 1
ATOM 5276 O O . ASN B 1 286 ? -1.081 -23 -6.227 1 97.06 286 ASN B O 1
ATOM 5280 N N . LEU B 1 287 ? -2.771 -22.734 -4.781 1 98.44 287 LEU B N 1
ATOM 5281 C CA . LEU B 1 287 ? -2.465 -23.969 -4.074 1 98.44 287 LEU B CA 1
ATOM 5282 C C . LEU B 1 287 ? -2.514 -25.156 -5.023 1 98.44 287 LEU B C 1
ATOM 5284 O O . LEU B 1 287 ? -3.061 -25.062 -6.125 1 98.44 287 LEU B O 1
ATOM 5288 N N . GLY B 1 288 ? -1.976 -26.281 -4.578 1 98.19 288 GLY B N 1
ATOM 5289 C CA . GLY B 1 288 ? -1.917 -27.484 -5.391 1 98.19 288 GLY B CA 1
ATOM 5290 C C . GLY B 1 288 ? -0.629 -27.609 -6.18 1 98.19 288 GLY B C 1
ATOM 5291 O O . GLY B 1 288 ? 0.462 -27.594 -5.609 1 98.19 288 GLY B O 1
ATOM 5292 N N . THR B 1 289 ? -0.753 -27.641 -7.457 1 97.62 289 THR B N 1
ATOM 5293 C CA . THR B 1 289 ? 0.431 -27.703 -8.305 1 97.62 289 THR B CA 1
ATOM 5294 C C . THR B 1 289 ? 1.061 -26.312 -8.453 1 97.62 289 THR B C 1
ATOM 5296 O O . THR B 1 289 ? 2.25 -26.203 -8.75 1 97.62 289 THR B O 1
ATOM 5299 N N . GLY B 1 290 ? 0.219 -25.312 -8.266 1 97.19 290 GLY B N 1
ATOM 5300 C CA . GLY B 1 290 ? 0.642 -23.969 -8.602 1 97.19 290 GLY B CA 1
ATOM 5301 C C . GLY B 1 290 ? 0.923 -23.766 -10.078 1 97.19 290 GLY B C 1
ATOM 5302 O O . GLY B 1 290 ? 1.397 -22.719 -10.492 1 97.19 290 GLY B O 1
ATOM 5303 N N . LEU B 1 291 ? 0.62 -24.75 -10.859 1 98.25 291 LEU B N 1
ATOM 5304 C CA . LEU B 1 291 ? 1.053 -24.781 -12.25 1 98.25 291 LEU B CA 1
ATOM 5305 C C . LEU B 1 291 ? 0.065 -24.047 -13.148 1 98.25 291 LEU B C 1
ATOM 5307 O O . LEU B 1 291 ? -1.148 -24.234 -13.023 1 98.25 291 LEU B O 1
ATOM 5311 N N . ARG B 1 292 ? 0.521 -23.203 -13.961 1 97.69 292 ARG B N 1
ATOM 5312 C CA . ARG B 1 292 ? -0.197 -22.625 -15.094 1 97.69 292 ARG B CA 1
ATOM 5313 C C . ARG B 1 292 ? 0.529 -22.922 -16.406 1 97.69 292 ARG B C 1
ATOM 5315 O O . ARG B 1 292 ? 1.671 -22.5 -16.594 1 97.69 292 ARG B O 1
ATOM 5322 N N . ALA B 1 293 ? -0.059 -23.688 -17.156 1 98.31 293 ALA B N 1
ATOM 5323 C CA . ALA B 1 293 ? 0.392 -23.891 -18.531 1 98.31 293 ALA B CA 1
ATOM 5324 C C . ALA B 1 293 ? -0.446 -23.094 -19.516 1 98.31 293 ALA B C 1
ATOM 5326 O O . ALA B 1 293 ? -1.668 -23 -19.375 1 98.31 293 ALA B O 1
ATOM 5327 N N . GLY B 1 294 ? 0.255 -22.453 -20.422 1 97.31 294 GLY B N 1
ATOM 5328 C CA . GLY B 1 294 ? -0.51 -21.641 -21.359 1 97.31 294 GLY B CA 1
ATOM 5329 C C . GLY B 1 294 ? 0.207 -21.422 -22.672 1 97.31 294 GLY B C 1
ATOM 5330 O O . GLY B 1 294 ? 1.393 -21.734 -22.797 1 97.31 294 GLY B O 1
ATOM 5331 N N . VAL B 1 295 ? -0.526 -21 -23.688 1 97.5 295 VAL B N 1
ATOM 5332 C CA . VAL B 1 295 ? -0.003 -20.656 -25 1 97.5 295 VAL B CA 1
ATOM 5333 C C . VAL B 1 295 ? -0.563 -19.297 -25.453 1 97.5 295 VAL B C 1
ATOM 5335 O O . VAL B 1 295 ? -1.669 -18.922 -25.047 1 97.5 295 VAL B O 1
ATOM 5338 N N . HIS B 1 296 ? 0.229 -18.562 -26.094 1 96.56 296 HIS B N 1
ATOM 5339 C CA . HIS B 1 296 ? -0.315 -17.5 -26.938 1 96.56 296 HIS B CA 1
ATOM 5340 C C . HIS B 1 296 ? -0.825 -18.047 -28.266 1 96.56 296 HIS B C 1
ATOM 5342 O O . HIS B 1 296 ? -0.053 -18.594 -29.047 1 96.56 296 HIS B O 1
ATOM 5348 N N . VAL B 1 297 ? -2.119 -17.812 -28.547 1 97.56 297 VAL B N 1
ATOM 5349 C CA . VAL B 1 297 ? -2.73 -18.453 -29.703 1 97.56 297 VAL B CA 1
ATOM 5350 C C . VAL B 1 297 ? -3.604 -17.438 -30.453 1 97.56 297 VAL B C 1
ATOM 5352 O O . VAL B 1 297 ? -4.293 -16.625 -29.828 1 97.56 297 VAL B O 1
ATOM 5355 N N . LYS B 1 298 ? -3.504 -17.469 -31.734 1 97.06 298 LYS B N 1
ATOM 5356 C CA . LYS B 1 298 ? -4.316 -16.625 -32.594 1 97.06 298 LYS B CA 1
ATOM 5357 C C . 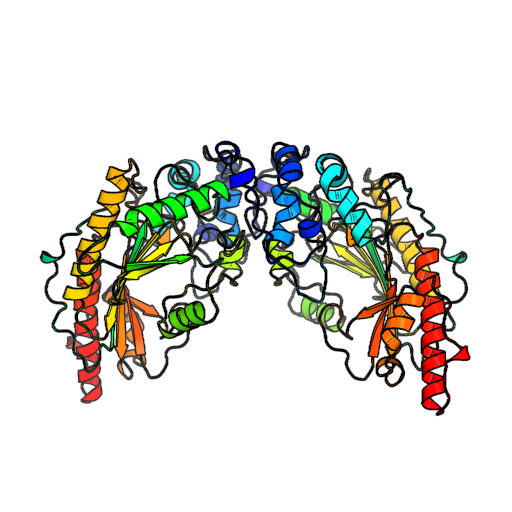LYS B 1 298 ? -5.711 -17.219 -32.812 1 97.06 298 LYS B C 1
ATOM 5359 O O . LYS B 1 298 ? -5.871 -18.266 -33.438 1 97.06 298 LYS B O 1
ATOM 5364 N N . LEU B 1 299 ? -6.676 -16.5 -32.312 1 97 299 LEU B N 1
ATOM 5365 C CA . LEU B 1 299 ? -8.062 -16.938 -32.406 1 97 299 LEU B CA 1
ATOM 5366 C C . LEU B 1 299 ? -8.969 -15.766 -32.781 1 97 299 LEU B C 1
ATOM 5368 O O . LEU B 1 299 ? -9.938 -15.469 -32.062 1 97 299 LEU B O 1
ATOM 5372 N N . PRO B 1 300 ? -8.773 -15.164 -33.938 1 95.62 300 PRO B N 1
ATOM 5373 C CA . PRO B 1 300 ? -9.523 -13.945 -34.25 1 95.62 300 PRO B CA 1
ATOM 5374 C C . PRO B 1 300 ? -11.016 -14.219 -34.5 1 95.62 300 PRO B C 1
ATOM 5376 O O . PRO B 1 300 ? -11.844 -13.336 -34.281 1 95.62 300 PRO B O 1
ATOM 5379 N N . ASN B 1 301 ? -11.43 -15.383 -34.938 1 96.06 301 ASN B N 1
ATOM 5380 C CA . ASN B 1 301 ? -12.828 -15.68 -35.219 1 96.06 301 ASN B CA 1
ATOM 5381 C C . ASN B 1 301 ? -13.531 -16.328 -34.062 1 96.06 301 ASN B C 1
ATOM 5383 O O . ASN B 1 301 ? -14.609 -15.898 -33.656 1 96.06 301 ASN B O 1
ATOM 5387 N N . VAL B 1 302 ? -12.883 -17.297 -33.469 1 96.06 302 VAL B N 1
ATOM 5388 C CA . VAL B 1 302 ? -13.492 -18.016 -32.344 1 96.06 302 VAL B CA 1
ATOM 5389 C C . VAL B 1 302 ? -13.727 -17.062 -31.188 1 96.06 302 VAL B C 1
ATOM 5391 O O . VAL B 1 302 ? -14.727 -17.188 -30.469 1 96.06 302 VAL B O 1
ATOM 5394 N N . SER B 1 303 ? -12.836 -16.141 -30.969 1 94.94 303 SER B N 1
ATOM 5395 C CA . SER B 1 303 ? -12.906 -15.227 -29.828 1 94.94 303 SER B CA 1
ATOM 5396 C C . SER B 1 303 ? -14.109 -14.289 -29.953 1 94.94 303 SER B C 1
ATOM 5398 O O . SER B 1 303 ? -14.57 -13.727 -28.969 1 94.94 303 SER B O 1
ATOM 5400 N N . LYS B 1 304 ? -14.578 -14.117 -31.125 1 94.56 304 LYS B N 1
ATOM 5401 C CA . LYS B 1 304 ? -15.727 -13.242 -31.375 1 94.56 304 LYS B CA 1
ATOM 5402 C C . LYS B 1 304 ? -17.031 -14.023 -31.312 1 94.56 304 LYS B C 1
ATOM 5404 O O . LYS B 1 304 ? -18.109 -13.43 -31.312 1 94.56 304 LYS B O 1
ATOM 5409 N N . HIS B 1 305 ? -16.875 -15.25 -31.297 1 94.12 305 HIS B N 1
ATOM 5410 C CA . HIS B 1 305 ? -18.078 -16.078 -31.281 1 94.12 305 HIS B CA 1
ATOM 5411 C C . HIS B 1 305 ? -18.766 -16.016 -29.922 1 94.12 305 HIS B C 1
ATOM 5413 O O . HIS B 1 305 ? -18.094 -15.977 -28.875 1 94.12 305 HIS B O 1
ATOM 5419 N N . GLU B 1 306 ? -20.016 -16.125 -29.812 1 94.81 306 GLU B N 1
ATOM 5420 C CA . GLU B 1 306 ? -20.812 -15.953 -28.594 1 94.81 306 GLU B CA 1
ATOM 5421 C C . GLU B 1 306 ? -20.562 -17.109 -27.609 1 94.81 306 GLU B C 1
ATOM 5423 O O . GLU B 1 306 ? -20.656 -16.922 -26.406 1 94.81 306 GLU B O 1
ATOM 5428 N N . LYS B 1 307 ? -20.156 -18.234 -28.234 1 95 307 LYS B N 1
ATOM 5429 C CA . LYS B 1 307 ? -19.984 -19.406 -27.391 1 95 307 LYS B CA 1
ATOM 5430 C C . LYS B 1 307 ? -18.562 -19.516 -26.859 1 95 307 LYS B C 1
ATOM 5432 O O . LYS B 1 307 ? -18.234 -20.469 -26.156 1 95 307 LYS B O 1
ATOM 5437 N N . PHE B 1 308 ? -17.734 -18.609 -27.141 1 94.88 308 PHE B N 1
ATOM 5438 C CA . PHE B 1 308 ? -16.312 -18.688 -26.781 1 94.88 308 PHE B CA 1
ATOM 5439 C C . PHE B 1 308 ? -16.156 -18.938 -25.281 1 94.88 308 PHE B C 1
ATOM 5441 O O . PHE B 1 308 ? -15.398 -19.828 -24.875 1 94.88 308 PHE B O 1
ATOM 5448 N N . GLY B 1 309 ? -16.891 -18.203 -24.469 1 94 309 GLY B N 1
ATOM 5449 C CA . GLY B 1 309 ? -16.828 -18.391 -23.031 1 94 309 GLY B CA 1
ATOM 5450 C C . GLY B 1 309 ? -17.25 -19.781 -22.594 1 94 309 GLY B C 1
ATOM 5451 O O . GLY B 1 309 ? -16.609 -20.391 -21.734 1 94 309 GLY B O 1
ATOM 5452 N N . GLU B 1 310 ? -18.312 -20.188 -23.156 1 95.12 310 GLU B N 1
ATOM 5453 C CA . GLU B 1 310 ? -18.828 -21.516 -22.828 1 95.12 310 GLU B CA 1
ATOM 5454 C C . GLU B 1 310 ? -17.828 -22.609 -23.219 1 95.12 310 GLU B C 1
ATOM 5456 O O . GLU B 1 310 ? -17.641 -23.578 -22.484 1 95.12 310 GLU B O 1
ATOM 5461 N N . ILE B 1 311 ? -17.234 -22.469 -24.359 1 96.06 311 ILE B N 1
ATOM 5462 C CA . ILE B 1 311 ? -16.234 -23.422 -24.844 1 96.06 311 ILE B CA 1
ATOM 5463 C C . ILE B 1 311 ? -15.078 -23.516 -23.844 1 96.06 311 ILE B C 1
ATOM 5465 O O . ILE B 1 311 ? -14.688 -24.609 -23.453 1 96.06 311 ILE B O 1
ATOM 5469 N N . LEU B 1 312 ? -14.555 -22.391 -23.438 1 96.12 312 LEU B N 1
ATOM 5470 C CA . LEU B 1 312 ? -13.445 -22.359 -22.484 1 96.12 312 LEU B CA 1
ATOM 5471 C C . LEU B 1 312 ? -13.836 -23.031 -21.172 1 96.12 312 LEU B C 1
ATOM 5473 O O . LEU B 1 312 ? -13.062 -23.797 -20.609 1 96.12 312 LEU B O 1
ATOM 5477 N N . LYS B 1 313 ? -14.977 -22.766 -20.719 1 94 313 LYS B N 1
ATOM 5478 C CA . LYS B 1 313 ? -15.461 -23.359 -19.484 1 94 313 LYS B CA 1
ATOM 5479 C C . LYS B 1 313 ? -15.523 -24.875 -19.578 1 94 313 LYS B C 1
ATOM 5481 O O . LYS B 1 313 ? -15.086 -25.578 -18.656 1 94 313 LYS B O 1
ATOM 5486 N N . ARG B 1 314 ? -16.016 -25.328 -20.641 1 95.31 314 ARG B N 1
ATOM 5487 C CA . ARG B 1 314 ? -16.172 -26.766 -20.844 1 95.31 314 ARG B CA 1
ATOM 5488 C C . ARG B 1 314 ? -14.82 -27.453 -20.984 1 95.31 314 ARG B C 1
ATOM 5490 O O . ARG B 1 314 ? -14.656 -28.609 -20.594 1 95.31 314 ARG B O 1
ATOM 5497 N N . LEU B 1 315 ? -13.922 -26.719 -21.5 1 95.75 315 LEU B N 1
ATOM 5498 C CA . LEU B 1 315 ? -12.578 -27.25 -21.688 1 95.75 315 LEU B CA 1
ATOM 5499 C C . LEU B 1 315 ? -11.742 -27.047 -20.422 1 95.75 315 LEU B C 1
ATOM 5501 O O . LEU B 1 315 ? -10.594 -27.5 -20.359 1 95.75 315 LEU B O 1
ATOM 5505 N N . ARG B 1 316 ? -12.266 -26.312 -19.406 1 95.06 316 ARG B N 1
ATOM 5506 C CA . ARG B 1 316 ? -11.578 -25.969 -18.156 1 95.06 316 ARG B CA 1
ATOM 5507 C C . ARG B 1 316 ? -10.336 -25.141 -18.438 1 95.06 316 ARG B C 1
ATOM 5509 O O . ARG B 1 316 ? -9.266 -25.406 -17.891 1 95.06 316 ARG B O 1
ATOM 5516 N N . LEU B 1 317 ? -10.547 -24.25 -19.375 1 96.69 317 LEU B N 1
ATOM 5517 C CA . LEU B 1 317 ? -9.508 -23.297 -19.75 1 96.69 317 LEU B CA 1
ATOM 5518 C C . LEU B 1 317 ? -9.953 -21.875 -19.438 1 96.69 317 LEU B C 1
ATOM 5520 O O . LEU B 1 317 ? -11.133 -21.625 -19.172 1 96.69 317 LEU B O 1
ATOM 5524 N N . GLN B 1 318 ? -8.953 -21 -19.359 1 94.38 318 GLN B N 1
ATOM 5525 C CA . GLN B 1 318 ? -9.219 -19.578 -19.188 1 94.38 318 GLN B CA 1
ATOM 5526 C C . GLN B 1 318 ? -8.438 -18.734 -20.188 1 94.38 318 GLN B C 1
ATOM 5528 O O . GLN B 1 318 ? -7.441 -19.203 -20.75 1 94.38 318 GLN B O 1
ATOM 5533 N N . LYS B 1 319 ? -8.93 -17.516 -20.438 1 93.25 319 LYS B N 1
ATOM 5534 C CA . LYS B 1 319 ? -8.258 -16.609 -21.359 1 93.25 319 LYS B CA 1
ATOM 5535 C C . LYS B 1 319 ? -7.789 -15.344 -20.641 1 93.25 319 LYS B C 1
ATOM 5537 O O . LYS B 1 319 ? -8.391 -14.922 -19.656 1 93.25 319 LYS B O 1
ATOM 5542 N N . ARG B 1 320 ? -6.715 -14.797 -21 1 89 320 ARG B N 1
ATOM 5543 C CA . ARG B 1 320 ? -6.211 -13.469 -20.656 1 89 320 ARG B CA 1
ATOM 5544 C C . ARG B 1 320 ? -5.746 -12.727 -21.906 1 89 320 ARG B C 1
ATOM 5546 O O . ARG B 1 320 ? -5.645 -13.32 -22.984 1 89 320 ARG B O 1
ATOM 5553 N N . GLY B 1 321 ? -5.59 -11.398 -21.688 1 83.44 321 GLY B N 1
ATOM 5554 C CA . GLY B 1 321 ? -5.055 -10.625 -22.812 1 83.44 321 GLY B CA 1
ATOM 5555 C C . GLY B 1 321 ? -3.643 -11.023 -23.188 1 83.44 321 GLY B C 1
ATOM 5556 O O . GLY B 1 321 ? -3.041 -11.883 -22.547 1 83.44 321 GLY B O 1
ATOM 5557 N N . THR B 1 322 ? -3.221 -10.375 -24.297 1 78.56 322 THR B N 1
ATOM 5558 C CA . THR B 1 322 ? -1.915 -10.711 -24.859 1 78.56 322 THR B CA 1
ATOM 5559 C C . THR B 1 322 ? -0.814 -10.5 -23.812 1 78.56 322 THR B C 1
ATOM 5561 O O . THR B 1 322 ? 0.128 -11.297 -23.734 1 78.56 322 THR B O 1
ATOM 5564 N N . GLY B 1 323 ? -0.996 -9.469 -22.984 1 70.81 323 GLY B N 1
ATOM 5565 C CA . GLY B 1 323 ? 0.006 -9.156 -21.984 1 70.81 323 GLY B CA 1
ATOM 5566 C C . GLY B 1 323 ? -0.269 -9.82 -20.641 1 70.81 323 GLY B C 1
ATOM 5567 O O . GLY B 1 323 ? 0.43 -9.562 -19.656 1 70.81 323 GLY B O 1
ATOM 5568 N N . GLY B 1 324 ? -1.283 -10.484 -20.672 1 69.31 324 GLY B N 1
ATOM 5569 C CA . GLY B 1 324 ? -1.563 -11.156 -19.406 1 69.31 324 GLY B CA 1
ATOM 5570 C C . GLY B 1 324 ? -2.734 -10.547 -18.656 1 69.31 324 GLY B C 1
ATOM 5571 O O . GLY B 1 324 ? -3.732 -10.156 -19.266 1 69.31 324 GLY B O 1
ATOM 5572 N N . VAL B 1 325 ? -2.654 -10.594 -17.297 1 62.94 325 VAL B N 1
ATOM 5573 C CA . VAL B 1 325 ? -3.75 -10.211 -16.406 1 62.94 325 VAL B CA 1
ATOM 5574 C C . VAL B 1 325 ? -4.121 -8.75 -16.641 1 62.94 325 VAL B C 1
ATOM 5576 O O . VAL B 1 325 ? -3.252 -7.879 -16.656 1 62.94 325 VAL B O 1
ATOM 5579 N N . ASP B 1 326 ? -5.387 -8.531 -16.891 1 61.53 326 ASP B N 1
ATOM 5580 C CA . ASP B 1 326 ? -6.004 -7.211 -16.984 1 61.53 326 ASP B CA 1
ATOM 5581 C C . ASP B 1 326 ? -5.504 -6.457 -18.219 1 61.53 326 ASP B C 1
ATOM 5583 O O . ASP B 1 326 ? -5.461 -5.227 -18.219 1 61.53 326 ASP B O 1
ATOM 5587 N N . THR B 1 327 ? -4.965 -7.133 -19.172 1 67.44 327 THR B N 1
ATOM 5588 C CA . THR B 1 327 ? -4.547 -6.484 -20.406 1 67.44 327 THR B CA 1
ATOM 5589 C C . THR B 1 327 ? -5.508 -6.809 -21.547 1 67.44 327 THR B C 1
ATOM 5591 O O . THR B 1 327 ? -6.281 -7.766 -21.453 1 67.44 327 THR B O 1
ATOM 5594 N N . ALA B 1 328 ? -5.539 -6.004 -22.594 1 71.75 328 ALA B N 1
ATOM 5595 C CA . ALA B 1 328 ? -6.375 -6.195 -23.781 1 71.75 328 ALA B CA 1
ATOM 5596 C C . ALA B 1 328 ? -5.77 -7.23 -24.719 1 71.75 328 ALA B C 1
ATOM 5598 O O . ALA B 1 328 ? -4.547 -7.387 -24.766 1 71.75 328 ALA B O 1
ATOM 5599 N N . ALA B 1 329 ? -6.719 -8.023 -25.375 1 79 329 ALA B N 1
ATOM 5600 C CA . ALA B 1 329 ? -6.27 -8.867 -26.469 1 79 329 ALA B CA 1
ATOM 5601 C C . ALA B 1 329 ? -5.945 -8.039 -27.703 1 79 329 ALA B C 1
ATOM 5603 O O . ALA B 1 329 ? -6.734 -7.184 -28.109 1 79 329 ALA B O 1
ATOM 5604 N N . VAL B 1 330 ? -4.809 -8.25 -28.25 1 83.62 330 VAL B N 1
ATOM 5605 C CA . VAL B 1 330 ? -4.398 -7.508 -29.438 1 83.62 330 VAL B CA 1
ATOM 5606 C C . VAL B 1 330 ? -4.312 -8.453 -30.641 1 83.62 330 VAL B C 1
ATOM 5608 O O . VAL B 1 330 ? -3.641 -9.484 -30.578 1 83.62 330 VAL B O 1
ATOM 5611 N N . GLY B 1 331 ? -5.043 -8.156 -31.766 1 84.06 331 GLY B N 1
ATOM 5612 C CA . GLY B 1 331 ? -4.941 -8.914 -33 1 84.06 331 GLY B CA 1
ATOM 5613 C C . GLY B 1 331 ? -5.535 -10.305 -32.906 1 84.06 331 GLY B C 1
ATOM 5614 O O . GLY B 1 331 ? -5.07 -11.234 -33.562 1 84.06 331 GLY B O 1
ATOM 5615 N N . GLY B 1 332 ? -6.355 -10.508 -31.984 1 90.94 332 GLY B N 1
ATOM 5616 C CA . GLY B 1 332 ? -6.98 -11.812 -31.828 1 90.94 332 GLY B CA 1
ATOM 5617 C C . GLY B 1 332 ? -6.07 -12.836 -31.172 1 90.94 332 GLY B C 1
ATOM 5618 O O . GLY B 1 332 ? -6.266 -14.039 -31.328 1 90.94 332 GLY B O 1
ATOM 5619 N N . VAL B 1 333 ? -5.039 -12.438 -30.562 1 94 333 VAL B N 1
ATOM 5620 C CA . VAL B 1 333 ? -4.113 -13.32 -29.859 1 94 333 VAL B CA 1
ATOM 5621 C C . VAL B 1 333 ? -4.461 -13.352 -28.359 1 94 333 VAL B C 1
ATOM 5623 O O . VAL B 1 333 ? -4.57 -12.305 -27.719 1 94 333 VAL B O 1
ATOM 5626 N N . PHE B 1 334 ? -4.59 -14.586 -27.859 1 95.06 334 PHE B N 1
ATOM 5627 C CA . PHE B 1 334 ? -4.973 -14.766 -26.453 1 95.06 334 PHE B CA 1
ATOM 5628 C C . PHE B 1 334 ? -3.961 -15.641 -25.719 1 95.06 334 PHE B C 1
ATOM 5630 O O . PHE B 1 334 ? -3.283 -16.469 -26.344 1 95.06 334 PHE B O 1
ATOM 5637 N N . ASP B 1 335 ? -3.855 -15.359 -24.469 1 95.69 335 ASP B N 1
ATOM 5638 C CA . ASP B 1 335 ? -3.229 -16.312 -23.562 1 95.69 335 ASP B CA 1
ATOM 5639 C C . ASP B 1 335 ? -4.25 -17.312 -23.031 1 95.69 335 ASP B C 1
ATOM 5641 O O . ASP B 1 335 ? -5.117 -16.969 -22.234 1 95.69 335 ASP B O 1
ATOM 5645 N N . ILE B 1 336 ? -4.129 -18.562 -23.484 1 96.88 336 ILE B N 1
ATOM 5646 C CA . ILE B 1 336 ? -5.035 -19.609 -23.047 1 96.88 336 ILE B CA 1
ATOM 5647 C C . ILE B 1 336 ? -4.312 -20.547 -22.078 1 96.88 336 ILE B C 1
ATOM 5649 O O . ILE B 1 336 ? -3.25 -21.094 -22.406 1 96.88 336 ILE B O 1
ATOM 5653 N N . SER B 1 337 ? -4.887 -20.734 -20.922 1 97.81 337 SER B N 1
ATOM 5654 C CA . SER B 1 337 ? -4.234 -21.547 -19.891 1 97.81 337 SER B CA 1
ATOM 5655 C C . SER B 1 337 ? -5.254 -22.375 -19.109 1 97.81 337 SER B C 1
ATOM 5657 O O . SER B 1 337 ? -6.461 -22.219 -19.297 1 97.81 337 SER B O 1
ATOM 5659 N N . ASN B 1 338 ? -4.73 -23.297 -18.344 1 97.69 338 ASN B N 1
ATOM 5660 C CA . ASN B 1 338 ? -5.617 -24.094 -17.5 1 97.69 338 ASN B CA 1
ATOM 5661 C C . ASN B 1 338 ? -6.328 -23.219 -16.469 1 97.69 338 ASN B C 1
ATOM 5663 O O . ASN B 1 338 ? -5.738 -22.281 -15.922 1 97.69 338 ASN B O 1
ATOM 5667 N N . ALA B 1 339 ? -7.559 -23.562 -16.141 1 94.06 339 ALA B N 1
ATOM 5668 C CA . ALA B 1 339 ? -8.352 -22.844 -15.148 1 94.06 339 ALA B CA 1
ATOM 5669 C C . ALA B 1 339 ? -8.07 -23.375 -13.742 1 94.06 339 ALA B C 1
ATOM 5671 O O . ALA B 1 339 ? -8.125 -22.609 -12.773 1 94.06 339 ALA B O 1
ATOM 5672 N N . ASP B 1 340 ? -7.746 -24.641 -13.641 1 93.62 340 ASP B N 1
ATOM 5673 C CA . ASP B 1 340 ? -7.609 -25.312 -12.344 1 93.62 340 ASP B CA 1
ATOM 5674 C C . ASP B 1 340 ? -6.145 -25.422 -11.938 1 93.62 340 ASP B C 1
ATOM 5676 O O . ASP B 1 340 ? -5.25 -25.297 -12.773 1 93.62 340 ASP B O 1
ATOM 5680 N N . ARG B 1 341 ? -5.926 -25.625 -10.68 1 95.56 341 ARG B N 1
ATOM 5681 C CA . ARG B 1 341 ? -4.598 -25.891 -10.133 1 95.56 341 ARG B CA 1
ATOM 5682 C C . ARG B 1 341 ? -4.645 -26.984 -9.07 1 95.56 341 ARG B C 1
ATOM 5684 O O . ARG B 1 341 ? -3.855 -27.922 -9.109 1 95.56 341 ARG B O 1
ATOM 5691 N N . LEU B 1 342 ? -5.543 -26.859 -8.156 1 97.38 342 LEU B N 1
ATOM 5692 C CA . LEU B 1 342 ? -5.672 -27.734 -6.996 1 97.38 342 LEU B CA 1
ATOM 5693 C C . LEU B 1 342 ? -6.504 -28.969 -7.336 1 97.38 342 LEU B C 1
ATOM 5695 O O . LEU B 1 342 ? -7.531 -28.859 -8.008 1 97.38 342 LEU B O 1
ATOM 5699 N N . GLY B 1 343 ? -6.078 -30.094 -6.969 1 96.12 343 GLY B N 1
ATOM 5700 C CA . GLY B 1 343 ? -6.82 -31.328 -7.16 1 96.12 343 GLY B CA 1
ATOM 5701 C C . GLY B 1 343 ? -6.449 -32.062 -8.438 1 96.12 343 GLY B C 1
ATOM 5702 O O . GLY B 1 343 ? -6.879 -33.188 -8.656 1 96.12 343 GLY B O 1
ATOM 5703 N N . PHE B 1 344 ? -5.684 -31.484 -9.281 1 96.5 344 PHE B N 1
ATOM 5704 C CA . PHE B 1 344 ? -5.203 -32.062 -10.523 1 96.5 344 PHE B CA 1
ATOM 5705 C C . PHE B 1 344 ? -3.684 -32.188 -10.508 1 96.5 344 PHE B C 1
ATOM 5707 O O . PHE B 1 344 ? -2.996 -31.406 -9.852 1 96.5 344 PHE B O 1
ATOM 5714 N N . SER B 1 345 ? -3.215 -33.188 -11.188 1 97.88 345 SER B N 1
ATOM 5715 C CA . SER B 1 345 ? -1.766 -33.312 -11.305 1 97.88 345 SER B CA 1
ATOM 5716 C C . SER B 1 345 ? -1.223 -32.406 -12.398 1 97.88 345 SER B C 1
ATOM 5718 O O . SER B 1 345 ? -1.983 -31.891 -13.219 1 97.88 345 SER B O 1
ATOM 5720 N N . GLU B 1 346 ? 0.06 -32.219 -12.398 1 98.38 346 GLU B N 1
ATOM 5721 C CA . GLU B 1 346 ? 0.722 -31.406 -13.406 1 98.38 346 GLU B CA 1
ATOM 5722 C C . GLU B 1 346 ? 0.447 -31.922 -14.812 1 98.38 346 GLU B C 1
ATOM 5724 O O . GLU B 1 346 ? 0.075 -31.156 -15.703 1 98.38 346 GLU B O 1
ATOM 5729 N N . VAL B 1 347 ? 0.567 -33.188 -14.984 1 98.56 347 VAL B N 1
ATOM 5730 C CA . VAL B 1 347 ? 0.356 -33.781 -16.297 1 98.56 347 VAL B CA 1
ATOM 5731 C C . VAL B 1 347 ? -1.091 -33.594 -16.734 1 98.56 347 VAL B C 1
ATOM 5733 O O . VAL B 1 347 ? -1.353 -33.25 -17.891 1 98.56 347 VAL B O 1
ATOM 5736 N N . GLU B 1 348 ? -1.995 -33.781 -15.812 1 98.12 348 GLU B N 1
ATOM 5737 C CA . GLU B 1 348 ? -3.406 -33.594 -16.141 1 98.12 348 GLU B CA 1
ATOM 5738 C C . GLU B 1 348 ? -3.686 -32.188 -16.625 1 98.12 348 GLU B C 1
ATOM 5740 O O . GLU B 1 348 ? -4.414 -32 -17.609 1 98.12 348 GLU B O 1
ATOM 5745 N N . LEU B 1 349 ? -3.145 -31.219 -15.953 1 98.25 349 LEU B N 1
ATOM 5746 C CA . LEU B 1 349 ? -3.393 -29.828 -16.297 1 98.25 349 LEU B CA 1
ATOM 5747 C C . LEU B 1 349 ? -2.812 -29.484 -17.656 1 98.25 349 LEU B C 1
ATOM 5749 O O . LEU B 1 349 ? -3.475 -28.844 -18.484 1 98.25 349 LEU B O 1
ATOM 5753 N N . VAL B 1 350 ? -1.606 -29.906 -17.891 1 98.62 350 VAL B N 1
ATOM 5754 C CA . VAL B 1 350 ? -0.974 -29.625 -19.172 1 98.62 350 VAL B CA 1
ATOM 5755 C C . VAL B 1 350 ? -1.712 -30.359 -20.297 1 98.62 350 VAL B C 1
ATOM 5757 O O . VAL B 1 350 ? -1.86 -29.828 -21.406 1 98.62 350 VAL B O 1
ATOM 5760 N N . GLN B 1 351 ? -2.139 -31.594 -20.031 1 98.44 351 GLN B N 1
ATOM 5761 C CA . GLN B 1 351 ? -2.916 -32.344 -21 1 98.44 351 GLN B CA 1
ATOM 5762 C C . GLN B 1 351 ? -4.184 -31.609 -21.406 1 98.44 351 GLN B C 1
ATOM 5764 O O . GLN B 1 351 ? -4.562 -31.594 -22.578 1 98.44 351 GLN B O 1
ATOM 5769 N N . MET B 1 352 ? -4.832 -30.984 -20.422 1 97.19 352 MET B N 1
ATOM 5770 C CA . MET B 1 352 ? -6.043 -30.203 -20.688 1 97.19 352 MET B CA 1
ATOM 5771 C C . MET B 1 352 ? -5.75 -29.047 -21.625 1 97.19 352 MET B C 1
ATOM 5773 O O . MET B 1 352 ? -6.535 -28.766 -22.531 1 97.19 352 MET B O 1
ATOM 5777 N N . VAL B 1 353 ? -4.676 -28.391 -21.422 1 98.38 353 VAL B N 1
ATOM 5778 C CA . VAL B 1 353 ? -4.297 -27.25 -22.25 1 98.38 353 VAL B CA 1
ATOM 5779 C C . VAL B 1 353 ? -3.992 -27.719 -23.672 1 98.38 353 VAL B C 1
ATOM 5781 O O . VAL B 1 353 ? -4.469 -27.125 -24.641 1 98.38 353 VAL B O 1
ATOM 5784 N N . VAL B 1 354 ? -3.225 -28.812 -23.781 1 98.25 354 VAL B N 1
ATOM 5785 C CA . VAL B 1 354 ? -2.842 -29.344 -25.078 1 98.25 354 VAL B CA 1
ATOM 5786 C C . VAL B 1 354 ? -4.09 -29.75 -25.859 1 98.25 354 VAL B C 1
ATOM 5788 O O . VAL B 1 354 ? -4.27 -29.344 -27.016 1 98.25 354 VAL B O 1
ATOM 5791 N N . ASP B 1 355 ? -4.953 -30.484 -25.281 1 97.44 355 ASP B N 1
ATOM 5792 C CA . ASP B 1 355 ? -6.176 -30.953 -25.938 1 97.44 355 ASP B CA 1
ATOM 5793 C C . ASP B 1 355 ? -7.094 -29.781 -26.266 1 97.44 355 ASP B C 1
ATOM 5795 O O . ASP B 1 355 ? -7.672 -29.719 -27.359 1 97.44 355 ASP B O 1
ATOM 5799 N N . GLY B 1 356 ? -7.223 -28.906 -25.328 1 97.62 356 GLY B N 1
ATOM 5800 C CA . GLY B 1 356 ? -8.102 -27.766 -25.516 1 97.62 356 GLY B CA 1
ATOM 5801 C C . GLY B 1 356 ? -7.641 -26.844 -26.625 1 97.62 356 GLY B C 1
ATOM 5802 O O . GLY B 1 356 ? -8.453 -26.375 -27.422 1 97.62 356 GLY B O 1
ATOM 5803 N N . VAL B 1 357 ? -6.395 -26.578 -26.672 1 97.88 357 VAL B N 1
ATOM 5804 C CA . VAL B 1 357 ? -5.848 -25.688 -27.703 1 97.88 357 VAL B CA 1
ATOM 5805 C C . VAL B 1 357 ? -6.023 -26.328 -29.078 1 97.88 357 VAL B C 1
ATOM 5807 O O . VAL B 1 357 ? -6.344 -25.641 -30.047 1 97.88 357 VAL B O 1
ATOM 5810 N N . LYS B 1 358 ? -5.797 -27.609 -29.156 1 97.44 358 LYS B N 1
ATOM 5811 C CA . LYS B 1 358 ? -6.039 -28.312 -30.406 1 97.44 358 LYS B CA 1
ATOM 5812 C C . LYS B 1 358 ? -7.484 -28.141 -30.859 1 97.44 358 LYS B C 1
ATOM 5814 O O . LYS B 1 358 ? -7.746 -27.875 -32.031 1 97.44 358 LYS B O 1
ATOM 5819 N N . THR B 1 359 ? -8.383 -28.266 -29.938 1 97.25 359 THR B N 1
ATOM 5820 C CA . THR B 1 359 ? -9.805 -28.109 -30.234 1 97.25 359 THR B CA 1
ATOM 5821 C C . THR B 1 359 ? -10.102 -26.672 -30.688 1 97.25 359 THR B C 1
ATOM 5823 O O . THR B 1 359 ? -10.805 -26.469 -31.672 1 97.25 359 THR B O 1
ATOM 5826 N N . LEU B 1 360 ? -9.586 -25.703 -30 1 97.88 360 LEU B N 1
ATOM 5827 C CA . LEU B 1 360 ? -9.812 -24.297 -30.312 1 97.88 360 LEU B CA 1
ATOM 5828 C C . LEU B 1 360 ? -9.273 -23.953 -31.703 1 97.88 360 LEU B C 1
ATOM 5830 O O . LEU B 1 360 ? -9.914 -23.219 -32.469 1 97.88 360 LEU B O 1
ATOM 5834 N N . VAL B 1 361 ? -8.086 -24.484 -32.031 1 97.88 361 VAL B N 1
ATOM 5835 C CA . VAL B 1 361 ? -7.473 -24.219 -33.344 1 97.88 361 VAL B CA 1
ATOM 5836 C C . VAL B 1 361 ? -8.312 -24.844 -34.438 1 97.88 361 VAL B C 1
ATOM 5838 O O . VAL B 1 361 ? -8.508 -24.25 -35.5 1 97.88 361 VAL B O 1
ATOM 5841 N N . GLU B 1 362 ? -8.805 -26.031 -34.156 1 97.81 362 GLU B N 1
ATOM 5842 C CA . GLU B 1 362 ? -9.68 -26.656 -35.125 1 97.81 362 GLU B CA 1
ATOM 5843 C C . GLU B 1 362 ? -10.953 -25.844 -35.344 1 97.81 362 GLU B C 1
ATOM 5845 O O . GLU B 1 362 ? -11.422 -25.703 -36.469 1 97.81 362 GLU B O 1
ATOM 5850 N N . MET B 1 363 ? -11.469 -25.359 -34.312 1 97.81 363 MET B N 1
ATOM 5851 C CA . MET B 1 363 ? -12.648 -24.5 -34.406 1 97.81 363 MET B CA 1
ATOM 5852 C C . MET B 1 363 ? -12.328 -23.25 -35.219 1 97.81 363 MET B C 1
ATOM 5854 O O . MET B 1 363 ? -13.141 -22.812 -36.031 1 97.81 363 MET B O 1
ATOM 5858 N N . GLU B 1 364 ? -11.203 -22.703 -34.969 1 97.88 364 GLU B N 1
ATOM 5859 C CA . GLU B 1 364 ? -10.773 -21.516 -35.688 1 97.88 364 GLU B CA 1
ATOM 5860 C C . GLU B 1 364 ? -10.664 -21.797 -37.188 1 97.88 364 GLU B C 1
ATOM 5862 O O . GLU B 1 364 ? -11.117 -21 -38.031 1 97.88 364 GLU B O 1
ATOM 5867 N N . LYS B 1 365 ? -10.086 -22.938 -37.531 1 97.44 365 LYS B N 1
ATOM 5868 C CA . LYS B 1 365 ? -9.93 -23.344 -38.938 1 97.44 365 LYS B CA 1
ATOM 5869 C C . LYS B 1 365 ? -11.289 -23.531 -39.594 1 97.44 365 LYS B C 1
ATOM 5871 O O . LYS B 1 365 ? -11.469 -23.156 -40.75 1 97.44 365 LYS B O 1
ATOM 5876 N N . ARG B 1 366 ? -12.188 -24.062 -38.844 1 97.31 366 ARG B N 1
ATOM 5877 C CA . ARG B 1 366 ? -13.539 -24.234 -39.375 1 97.31 366 ARG B CA 1
ATOM 5878 C C . ARG B 1 366 ? -14.172 -22.875 -39.688 1 97.31 366 ARG B C 1
ATOM 5880 O O . ARG B 1 366 ? -14.766 -22.703 -40.75 1 97.31 366 ARG B O 1
ATOM 5887 N N . LEU B 1 367 ? -14.07 -22.031 -38.812 1 97.12 367 LEU B N 1
ATOM 5888 C CA . LEU B 1 367 ? -14.68 -20.719 -39 1 97.12 367 LEU B CA 1
ATOM 5889 C C . LEU B 1 367 ? -13.992 -19.953 -40.156 1 97.12 367 LEU B C 1
ATOM 5891 O O . LEU B 1 367 ? -14.648 -19.234 -40.906 1 97.12 367 LEU B O 1
ATOM 5895 N N . GLU B 1 368 ? -12.703 -20.125 -40.219 1 96.06 368 GLU B N 1
ATOM 5896 C CA . GLU B 1 368 ? -11.977 -19.531 -41.344 1 96.06 368 GLU B CA 1
ATOM 5897 C C . GLU B 1 368 ? -12.484 -20.062 -42.688 1 96.06 368 GLU B C 1
ATOM 5899 O O . GLU B 1 368 ? -12.477 -19.344 -43.688 1 96.06 368 GLU B O 1
ATOM 5904 N N . GLY B 1 369 ? -12.906 -21.25 -42.688 1 96.12 369 GLY B N 1
ATOM 5905 C CA . GLY B 1 369 ? -13.414 -21.875 -43.875 1 96.12 369 GLY B CA 1
ATOM 5906 C C . GLY B 1 369 ? -14.906 -21.672 -44.094 1 96.12 369 GLY B C 1
ATOM 5907 O O . GLY B 1 369 ? -15.5 -22.203 -45.031 1 96.12 369 GLY B O 1
ATOM 5908 N N . GLY B 1 370 ? -15.562 -21 -43.219 1 95.19 370 GLY B N 1
ATOM 5909 C CA . GLY B 1 370 ? -16.984 -20.703 -43.344 1 95.19 370 GLY B CA 1
ATOM 5910 C C . GLY B 1 370 ? -17.859 -21.844 -42.844 1 95.19 370 GLY B C 1
ATOM 5911 O O . GLY B 1 370 ? -19.031 -21.938 -43.219 1 95.19 370 GLY B O 1
ATOM 5912 N N . GLN B 1 371 ? -17.266 -22.656 -42.062 1 96.31 371 GLN B N 1
ATOM 5913 C CA . GLN B 1 371 ? -18 -23.812 -41.562 1 96.31 371 GLN B CA 1
ATOM 5914 C C . GLN B 1 371 ? -18.344 -23.641 -40.062 1 96.31 371 GLN B C 1
ATOM 5916 O O . GLN B 1 371 ? -17.672 -22.875 -39.375 1 96.31 371 GLN B O 1
ATOM 5921 N N . SER B 1 372 ? -19.375 -24.328 -39.688 1 94.06 372 SER B N 1
ATOM 5922 C CA . SER B 1 372 ? -19.719 -24.359 -38.281 1 94.06 372 SER B CA 1
ATOM 5923 C C . SER B 1 372 ? -18.844 -25.344 -37.531 1 94.06 372 SER B C 1
ATOM 5925 O O . SER B 1 372 ? -18.266 -26.266 -38.125 1 94.06 372 SER B O 1
ATOM 5927 N N . PHE B 1 373 ? -18.641 -25.047 -36.219 1 94.5 373 PHE B N 1
ATOM 5928 C CA . PHE B 1 373 ? -17.859 -25.984 -35.406 1 94.5 373 PHE B CA 1
ATOM 5929 C C . PHE B 1 373 ? -18.734 -26.688 -34.406 1 94.5 373 PHE B C 1
ATOM 5931 O O . PHE B 1 373 ? -18.25 -27.172 -33.375 1 94.5 373 PHE B O 1
ATOM 5938 N N . ASP B 1 374 ? -20.031 -26.797 -34.438 1 92.38 374 ASP B N 1
ATOM 5939 C CA . ASP B 1 374 ? -20.984 -27.344 -33.469 1 92.38 374 ASP B CA 1
ATOM 5940 C C . ASP B 1 374 ? -20.641 -28.797 -33.125 1 92.38 374 ASP B C 1
ATOM 5942 O O . ASP B 1 374 ? -20.859 -29.234 -31.984 1 92.38 374 ASP B O 1
ATOM 5946 N N . ASP B 1 375 ? -20.125 -29.5 -34.062 1 92.5 375 ASP B N 1
ATOM 5947 C CA . ASP B 1 375 ? -19.797 -30.906 -33.875 1 92.5 375 ASP B CA 1
ATOM 5948 C C . ASP B 1 375 ? -18.547 -31.047 -33 1 92.5 375 ASP B C 1
ATOM 5950 O O . ASP B 1 375 ? -18.25 -32.156 -32.5 1 92.5 375 ASP B O 1
ATOM 5954 N N . LEU B 1 376 ? -17.797 -29.984 -32.781 1 92.25 376 LEU B N 1
ATOM 5955 C CA . LEU B 1 376 ? -16.547 -30 -32.031 1 92.25 376 LEU B CA 1
ATOM 5956 C C . LEU B 1 376 ? -16.797 -29.531 -30.578 1 92.25 376 LEU B C 1
ATOM 5958 O O . LEU B 1 376 ? -15.875 -29.516 -29.766 1 92.25 376 LEU B O 1
ATOM 5962 N N . MET B 1 377 ? -17.953 -29.25 -30.25 1 91.75 377 MET B N 1
ATOM 5963 C CA . MET B 1 377 ? -18.266 -28.75 -28.906 1 91.75 377 MET B CA 1
ATOM 5964 C C . MET B 1 377 ? -17.922 -29.797 -27.844 1 91.75 377 MET B C 1
ATOM 5966 O O . MET B 1 377 ? -18.359 -30.938 -27.938 1 91.75 377 MET B O 1
ATOM 5970 N N . PRO B 1 378 ? -17.031 -29.359 -26.906 1 89.62 378 PRO B N 1
ATOM 5971 C CA . PRO B 1 378 ? -16.641 -30.312 -25.859 1 89.62 378 PRO B CA 1
ATOM 5972 C C . PRO B 1 378 ? -17.781 -30.656 -24.906 1 89.62 378 PRO B C 1
ATOM 5974 O O . PRO B 1 378 ? -18.688 -29.828 -24.703 1 89.62 378 PRO B O 1
ATOM 5977 N N . ASP B 1 379 ? -17.75 -31.875 -24.359 1 83.56 379 ASP B N 1
ATOM 5978 C CA . ASP B 1 379 ? -18.703 -32.25 -23.312 1 83.56 379 ASP B CA 1
ATOM 5979 C C . ASP B 1 379 ? -18.391 -31.516 -22 1 83.56 379 ASP B C 1
ATOM 5981 O O . ASP B 1 379 ? -17.25 -31.109 -21.766 1 83.56 379 ASP B O 1
ATOM 5985 N N . GLN B 1 380 ? -19.375 -31.141 -21.312 1 71.81 380 GLN B N 1
ATOM 5986 C CA . GLN B 1 380 ? -19.172 -30.531 -20 1 71.81 380 GLN B CA 1
ATOM 5987 C C . GLN B 1 380 ? -18.328 -31.422 -19.109 1 71.81 380 GLN B C 1
ATOM 5989 O O . GLN B 1 380 ? -18.609 -32.625 -18.953 1 71.81 380 GLN B O 1
ATOM 5994 N N . LYS B 1 381 ? -17.234 -30.875 -18.891 1 60.56 381 LYS B N 1
ATOM 5995 C CA . LYS B 1 381 ? -16.359 -31.609 -17.984 1 60.56 381 LYS B CA 1
ATOM 5996 C C . LYS B 1 381 ? -16.609 -31.219 -16.531 1 60.56 381 LYS B C 1
ATOM 5998 O O . LYS B 1 381 ? -16.891 -30.047 -16.234 1 60.56 381 LYS B O 1
#